Protein AF-0000000085065828 (afdb_homodimer)

Organism: Acidithiobacillus ferrooxidans (strain ATCC 23270 / DSM 14882 / CIP 104768 / NCIMB 8455) (NCBI:txid243159)

Sequence (408 aa):
MIQPLRKTRNPEQTRSDLLDAAYIEILESGFQAASLERILANTSVSKGALYHHFGTKRELGLAVVEEVIAPQLAVRWFAPFAEHDDPLVSLQRILEEKITTADESVIRYGCPLNNLIQEMSPLDEAFRCGLQQILDRWVAVMADALARGQTAGKVRTDVEAKEVALFIVAAIEGCVGLGKNAQSVEAYRRCLRQLQLYVQSLAAMIQPLRKTRNPEQTRSDLLDAAYIEILESGFQAASLERILANTSVSKGALYHHFGTKRELGLAVVEEVIAPQLAVRWFAPFAEHDDPLVSLQRILEEKITTADESVIRYGCPLNNLIQEMSPLDEAFRCGLQQILDRWVAVMADALARGQTAGKVRTDVEAKEVALFIVAAIEGCVGLGKNAQSVEAYRRCLRQLQLYVQSLAA

Solvent-accessible surface area (backbone atoms only — not comparable to full-atom values): 21240 Å² total; per-residue (Å²): 131,82,66,71,73,72,72,72,72,51,69,67,56,54,52,50,50,49,42,53,27,42,44,53,39,29,55,68,53,35,70,88,67,40,46,70,67,61,29,36,71,67,43,94,55,53,72,67,55,48,50,70,77,29,81,41,72,66,55,43,51,51,44,28,48,62,69,47,50,41,55,55,46,38,61,68,70,44,51,51,53,77,72,41,81,46,35,62,60,30,50,49,50,48,51,48,48,53,52,71,63,60,46,68,63,52,22,45,57,34,50,65,69,59,37,44,40,56,65,31,29,71,72,33,67,67,54,18,51,56,53,39,51,48,51,50,50,51,30,48,55,45,14,51,34,39,44,52,10,32,76,69,59,52,24,42,74,92,57,56,38,57,48,50,25,44,33,51,54,17,30,51,52,11,23,39,50,52,9,20,40,63,61,28,69,63,57,26,36,50,24,49,51,48,50,49,53,54,55,60,68,42,46,87,130,83,67,72,73,71,74,71,73,52,69,66,56,54,53,49,49,50,42,52,26,42,41,53,40,28,54,69,53,33,68,88,66,39,46,71,68,60,29,37,70,66,43,96,56,52,72,68,54,47,49,71,78,29,81,42,70,66,55,44,52,52,43,27,47,62,70,46,49,40,56,54,46,38,61,69,70,44,52,51,53,78,73,39,81,47,34,62,60,30,52,50,50,48,52,49,47,54,53,72,62,60,47,68,65,53,22,48,58,35,50,65,68,59,36,45,41,57,65,31,28,70,72,32,67,67,53,17,51,56,53,38,51,47,51,50,49,51,30,47,54,46,14,52,34,39,44,52,11,33,75,70,58,53,24,41,74,94,59,58,38,57,49,51,24,45,32,52,53,17,30,50,53,12,24,38,52,52,9,21,38,62,61,27,69,63,58,26,34,50,25,50,51,48,50,49,54,55,56,58,68,42,46,88

pLDDT: mean 93.57, std 10.11, range [41.5, 98.88]

Radius of gyration: 23.46 Å; Cα contacts (8 Å, |Δi|>4): 555; chains: 2; bounding box: 88×67×47 Å

Structure (mmCIF, N/CA/C/O backbone):
data_AF-0000000085065828-model_v1
#
loop_
_entity.id
_entity.type
_entity.pdbx_description
1 polymer 'Transcriptional regulator, TetR family'
#
loop_
_atom_site.group_PDB
_atom_site.id
_atom_site.type_symbol
_atom_site.label_atom_id
_atom_site.label_alt_id
_atom_site.label_comp_id
_atom_site.label_asym_id
_atom_site.label_entity_id
_atom_site.label_seq_id
_atom_site.pdbx_PDB_ins_code
_atom_site.Cartn_x
_atom_site.Cartn_y
_atom_site.Cartn_z
_atom_site.occupancy
_atom_site.B_iso_or_equiv
_atom_site.auth_seq_id
_atom_site.auth_comp_id
_atom_site.auth_asym_id
_atom_site.auth_atom_id
_atom_site.pdbx_PDB_model_num
ATOM 1 N N . MET A 1 1 ? 45.469 28.281 24.781 1 41.72 1 MET A N 1
ATOM 2 C CA . MET A 1 1 ? 44.031 28.266 24.469 1 41.72 1 MET A CA 1
ATOM 3 C C . MET A 1 1 ? 43.781 27.391 23.25 1 41.72 1 MET A C 1
ATOM 5 O O . MET A 1 1 ? 44.156 27.734 22.125 1 41.72 1 MET A O 1
ATOM 9 N N . ILE A 1 2 ? 43.844 26.109 23.281 1 48.84 2 ILE A N 1
ATOM 10 C CA . ILE A 1 2 ? 43.656 25.141 22.219 1 48.84 2 ILE A CA 1
ATOM 11 C C . ILE A 1 2 ? 42.312 25.391 21.531 1 48.84 2 ILE A C 1
ATOM 13 O O . ILE A 1 2 ? 41.25 25.406 22.188 1 48.84 2 ILE A O 1
ATOM 17 N N . GLN A 1 3 ? 42.281 26.281 20.531 1 44.53 3 GLN A N 1
ATOM 18 C CA . GLN A 1 3 ? 41.094 26.484 19.75 1 44.53 3 GLN A CA 1
ATOM 19 C C . GLN A 1 3 ? 40.438 25.156 19.391 1 44.53 3 GLN A C 1
ATOM 21 O O . GLN A 1 3 ? 41.094 24.25 18.891 1 44.53 3 GLN A O 1
ATOM 26 N N . PRO A 1 4 ? 39.406 24.781 20.109 1 49.28 4 PRO A N 1
ATOM 27 C CA . PRO A 1 4 ? 38.812 23.547 19.625 1 49.28 4 PRO A CA 1
ATOM 28 C C . PRO A 1 4 ? 38.781 23.469 18.094 1 49.28 4 PRO A C 1
ATOM 30 O O . PRO A 1 4 ? 38.656 24.5 17.422 1 49.28 4 PRO A O 1
ATOM 33 N N . LEU A 1 5 ? 39.656 22.797 17.438 1 46.97 5 LEU A N 1
ATOM 34 C CA . LEU A 1 5 ? 39.562 22.625 15.992 1 46.97 5 LEU A CA 1
ATOM 35 C C . LEU A 1 5 ? 38.125 22.641 15.539 1 46.97 5 LEU A C 1
ATOM 37 O O . LEU A 1 5 ? 37.281 21.844 16.031 1 46.97 5 LEU A O 1
ATOM 41 N N . ARG A 1 6 ? 37.531 23.734 15.344 1 49.59 6 ARG A N 1
ATOM 42 C CA . ARG A 1 6 ? 36.219 23.797 14.703 1 49.59 6 ARG A CA 1
ATOM 43 C C . ARG A 1 6 ? 36 22.609 13.766 1 49.59 6 ARG A C 1
ATOM 45 O O . ARG A 1 6 ? 36.75 22.422 12.805 1 49.59 6 ARG A O 1
ATOM 52 N N . LYS A 1 7 ? 35.781 21.484 14.211 1 52.31 7 LYS A N 1
ATOM 53 C CA . LYS A 1 7 ? 35.531 20.328 13.352 1 52.31 7 LYS A CA 1
ATOM 54 C C . LYS A 1 7 ? 34.844 20.75 12.062 1 52.31 7 LYS A C 1
ATOM 56 O O . LYS A 1 7 ? 33.656 21.125 12.078 1 52.31 7 LYS A O 1
ATOM 61 N N . THR A 1 8 ? 35.375 21.5 11.211 1 55.72 8 THR A N 1
ATOM 62 C CA . THR A 1 8 ? 34.844 21.906 9.922 1 55.72 8 THR A CA 1
ATOM 63 C C . THR A 1 8 ? 34 20.781 9.312 1 55.72 8 THR A C 1
ATOM 65 O O . THR A 1 8 ? 34.531 19.703 9.047 1 55.72 8 THR A O 1
ATOM 68 N N . ARG A 1 9 ? 32.875 20.734 9.719 1 65.81 9 ARG A N 1
ATOM 69 C CA . ARG A 1 9 ? 32.031 19.641 9.195 1 65.81 9 ARG A CA 1
ATOM 70 C C . ARG A 1 9 ? 32.094 19.609 7.668 1 65.81 9 ARG A C 1
ATOM 72 O O . ARG A 1 9 ? 32.031 20.641 7.012 1 65.81 9 ARG A O 1
ATOM 79 N N . ASN A 1 10 ? 32.656 18.641 7.008 1 83.94 10 ASN A N 1
ATOM 80 C CA . ASN A 1 10 ? 32.625 18.25 5.605 1 83.94 10 ASN A CA 1
ATOM 81 C C . ASN A 1 10 ? 31.234 18.359 5 1 83.94 10 ASN A C 1
ATOM 83 O O . ASN A 1 10 ? 30.281 17.766 5.5 1 83.94 10 ASN A O 1
ATOM 87 N N . PRO A 1 11 ? 31.078 19.5 4.148 1 87 11 PRO A N 1
ATOM 88 C CA . PRO A 1 11 ? 29.766 19.75 3.539 1 87 11 PRO A CA 1
ATOM 89 C C . PRO A 1 11 ? 29.078 18.469 3.088 1 87 11 PRO A C 1
ATOM 91 O O . PRO A 1 11 ? 27.844 18.359 3.199 1 87 11 PRO A O 1
ATOM 94 N N . GLU A 1 12 ? 29.812 17.594 2.646 1 90.75 12 GLU A N 1
ATOM 95 C CA . GLU A 1 12 ? 29.234 16.328 2.193 1 90.75 12 GLU A CA 1
ATOM 96 C C . GLU A 1 12 ? 28.672 15.523 3.365 1 90.75 12 GLU A C 1
ATOM 98 O O . GLU A 1 12 ? 27.625 14.891 3.242 1 90.75 12 GLU A O 1
ATOM 103 N N . GLN A 1 13 ? 29.328 15.531 4.391 1 92.31 13 GLN A N 1
ATOM 104 C CA . GLN A 1 13 ? 28.859 14.836 5.586 1 92.31 13 GLN A CA 1
ATOM 105 C C . GLN A 1 13 ? 27.609 15.5 6.152 1 92.31 13 GLN A C 1
ATOM 107 O O . GLN A 1 13 ? 26.688 14.812 6.586 1 92.31 13 GLN A O 1
ATOM 112 N N . THR A 1 14 ? 27.609 16.828 6.145 1 92.94 14 THR A N 1
ATOM 113 C CA . THR A 1 14 ? 26.453 17.578 6.609 1 92.94 14 THR A CA 1
ATOM 114 C C . THR A 1 14 ? 25.219 17.234 5.781 1 92.94 14 THR A C 1
ATOM 116 O O . THR A 1 14 ? 24.141 16.984 6.332 1 92.94 14 THR A O 1
ATOM 119 N N . ARG A 1 15 ? 25.422 17.203 4.5 1 95.62 15 ARG A N 1
ATOM 120 C CA . ARG A 1 15 ? 24.312 16.875 3.611 1 95.62 15 ARG A CA 1
ATOM 121 C C . ARG A 1 15 ? 23.797 15.469 3.877 1 95.62 15 ARG A C 1
ATOM 123 O O . ARG A 1 15 ? 22.578 15.25 3.938 1 95.62 15 ARG A O 1
ATOM 130 N N . SER A 1 16 ? 24.703 14.547 4.047 1 95.75 16 SER A N 1
ATOM 131 C CA . SER A 1 16 ? 24.344 13.156 4.32 1 95.75 16 SER A CA 1
ATOM 132 C C . SER A 1 16 ? 23.594 13.031 5.645 1 95.75 16 SER A C 1
ATOM 134 O O . SER A 1 16 ? 22.609 12.297 5.742 1 95.75 16 SER A O 1
ATOM 136 N N . ASP A 1 17 ? 24.031 13.719 6.637 1 95.88 17 ASP A N 1
ATOM 137 C CA . ASP A 1 17 ? 23.375 13.711 7.941 1 95.88 17 ASP A CA 1
ATOM 138 C C . ASP A 1 17 ? 21.953 14.234 7.84 1 95.88 17 ASP A C 1
ATOM 140 O O . ASP A 1 17 ? 21.031 13.695 8.469 1 95.88 17 ASP A O 1
ATOM 144 N N . LEU A 1 18 ? 21.797 15.266 7.07 1 96.56 18 LEU A N 1
ATOM 145 C CA . LEU A 1 18 ? 20.484 15.852 6.871 1 96.56 18 LEU A CA 1
ATOM 146 C C . LEU A 1 18 ? 19.547 14.883 6.152 1 96.56 18 LEU A C 1
ATOM 148 O O . LEU A 1 18 ? 18.391 14.719 6.539 1 96.56 18 LEU A O 1
ATOM 152 N N . LEU A 1 19 ? 20.094 14.219 5.16 1 97.94 19 LEU A N 1
ATOM 153 C CA . LEU A 1 19 ? 19.312 13.25 4.406 1 97.94 19 LEU A CA 1
ATOM 154 C C . LEU A 1 19 ? 18.875 12.094 5.301 1 97.94 19 LEU A C 1
ATOM 156 O O . LEU A 1 19 ? 17.703 11.68 5.262 1 97.94 19 LEU A O 1
ATOM 160 N N . ASP A 1 20 ? 19.75 11.641 6.109 1 97.5 20 ASP A N 1
ATOM 161 C CA . ASP A 1 20 ? 19.438 10.523 6.996 1 97.5 20 ASP A CA 1
ATOM 162 C C . ASP A 1 20 ? 18.391 10.906 8.023 1 97.5 20 ASP A C 1
ATOM 164 O O . ASP A 1 20 ? 17.453 10.141 8.281 1 97.5 20 ASP A O 1
ATOM 168 N N . ALA A 1 21 ? 18.547 12.047 8.562 1 97.69 21 ALA A N 1
ATOM 169 C CA . ALA A 1 21 ? 17.578 12.531 9.539 1 97.69 21 ALA A CA 1
ATOM 170 C C . ALA A 1 21 ? 16.219 12.75 8.891 1 97.69 21 ALA A C 1
ATOM 172 O O . ALA A 1 21 ? 15.188 12.43 9.484 1 97.69 21 ALA A O 1
ATOM 173 N N . ALA A 1 22 ? 16.25 13.32 7.711 1 98.44 22 ALA A N 1
ATOM 174 C CA . ALA A 1 22 ? 15.016 13.547 6.977 1 98.44 22 ALA A CA 1
ATOM 175 C C . ALA A 1 22 ? 14.328 12.227 6.641 1 98.44 22 ALA A C 1
ATOM 177 O O . ALA A 1 22 ? 13.102 12.109 6.75 1 98.44 22 ALA A O 1
ATOM 178 N N . TYR A 1 23 ? 15.141 11.266 6.277 1 98.44 23 TYR A N 1
ATOM 179 C CA . TYR A 1 23 ? 14.602 9.945 5.965 1 98.44 23 TYR A CA 1
ATOM 180 C C . TYR A 1 23 ? 13.867 9.359 7.168 1 98.44 23 TYR A C 1
ATOM 182 O O . TYR A 1 23 ? 12.734 8.898 7.047 1 98.44 23 TYR A O 1
ATOM 190 N N . ILE A 1 24 ? 14.453 9.422 8.281 1 97.75 24 ILE A N 1
ATOM 191 C CA . ILE A 1 24 ? 13.875 8.852 9.492 1 97.75 24 ILE A CA 1
ATOM 192 C C . ILE A 1 24 ? 12.586 9.586 9.844 1 97.75 24 ILE A C 1
ATOM 194 O O . ILE A 1 24 ? 11.562 8.953 10.133 1 97.75 24 ILE A O 1
ATOM 198 N N . GLU A 1 25 ? 12.617 10.906 9.773 1 97.94 25 GLU A N 1
ATOM 199 C CA . GLU A 1 25 ? 11.438 11.711 10.078 1 97.94 25 GLU A CA 1
ATOM 200 C C . GLU A 1 25 ? 10.297 11.398 9.117 1 97.94 25 GLU A C 1
ATOM 202 O O . GLU A 1 25 ? 9.148 11.234 9.539 1 97.94 25 GLU A O 1
ATOM 207 N N . ILE A 1 26 ? 10.625 11.266 7.828 1 98.5 26 ILE A N 1
ATOM 208 C CA . ILE A 1 26 ? 9.625 10.984 6.805 1 98.5 26 ILE A CA 1
ATOM 209 C C . ILE A 1 26 ? 9.094 9.57 6.977 1 98.5 26 ILE A C 1
ATOM 211 O O . ILE A 1 26 ? 7.895 9.328 6.812 1 98.5 26 ILE A O 1
ATOM 215 N N . LEU A 1 27 ? 9.961 8.648 7.297 1 97.75 27 LEU A N 1
ATOM 216 C CA . LEU A 1 27 ? 9.555 7.266 7.523 1 97.75 27 LEU A CA 1
ATOM 217 C C . LEU A 1 27 ? 8.57 7.172 8.688 1 97.75 27 LEU A C 1
ATOM 219 O O . LEU A 1 27 ? 7.57 6.453 8.602 1 97.75 27 LEU A O 1
ATOM 223 N N . GLU A 1 28 ? 8.773 7.93 9.695 1 96.25 28 GLU A N 1
ATOM 224 C CA . GLU A 1 28 ? 7.984 7.836 10.922 1 96.25 28 GLU A CA 1
ATOM 225 C C . GLU A 1 28 ? 6.691 8.641 10.812 1 96.25 28 GLU A C 1
ATOM 227 O O . GLU A 1 28 ? 5.633 8.188 11.25 1 96.25 28 GLU A O 1
ATOM 232 N N . SER A 1 29 ? 6.773 9.797 10.086 1 96.56 29 SER A N 1
ATOM 233 C CA . SER A 1 29 ? 5.652 10.727 10.211 1 96.56 29 SER A CA 1
ATOM 234 C C . SER A 1 29 ? 4.965 10.945 8.875 1 96.56 29 SER A C 1
ATOM 236 O O . SER A 1 29 ? 3.867 11.508 8.812 1 96.56 29 SER A O 1
ATOM 238 N N . GLY A 1 30 ? 5.555 10.414 7.785 1 98 30 GLY A N 1
ATOM 239 C CA . GLY A 1 30 ? 5.129 10.836 6.461 1 98 30 GLY A CA 1
ATOM 240 C C . GLY A 1 30 ? 5.758 12.148 6.023 1 98 30 GLY A C 1
ATOM 241 O O . GLY A 1 30 ? 6.312 12.883 6.84 1 98 30 GLY A O 1
ATOM 242 N N . PHE A 1 31 ? 5.672 12.43 4.75 1 98.69 31 PHE A N 1
ATOM 243 C CA . PHE A 1 31 ? 6.305 13.625 4.223 1 98.69 31 PHE A CA 1
ATOM 244 C C . PHE A 1 31 ? 5.523 14.875 4.621 1 98.69 31 PHE A C 1
ATOM 246 O O . PHE A 1 31 ? 6.109 15.875 5.035 1 98.69 31 PHE A O 1
ATOM 253 N N . GLN A 1 32 ? 4.262 14.805 4.516 1 97.94 32 GLN A N 1
ATOM 254 C CA . GLN A 1 32 ? 3.441 15.977 4.781 1 97.94 32 GLN A CA 1
ATOM 255 C C . GLN A 1 32 ? 3.611 16.453 6.223 1 97.94 32 GLN A C 1
ATOM 257 O O . GLN A 1 32 ? 3.717 17.656 6.477 1 97.94 32 GLN A O 1
ATOM 262 N N . ALA A 1 33 ? 3.729 15.547 7.152 1 97.44 33 ALA A N 1
ATOM 263 C CA . ALA A 1 33 ? 3.771 15.898 8.57 1 97.44 33 ALA A CA 1
ATOM 264 C C . ALA A 1 33 ? 5.211 16.078 9.047 1 97.44 33 ALA A C 1
ATOM 266 O O . ALA A 1 33 ? 5.449 16.547 10.156 1 97.44 33 ALA A O 1
ATOM 267 N N . ALA A 1 34 ? 6.176 15.672 8.203 1 97.56 34 ALA A N 1
ATOM 268 C CA . ALA A 1 34 ? 7.578 15.828 8.586 1 97.56 34 ALA A CA 1
ATOM 269 C C . ALA A 1 34 ? 7.898 17.281 8.891 1 97.56 34 ALA A C 1
ATOM 271 O O . ALA A 1 34 ? 7.414 18.188 8.219 1 97.56 34 ALA A O 1
ATOM 272 N N . SER A 1 35 ? 8.758 17.484 9.883 1 95.69 35 SER A N 1
ATOM 273 C CA . SER A 1 35 ? 9.109 18.828 10.352 1 95.69 35 SER A CA 1
ATOM 274 C C . SER A 1 35 ? 10.602 19.078 10.203 1 95.69 35 SER A C 1
ATOM 276 O O . SER A 1 35 ? 11.43 18.297 10.664 1 95.69 35 SER A O 1
ATOM 278 N N . LEU A 1 36 ? 10.891 20.219 9.594 1 96.25 36 LEU A N 1
ATOM 279 C CA . LEU A 1 36 ? 12.297 20.609 9.477 1 96.25 36 LEU A CA 1
ATOM 280 C C . LEU A 1 36 ? 12.914 20.812 10.859 1 96.25 36 LEU A C 1
ATOM 282 O O . LEU A 1 36 ? 14.094 20.516 11.062 1 96.25 36 LEU A O 1
ATOM 286 N N . GLU A 1 37 ? 12.062 21.297 11.766 1 95.81 37 GLU A N 1
ATOM 287 C CA . GLU A 1 37 ? 12.531 21.469 13.141 1 95.81 37 GLU A CA 1
ATOM 288 C C . GLU A 1 37 ? 12.922 20.141 13.766 1 95.81 37 GLU A C 1
ATOM 290 O O . GLU A 1 37 ? 13.984 20.031 14.383 1 95.81 37 GLU A O 1
ATOM 295 N N . ARG A 1 38 ? 12.109 19.156 13.633 1 96.5 38 ARG A N 1
ATOM 296 C CA . ARG A 1 38 ? 12.406 17.828 14.188 1 96.5 38 ARG A CA 1
ATOM 297 C C . ARG A 1 38 ? 13.594 17.203 13.484 1 96.5 38 ARG A C 1
ATOM 299 O O . ARG A 1 38 ? 14.414 16.531 14.117 1 96.5 38 ARG A O 1
ATOM 306 N N . ILE A 1 39 ? 13.719 17.406 12.148 1 96.81 39 ILE A N 1
ATOM 307 C CA . ILE A 1 39 ? 14.852 16.891 11.391 1 96.81 39 ILE A CA 1
ATOM 308 C C . ILE A 1 39 ? 16.141 17.484 11.93 1 96.81 39 ILE A C 1
ATOM 310 O O . ILE A 1 39 ? 17.109 16.766 12.188 1 96.81 39 ILE A O 1
ATOM 314 N N . LEU A 1 40 ? 16.094 18.781 12.156 1 95.69 40 LEU A N 1
ATOM 315 C CA . LEU A 1 40 ? 17.281 19.484 12.648 1 95.69 40 LEU A CA 1
ATOM 316 C C . LEU A 1 40 ? 17.625 19.047 14.07 1 95.69 40 LEU A C 1
ATOM 318 O O . LEU A 1 40 ? 18.797 18.953 14.43 1 95.69 40 LEU A O 1
ATOM 322 N N . ALA A 1 41 ? 16.578 18.766 14.852 1 94.69 41 ALA A N 1
ATOM 323 C CA . ALA A 1 41 ? 16.781 18.359 16.234 1 94.69 41 ALA A CA 1
ATOM 324 C C . ALA A 1 41 ? 17.484 17 16.312 1 94.69 41 ALA A C 1
ATOM 326 O O . ALA A 1 41 ? 18.156 16.703 17.297 1 94.69 41 ALA A O 1
ATOM 327 N N . ASN A 1 42 ? 17.359 16.281 15.273 1 91 42 ASN A N 1
ATOM 328 C CA . ASN A 1 42 ? 17.938 14.945 15.234 1 91 42 ASN A CA 1
ATOM 329 C C . ASN A 1 42 ? 19.312 14.953 14.555 1 91 42 ASN A C 1
ATOM 331 O O . ASN A 1 42 ? 19.812 13.898 14.172 1 91 42 ASN A O 1
ATOM 335 N N . THR A 1 43 ? 19.766 16.109 14.273 1 90.44 43 THR A N 1
ATOM 336 C CA . THR A 1 43 ? 21.094 16.25 13.695 1 90.44 43 THR A CA 1
ATOM 337 C C . THR A 1 43 ? 21.891 17.328 14.422 1 90.44 43 THR A C 1
ATOM 339 O O . THR A 1 43 ? 21.344 18.062 15.258 1 90.44 43 THR A O 1
ATOM 342 N N . SER A 1 44 ? 23.188 17.422 14.188 1 89.44 44 SER A N 1
ATOM 343 C CA . SER A 1 44 ? 24.031 18.484 14.711 1 89.44 44 SER A CA 1
ATOM 344 C C . SER A 1 44 ? 24.219 19.594 13.68 1 89.44 44 SER A C 1
ATOM 346 O O . SER A 1 44 ? 25.156 20.391 13.773 1 89.44 44 SER A O 1
ATOM 348 N N . VAL A 1 45 ? 23.359 19.562 12.758 1 89.69 45 VAL A N 1
ATOM 349 C CA . VAL A 1 45 ? 23.469 20.516 11.648 1 89.69 45 VAL A CA 1
ATOM 350 C C . VAL A 1 45 ? 22.625 21.75 11.953 1 89.69 45 VAL A C 1
ATOM 352 O O . VAL A 1 45 ? 21.547 21.641 12.539 1 89.69 45 VAL A O 1
ATOM 355 N N . SER A 1 46 ? 23.125 22.875 11.531 1 89.62 46 SER A N 1
ATOM 356 C CA . SER A 1 46 ? 22.422 24.125 11.766 1 89.62 46 SER A CA 1
ATOM 357 C C . SER A 1 46 ? 21.312 24.328 10.742 1 89.62 46 SER A C 1
ATOM 359 O O . SER A 1 46 ? 21.328 23.734 9.664 1 89.62 46 SER A O 1
ATOM 361 N N . LYS A 1 47 ? 20.359 25.188 11.086 1 91.38 47 LYS A N 1
ATOM 362 C CA . LYS A 1 47 ? 19.281 25.578 10.18 1 91.38 47 LYS A CA 1
ATOM 363 C C . LYS A 1 47 ? 19.844 26.188 8.898 1 91.38 47 LYS A C 1
ATOM 365 O O . LYS A 1 47 ? 19.344 25.906 7.801 1 91.38 47 LYS A O 1
ATOM 370 N N . GLY A 1 48 ? 20.859 27 9.047 1 91.81 48 GLY A N 1
ATOM 371 C CA . GLY A 1 48 ? 21.5 27.609 7.887 1 91.81 48 GLY A CA 1
ATOM 372 C C . GLY A 1 48 ? 22.078 26.594 6.922 1 91.81 48 GLY A C 1
ATOM 373 O O . GLY A 1 48 ? 21.953 26.734 5.703 1 91.81 48 GLY A O 1
ATOM 374 N N . ALA A 1 49 ? 22.609 25.609 7.453 1 91.19 49 ALA A N 1
ATOM 375 C CA . ALA A 1 49 ? 23.172 24.531 6.633 1 91.19 49 ALA A CA 1
ATOM 376 C C . ALA A 1 49 ? 22.078 23.812 5.863 1 91.19 49 ALA A C 1
ATOM 378 O O . ALA A 1 49 ? 22.266 23.422 4.707 1 91.19 49 ALA A O 1
ATOM 379 N N . LEU A 1 50 ? 20.922 23.5 6.488 1 93.56 50 LEU A N 1
ATOM 380 C CA . LEU A 1 50 ? 19.781 22.875 5.812 1 93.56 50 LEU A CA 1
ATOM 381 C C . LEU A 1 50 ? 19.391 23.672 4.574 1 93.56 50 LEU A C 1
ATOM 383 O O . LEU A 1 50 ? 19.25 23.109 3.486 1 93.56 50 LEU A O 1
ATOM 387 N N . TYR A 1 51 ? 19.297 24.969 4.719 1 93 51 TYR A N 1
ATOM 388 C CA . TYR A 1 51 ? 18.828 25.828 3.629 1 93 51 TYR A CA 1
ATOM 389 C C . TYR A 1 51 ? 19.906 26 2.568 1 93 51 TYR A C 1
ATOM 391 O O . TYR A 1 51 ? 19.594 26.266 1.403 1 93 51 TYR A O 1
ATOM 399 N N . HIS A 1 52 ? 21.125 25.891 3.061 1 93.56 52 HIS A N 1
ATOM 400 C CA . HIS A 1 52 ? 22.219 25.922 2.104 1 93.56 52 HIS A CA 1
ATOM 401 C C . HIS A 1 52 ? 22.188 24.703 1.187 1 93.56 52 HIS A C 1
ATOM 403 O O . HIS A 1 52 ? 22.375 24.828 -0.026 1 93.56 52 HIS A O 1
ATOM 409 N N . HIS A 1 53 ? 21.859 23.594 1.723 1 94.88 53 HIS A N 1
ATOM 410 C CA . HIS A 1 53 ? 21.906 22.359 0.969 1 94.88 53 HIS A CA 1
ATOM 411 C C . HIS A 1 53 ? 20.578 22.078 0.271 1 94.88 53 HIS A C 1
ATOM 413 O O . HIS A 1 53 ? 20.562 21.516 -0.827 1 94.88 53 HIS A O 1
ATOM 419 N N . PHE A 1 54 ? 19.484 22.359 1.033 1 95.62 54 PHE A N 1
ATOM 420 C CA . PHE A 1 54 ? 18.141 22.109 0.511 1 95.62 54 PHE A CA 1
ATOM 421 C C . PHE A 1 54 ? 17.281 23.359 0.644 1 95.62 54 PHE A C 1
ATOM 423 O O . PHE A 1 54 ? 17.062 23.859 1.752 1 95.62 54 PHE A O 1
ATOM 430 N N . GLY A 1 55 ? 16.891 23.859 -0.407 1 90.94 55 GLY A N 1
ATOM 431 C CA . GLY A 1 55 ? 16.125 25.094 -0.437 1 90.94 55 GLY A CA 1
ATOM 432 C C . GLY A 1 55 ? 14.758 24.969 0.202 1 90.94 55 GLY A C 1
ATOM 433 O O . GLY A 1 55 ? 14.281 25.906 0.845 1 90.94 55 GLY A O 1
ATOM 434 N N . THR A 1 56 ? 14.109 23.875 0.032 1 95.12 56 THR A N 1
ATOM 435 C CA . THR A 1 56 ? 12.75 23.688 0.533 1 95.12 56 THR A CA 1
ATOM 436 C C . THR A 1 56 ? 12.57 22.281 1.09 1 95.12 56 THR A C 1
ATOM 438 O O . THR A 1 56 ? 13.375 21.391 0.807 1 95.12 56 THR A O 1
ATOM 441 N N . LYS A 1 57 ? 11.578 22.094 1.911 1 96.94 57 LYS A N 1
ATOM 442 C CA . LYS A 1 57 ? 11.203 20.766 2.391 1 96.94 57 LYS A CA 1
ATOM 443 C C . LYS A 1 57 ? 10.977 19.812 1.226 1 96.94 57 LYS A C 1
ATOM 445 O O . LYS A 1 57 ? 11.375 18.641 1.29 1 96.94 57 LYS A O 1
ATOM 450 N N . ARG A 1 58 ? 10.344 20.328 0.174 1 97.88 58 ARG A N 1
ATOM 451 C CA . ARG A 1 58 ? 10.062 19.531 -1.012 1 97.88 58 ARG A CA 1
ATOM 452 C C . ARG A 1 58 ? 11.352 19.031 -1.649 1 97.88 58 ARG A C 1
ATOM 454 O O . ARG A 1 58 ? 11.461 17.844 -1.982 1 97.88 58 ARG A O 1
ATOM 461 N N . GLU A 1 59 ? 12.312 19.859 -1.768 1 98.12 59 GLU A N 1
ATOM 462 C CA . GLU A 1 59 ? 13.594 19.469 -2.348 1 98.12 59 GLU A CA 1
ATOM 463 C C . GLU A 1 59 ? 14.297 18.422 -1.486 1 98.12 59 GLU A C 1
ATOM 465 O O . GLU A 1 59 ? 14.906 17.484 -2.008 1 98.12 59 GLU A O 1
ATOM 470 N N . LEU A 1 60 ? 14.258 18.672 -0.194 1 98.19 60 LEU A N 1
ATOM 471 C CA . LEU A 1 60 ? 14.828 17.703 0.733 1 98.19 60 LEU A CA 1
ATOM 472 C C . LEU A 1 60 ? 14.133 16.344 0.597 1 98.19 60 LEU A C 1
ATOM 474 O O . LEU A 1 60 ? 14.797 15.312 0.528 1 98.19 60 LEU A O 1
ATOM 478 N N . GLY A 1 61 ? 12.805 16.312 0.55 1 98.75 61 GLY A N 1
ATOM 479 C CA . GLY A 1 61 ? 12.055 15.086 0.386 1 98.75 61 GLY A CA 1
ATOM 480 C C . GLY A 1 61 ? 12.375 14.352 -0.902 1 98.75 61 GLY A C 1
ATOM 481 O O . GLY A 1 61 ? 12.531 13.125 -0.905 1 98.75 61 GLY A O 1
ATOM 482 N N . LEU A 1 62 ? 12.461 15.094 -2.004 1 98.81 62 LEU A N 1
ATOM 483 C CA . LEU A 1 62 ? 12.805 14.5 -3.289 1 98.81 62 LEU A CA 1
ATOM 484 C C . LEU A 1 62 ? 14.211 13.922 -3.262 1 98.81 62 LEU A C 1
ATOM 486 O O . LEU A 1 62 ? 14.469 12.867 -3.846 1 98.81 62 LEU A O 1
ATOM 490 N N . ALA A 1 63 ? 15.086 14.594 -2.545 1 98.75 63 ALA A N 1
ATOM 491 C CA . ALA A 1 63 ? 16.438 14.07 -2.389 1 98.75 63 ALA A CA 1
ATOM 492 C C . ALA A 1 63 ? 16.438 12.773 -1.577 1 98.75 63 ALA A C 1
ATOM 494 O O . ALA A 1 63 ? 17.219 11.859 -1.863 1 98.75 63 ALA A O 1
ATOM 495 N N . VAL A 1 64 ? 15.633 12.68 -0.546 1 98.88 64 VAL A N 1
ATOM 496 C CA . VAL A 1 64 ? 15.492 11.461 0.241 1 98.88 64 VAL A CA 1
ATOM 497 C C . VAL A 1 64 ? 15.047 10.312 -0.662 1 98.88 64 VAL A C 1
ATOM 499 O O . VAL A 1 64 ? 15.578 9.203 -0.566 1 98.88 64 VAL A O 1
ATOM 502 N N . VAL A 1 65 ? 14.125 10.562 -1.577 1 98.88 65 VAL A N 1
ATOM 503 C CA . VAL A 1 65 ? 13.641 9.547 -2.504 1 98.88 65 VAL A CA 1
ATOM 504 C C . VAL A 1 65 ? 14.789 9.055 -3.387 1 98.88 65 VAL A C 1
ATOM 506 O O . VAL A 1 65 ? 15.023 7.852 -3.492 1 98.88 65 VAL A O 1
ATOM 509 N N . GLU A 1 66 ? 15.508 9.961 -3.91 1 98.56 66 GLU A N 1
ATOM 510 C CA . GLU A 1 66 ? 16.5 9.648 -4.93 1 98.56 66 GLU A CA 1
ATOM 511 C C . GLU A 1 66 ? 17.781 9.094 -4.305 1 98.56 66 GLU A C 1
ATOM 513 O O . GLU A 1 66 ? 18.406 8.188 -4.859 1 98.56 66 GLU A O 1
ATOM 518 N N . GLU A 1 67 ? 18.094 9.625 -3.145 1 98.44 67 GLU A N 1
ATOM 519 C CA . GLU A 1 67 ? 19.453 9.383 -2.666 1 98.44 67 GLU A CA 1
ATOM 520 C C . GLU A 1 67 ? 19.469 8.43 -1.476 1 98.44 67 GLU A C 1
ATOM 522 O O . GLU A 1 67 ? 20.516 7.926 -1.087 1 98.44 67 GLU A O 1
ATOM 527 N N . VAL A 1 68 ? 18.359 8.188 -0.877 1 98.56 68 VAL A N 1
ATOM 528 C CA . VAL A 1 68 ? 18.328 7.289 0.268 1 98.56 68 VAL A CA 1
ATOM 529 C C . VAL A 1 68 ? 17.453 6.078 -0.055 1 98.56 68 VAL A C 1
ATOM 531 O O . VAL A 1 68 ? 17.922 4.941 -0.051 1 98.56 68 VAL A O 1
ATOM 534 N N . ILE A 1 69 ? 16.25 6.285 -0.503 1 98.38 69 ILE A N 1
ATOM 535 C CA . ILE A 1 69 ? 15.289 5.207 -0.708 1 98.38 69 ILE A CA 1
ATOM 536 C C . ILE A 1 69 ? 15.695 4.383 -1.93 1 98.38 69 ILE A C 1
ATOM 538 O O . ILE A 1 69 ? 15.719 3.15 -1.875 1 98.38 69 ILE A O 1
ATOM 542 N N . ALA A 1 70 ? 16.016 5.059 -3.039 1 98.25 70 ALA A N 1
ATOM 543 C CA . ALA A 1 70 ? 16.344 4.371 -4.285 1 98.25 70 ALA A CA 1
ATOM 544 C C . ALA A 1 70 ? 17.531 3.426 -4.09 1 98.25 70 ALA A C 1
ATOM 546 O O . ALA A 1 70 ? 17.438 2.23 -4.375 1 98.25 70 ALA A O 1
ATOM 547 N N . PRO A 1 71 ? 18.641 3.924 -3.494 1 97.38 71 PRO A N 1
ATOM 548 C CA . PRO A 1 71 ? 19.766 2.996 -3.326 1 97.38 71 PRO A CA 1
ATOM 549 C C . PRO A 1 71 ? 19.469 1.884 -2.324 1 97.38 71 PRO A C 1
ATOM 551 O O . PRO A 1 71 ? 19.953 0.76 -2.48 1 97.38 71 PRO A O 1
ATOM 554 N N . GLN A 1 72 ? 18.719 2.141 -1.25 1 95.31 72 GLN A N 1
ATOM 555 C CA . GLN A 1 72 ? 18.344 1.114 -0.28 1 95.31 72 GLN A CA 1
ATOM 556 C C . GLN A 1 72 ? 17.562 -0.01 -0.941 1 95.31 72 GLN A C 1
ATOM 558 O O . GLN A 1 72 ? 17.812 -1.189 -0.695 1 95.31 72 GLN A O 1
ATOM 563 N N . LEU A 1 73 ? 16.641 0.336 -1.806 1 94.56 73 LEU A N 1
ATOM 564 C CA . LEU A 1 73 ? 15.812 -0.656 -2.48 1 94.56 73 LEU A CA 1
ATOM 565 C C . LEU A 1 73 ? 16.625 -1.43 -3.516 1 94.56 73 LEU A C 1
ATOM 567 O O . LEU A 1 73 ? 16.406 -2.629 -3.705 1 94.56 73 LEU A O 1
ATOM 571 N N . ALA A 1 74 ? 17.531 -0.745 -4.176 1 95 74 ALA A N 1
ATOM 572 C CA . ALA A 1 74 ? 18.375 -1.404 -5.16 1 95 74 ALA A CA 1
ATOM 573 C C . ALA A 1 74 ? 19.203 -2.518 -4.516 1 95 74 ALA A C 1
ATOM 575 O O . ALA A 1 74 ? 19.266 -3.631 -5.039 1 95 74 ALA A O 1
ATOM 576 N N . VAL A 1 75 ? 19.688 -2.25 -3.348 1 92.56 75 VAL A N 1
ATOM 577 C CA . VAL A 1 75 ?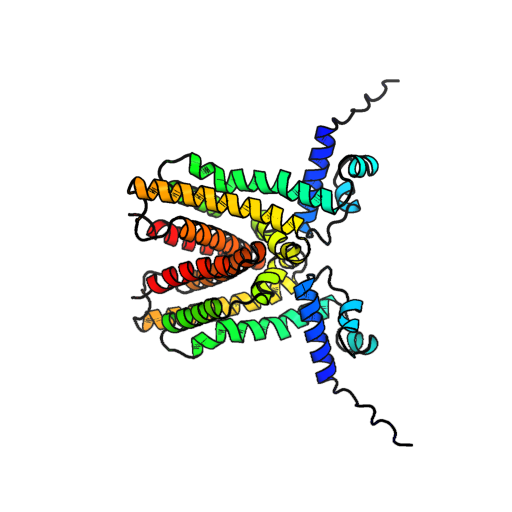 20.516 -3.225 -2.637 1 92.56 75 VAL A CA 1
ATOM 578 C C . VAL A 1 75 ? 19.656 -4.402 -2.193 1 92.56 75 VAL A C 1
ATOM 580 O O . VAL A 1 75 ? 20.062 -5.559 -2.303 1 92.56 75 VAL A O 1
ATOM 583 N N . ARG A 1 76 ? 18.484 -4.109 -1.832 1 88.88 76 ARG A N 1
ATOM 584 C CA . ARG A 1 76 ? 17.625 -5.117 -1.213 1 88.88 76 ARG A CA 1
ATOM 585 C C . ARG A 1 76 ? 16.922 -5.961 -2.268 1 88.88 76 ARG A C 1
ATOM 587 O O . ARG A 1 76 ? 16.734 -7.164 -2.084 1 88.88 76 ARG A O 1
ATOM 594 N N . TRP A 1 77 ? 16.594 -5.301 -3.434 1 88.56 77 TRP A N 1
ATOM 595 C CA . TRP A 1 77 ? 15.633 -5.992 -4.289 1 88.56 77 TRP A CA 1
ATOM 596 C C . TRP A 1 77 ? 16.188 -6.164 -5.699 1 88.56 77 TRP A C 1
ATOM 598 O O . TRP A 1 77 ? 15.695 -6.992 -6.469 1 88.56 77 TRP A O 1
ATOM 608 N N . PHE A 1 78 ? 17.203 -5.371 -6.094 1 85.56 78 PHE A N 1
ATOM 609 C CA . PHE A 1 78 ? 17.734 -5.395 -7.453 1 85.56 78 PHE A CA 1
ATOM 610 C C . PHE A 1 78 ? 19.031 -6.203 -7.516 1 85.56 78 PHE A C 1
ATOM 612 O O . PHE A 1 78 ? 19.172 -7.082 -8.367 1 85.56 78 PHE A O 1
ATOM 619 N N . ALA A 1 79 ? 19.844 -5.957 -6.672 1 85.81 79 ALA A N 1
ATOM 620 C CA . ALA A 1 79 ? 21.234 -6.434 -6.715 1 85.81 79 ALA A CA 1
ATOM 621 C C . ALA A 1 79 ? 21.281 -7.961 -6.711 1 85.81 79 ALA A C 1
ATOM 623 O O . ALA A 1 79 ? 22.094 -8.562 -7.422 1 85.81 79 ALA A O 1
ATOM 624 N N . PRO A 1 80 ? 20.375 -8.594 -6.02 1 86.31 80 PRO A N 1
ATOM 625 C CA . PRO A 1 80 ? 20.469 -10.055 -5.949 1 86.31 80 PRO A CA 1
ATOM 626 C C . PRO A 1 80 ? 20.219 -10.727 -7.301 1 86.31 80 PRO A C 1
ATOM 628 O O . PRO A 1 80 ? 20.641 -11.867 -7.512 1 86.31 80 PRO A O 1
ATOM 631 N N . PHE A 1 81 ? 19.578 -10.102 -8.258 1 86.69 81 PHE A N 1
ATOM 632 C CA . PHE A 1 81 ? 19.297 -10.68 -9.562 1 86.69 81 PHE A CA 1
ATOM 633 C C . PHE A 1 81 ? 20.562 -10.773 -10.406 1 86.69 81 PHE A C 1
ATOM 635 O O . PHE A 1 81 ? 20.594 -11.5 -11.398 1 86.69 81 PHE A O 1
ATOM 642 N N . ALA A 1 82 ? 21.562 -10.008 -10.086 1 81.5 82 ALA A N 1
ATOM 643 C CA . ALA A 1 82 ? 22.828 -10.023 -10.82 1 81.5 82 ALA A CA 1
ATOM 644 C C . ALA A 1 82 ? 23.734 -11.133 -10.297 1 81.5 82 ALA A C 1
ATOM 646 O O . ALA A 1 82 ? 24.75 -11.453 -10.922 1 81.5 82 ALA A O 1
ATOM 647 N N . GLU A 1 83 ? 23.375 -11.719 -9.25 1 81.62 83 GLU A N 1
ATOM 648 C CA . GLU A 1 83 ? 24.281 -12.633 -8.562 1 81.62 83 GLU A CA 1
ATOM 649 C C . GLU A 1 83 ? 24.125 -14.062 -9.078 1 81.62 83 GLU A C 1
ATOM 651 O O . GLU A 1 83 ? 25.016 -14.891 -8.906 1 81.62 83 GLU A O 1
ATOM 656 N N . HIS A 1 84 ? 22.984 -14.406 -9.586 1 78.88 84 HIS A N 1
ATOM 657 C CA . HIS A 1 84 ? 22.719 -15.766 -10.031 1 78.88 84 HIS A CA 1
ATOM 658 C C . HIS A 1 84 ? 22.141 -15.781 -11.438 1 78.88 84 HIS A C 1
ATOM 660 O O . HIS A 1 84 ? 21.391 -14.875 -11.812 1 78.88 84 HIS A O 1
ATOM 666 N N . ASP A 1 85 ? 22.422 -16.859 -12.109 1 85.56 85 ASP A N 1
ATOM 667 C CA . ASP A 1 85 ? 21.906 -17.016 -13.469 1 85.56 85 ASP A CA 1
ATOM 668 C C . ASP A 1 85 ? 20.438 -17.438 -13.453 1 85.56 85 ASP A C 1
ATOM 670 O O . ASP A 1 85 ? 19.703 -17.172 -14.406 1 85.56 85 ASP A O 1
ATOM 674 N N . ASP A 1 86 ? 20.078 -18.094 -12.344 1 94.94 86 ASP A N 1
ATOM 675 C CA . ASP A 1 86 ? 18.688 -18.531 -12.211 1 94.94 86 ASP A CA 1
ATOM 676 C C . ASP A 1 86 ? 17.875 -17.516 -11.398 1 94.94 86 ASP A C 1
ATOM 678 O O . ASP A 1 86 ? 18.031 -17.438 -10.18 1 94.94 86 ASP A O 1
ATOM 682 N N . PRO A 1 87 ? 16.969 -16.797 -12.086 1 96.12 87 PRO A N 1
ATOM 683 C CA . PRO A 1 87 ? 16.234 -15.742 -11.391 1 96.12 87 PRO A CA 1
ATOM 684 C C . PRO A 1 87 ? 15.312 -16.281 -10.305 1 96.12 87 PRO A C 1
ATOM 686 O O . PRO A 1 87 ? 14.992 -15.578 -9.344 1 96.12 87 PRO A O 1
ATOM 689 N N . LEU A 1 88 ? 14.891 -17.516 -10.422 1 97.06 88 LEU A N 1
ATOM 690 C CA . LEU A 1 88 ? 14.008 -18.094 -9.414 1 97.06 88 LEU A CA 1
ATOM 691 C C . LEU A 1 88 ? 14.773 -18.375 -8.125 1 97.06 88 LEU A C 1
ATOM 693 O O . LEU A 1 88 ? 14.227 -18.219 -7.027 1 97.06 88 LEU A O 1
ATOM 697 N N . VAL A 1 89 ? 16.031 -18.781 -8.273 1 95.19 89 VAL A N 1
ATOM 698 C CA . VAL A 1 89 ? 16.891 -18.969 -7.109 1 95.19 89 VAL A CA 1
ATOM 699 C C . VAL A 1 89 ? 17.141 -17.625 -6.426 1 95.19 89 VAL A C 1
ATOM 701 O O . VAL A 1 89 ? 17.062 -17.516 -5.199 1 95.19 89 VAL A O 1
ATOM 704 N N . SER A 1 90 ? 17.422 -16.625 -7.234 1 95.12 90 SER A N 1
ATOM 705 C CA . SER A 1 90 ? 17.625 -15.281 -6.691 1 95.12 90 SER A CA 1
ATOM 706 C C . SER A 1 90 ? 16.391 -14.789 -5.941 1 95.12 90 SER A C 1
ATOM 708 O O . SER A 1 90 ? 16.5 -14.281 -4.824 1 95.12 90 SER A O 1
ATOM 710 N N . LEU A 1 91 ? 15.211 -14.945 -6.527 1 95.88 91 LEU A N 1
ATOM 711 C CA . LEU A 1 91 ? 13.969 -14.5 -5.91 1 95.88 91 LEU A CA 1
ATOM 712 C C . LEU A 1 91 ? 13.703 -15.25 -4.613 1 95.88 91 LEU A C 1
ATOM 714 O O . LEU A 1 91 ? 13.289 -14.656 -3.615 1 95.88 91 LEU A O 1
ATOM 718 N N . GLN A 1 92 ? 13.945 -16.547 -4.668 1 95.38 92 GLN A N 1
ATOM 719 C CA . GLN A 1 92 ? 13.742 -17.344 -3.463 1 95.38 92 GLN A CA 1
ATOM 720 C C . GLN A 1 92 ? 14.664 -16.891 -2.336 1 95.38 92 GLN A C 1
ATOM 722 O O . GLN A 1 92 ? 14.25 -16.812 -1.179 1 95.38 92 GLN A O 1
ATOM 727 N N . ARG A 1 93 ? 15.859 -16.609 -2.639 1 94 93 ARG A N 1
ATOM 728 C CA . ARG A 1 93 ? 16.812 -16.141 -1.638 1 94 93 ARG A CA 1
ATOM 729 C C . ARG A 1 93 ? 16.406 -14.797 -1.064 1 94 93 ARG A C 1
ATOM 731 O O . ARG A 1 93 ? 16.484 -14.578 0.146 1 94 93 ARG A O 1
ATOM 738 N N . ILE A 1 94 ? 16.016 -13.914 -1.94 1 94.5 94 ILE A N 1
ATOM 739 C CA . ILE A 1 94 ? 15.555 -12.602 -1.515 1 94.5 94 ILE A CA 1
ATOM 740 C C . ILE A 1 94 ? 14.391 -12.75 -0.541 1 94.5 94 ILE A C 1
ATOM 742 O O . ILE A 1 94 ? 14.406 -12.172 0.55 1 94.5 94 ILE A O 1
ATOM 746 N N . LEU A 1 95 ? 13.391 -13.539 -0.912 1 96.12 95 LEU A N 1
ATOM 747 C CA . LEU A 1 95 ? 12.195 -13.703 -0.101 1 96.12 95 LEU A CA 1
ATOM 748 C C . LEU A 1 95 ? 12.516 -14.406 1.216 1 96.12 95 LEU A C 1
ATOM 750 O O . LEU A 1 95 ? 11.992 -14.031 2.268 1 96.12 95 LEU A O 1
ATOM 754 N N . GLU A 1 96 ? 13.398 -15.375 1.163 1 94.62 96 GLU A N 1
ATOM 755 C CA . GLU A 1 96 ? 13.828 -16.062 2.379 1 94.62 96 GLU A CA 1
ATOM 756 C C . GLU A 1 96 ? 14.508 -15.102 3.348 1 94.62 96 GLU A C 1
ATOM 758 O O . GLU A 1 96 ? 14.281 -15.164 4.559 1 94.62 96 GLU A O 1
ATOM 763 N N . GLU A 1 97 ? 15.32 -14.328 2.824 1 93.5 97 GLU A N 1
ATOM 764 C CA . GLU A 1 97 ? 15.984 -13.336 3.658 1 93.5 97 GLU A CA 1
ATOM 765 C C . GLU A 1 97 ? 14.984 -12.391 4.309 1 93.5 97 GLU A C 1
ATOM 767 O O . GLU A 1 97 ? 15.094 -12.078 5.496 1 93.5 97 GLU A O 1
ATOM 772 N N . LYS A 1 98 ? 14.023 -11.922 3.529 1 93.31 98 LYS A N 1
ATOM 773 C CA . LYS A 1 98 ? 13.008 -11.016 4.062 1 93.31 98 LYS A CA 1
ATOM 774 C C . LYS A 1 98 ? 12.156 -11.711 5.125 1 93.31 98 LYS A C 1
ATOM 776 O O . LYS A 1 98 ? 11.781 -11.094 6.129 1 93.31 98 LYS A O 1
ATOM 781 N N . ILE A 1 99 ? 11.891 -12.969 4.945 1 92.31 99 ILE A N 1
ATOM 782 C CA . ILE A 1 99 ? 11.109 -13.758 5.891 1 92.31 99 ILE A CA 1
ATOM 783 C C . ILE A 1 99 ? 11.898 -13.953 7.18 1 92.31 99 ILE A C 1
ATOM 785 O O . ILE A 1 99 ? 11.375 -13.742 8.273 1 92.31 99 ILE A O 1
ATOM 789 N N . THR A 1 100 ? 13.156 -14.195 7.016 1 92.75 100 THR A N 1
ATOM 790 C CA . THR A 1 100 ? 13.977 -14.594 8.156 1 92.75 100 THR A CA 1
ATOM 791 C C . THR A 1 100 ? 14.43 -13.367 8.945 1 92.75 100 THR A C 1
ATOM 793 O O . THR A 1 100 ? 14.648 -13.445 10.156 1 92.75 100 THR A O 1
ATOM 796 N N . THR A 1 101 ? 14.555 -12.219 8.273 1 88.88 101 THR A N 1
ATOM 797 C CA . THR A 1 101 ? 15.141 -11.055 8.93 1 88.88 101 THR A CA 1
ATOM 798 C C . THR A 1 101 ? 14.07 -10.016 9.258 1 88.88 101 THR A C 1
ATOM 800 O O . THR A 1 101 ? 14.391 -8.883 9.633 1 88.88 101 THR A O 1
ATOM 803 N N . ALA A 1 102 ? 12.914 -10.438 8.984 1 84.75 102 ALA A N 1
ATOM 804 C CA . ALA A 1 102 ? 11.844 -9.5 9.328 1 84.75 102 ALA A CA 1
ATOM 805 C C . ALA A 1 102 ? 11.906 -9.102 10.797 1 84.75 102 ALA A C 1
ATOM 807 O O . ALA A 1 102 ? 12.039 -9.961 11.672 1 84.75 102 ALA A O 1
ATOM 808 N N . ASP A 1 103 ? 11.945 -7.758 11 1 83.31 103 ASP A N 1
ATOM 809 C CA . ASP A 1 103 ? 12.023 -7.27 12.375 1 83.31 103 ASP A CA 1
ATOM 810 C C . ASP A 1 103 ? 10.969 -6.199 12.633 1 83.31 103 ASP A C 1
ATOM 812 O O . ASP A 1 103 ? 10.133 -5.914 11.773 1 83.31 103 ASP A O 1
ATOM 816 N N . GLU A 1 104 ? 11.031 -5.672 13.734 1 82.88 104 GLU A N 1
ATOM 817 C CA . GLU A 1 104 ? 9.992 -4.762 14.203 1 82.88 104 GLU A CA 1
ATOM 818 C C . GLU A 1 104 ? 9.992 -3.465 13.406 1 82.88 104 GLU A C 1
ATOM 820 O O . GLU A 1 104 ? 8.945 -2.834 13.234 1 82.88 104 GLU A O 1
ATOM 825 N N . SER A 1 105 ? 11.125 -3.125 12.914 1 85.75 105 SER A N 1
ATOM 826 C CA . SER A 1 105 ? 11.172 -1.861 12.188 1 85.75 105 SER A CA 1
ATOM 827 C C . SER A 1 105 ? 10.438 -1.959 10.859 1 85.75 105 SER A C 1
ATOM 829 O O . SER A 1 105 ? 9.664 -1.068 10.5 1 85.75 105 SER A O 1
ATOM 831 N N . VAL A 1 106 ? 10.656 -3.086 10.156 1 87.81 106 VAL A N 1
ATOM 832 C CA . VAL A 1 106 ? 9.992 -3.26 8.867 1 87.81 106 VAL A CA 1
ATOM 833 C C . VAL A 1 106 ? 8.484 -3.375 9.07 1 87.81 106 VAL A C 1
ATOM 835 O O . VAL A 1 106 ? 7.703 -2.865 8.266 1 87.81 106 VAL A O 1
ATOM 838 N N . ILE A 1 107 ? 8.141 -3.957 10.211 1 94.19 107 ILE A N 1
ATOM 839 C CA . ILE A 1 107 ? 6.719 -4.191 10.469 1 94.19 107 ILE A CA 1
ATOM 840 C C . ILE A 1 107 ? 6.066 -2.904 10.969 1 94.19 107 ILE A C 1
ATOM 842 O O . ILE A 1 107 ? 4.906 -2.627 10.656 1 94.19 107 ILE A O 1
ATOM 846 N N . ARG A 1 108 ? 6.793 -2.162 11.656 1 95.44 108 ARG A N 1
ATOM 847 C CA . ARG A 1 108 ? 6.219 -0.937 12.203 1 95.44 108 ARG A CA 1
ATOM 848 C C . ARG A 1 108 ? 6.035 0.117 11.117 1 95.44 108 ARG A C 1
ATOM 850 O O . ARG A 1 108 ? 4.984 0.753 11.031 1 95.44 108 ARG A O 1
ATOM 857 N N . TYR A 1 109 ? 7.043 0.305 10.234 1 97 109 TYR A N 1
ATOM 858 C CA . TYR A 1 109 ? 7.031 1.472 9.359 1 97 109 TYR A CA 1
ATOM 859 C C . TYR A 1 109 ? 6.766 1.067 7.914 1 97 109 TYR A C 1
ATOM 861 O O . TYR A 1 109 ? 6.434 1.91 7.078 1 97 109 TYR A O 1
ATOM 869 N N . GLY A 1 110 ? 6.973 -0.225 7.59 1 96.44 110 GLY A N 1
ATOM 870 C CA . GLY A 1 110 ? 6.684 -0.696 6.242 1 96.44 110 GLY A CA 1
ATOM 871 C C . GLY A 1 110 ? 7.723 -0.264 5.223 1 96.44 110 GLY A C 1
ATOM 872 O O . GLY A 1 110 ? 8.891 -0.077 5.562 1 96.44 110 GLY A O 1
ATOM 873 N N . CYS A 1 111 ? 7.359 -0.223 4.016 1 96.94 111 CYS A N 1
ATOM 874 C CA . CYS A 1 111 ? 8.242 0.137 2.908 1 96.94 111 CYS A CA 1
ATOM 875 C C . CYS A 1 111 ? 8.195 1.636 2.639 1 96.94 111 CYS A C 1
ATOM 877 O O . CYS A 1 111 ? 7.141 2.176 2.295 1 96.94 111 CYS A O 1
ATOM 879 N N . PRO A 1 112 ? 9.344 2.316 2.732 1 97.69 112 PRO A N 1
ATOM 880 C CA . PRO A 1 112 ? 9.344 3.768 2.531 1 97.69 112 PRO A CA 1
ATOM 881 C C . PRO A 1 112 ? 8.875 4.172 1.138 1 97.69 112 PRO A C 1
ATOM 883 O O . PRO A 1 112 ? 8.258 5.227 0.972 1 97.69 112 PRO A O 1
ATOM 886 N N . LEU A 1 113 ? 9.188 3.355 0.146 1 98.25 113 LEU A N 1
ATOM 887 C CA . LEU A 1 113 ? 8.719 3.631 -1.206 1 98.25 113 LEU A CA 1
ATOM 888 C C . LEU A 1 113 ? 7.191 3.621 -1.262 1 98.25 113 LEU A C 1
ATOM 890 O O . LEU A 1 113 ? 6.578 4.574 -1.746 1 98.25 113 LEU A O 1
ATOM 894 N N . ASN A 1 114 ? 6.582 2.576 -0.734 1 98.19 114 ASN A N 1
ATOM 895 C CA . ASN A 1 114 ? 5.133 2.434 -0.792 1 98.19 114 ASN A CA 1
ATOM 896 C C . ASN A 1 114 ? 4.43 3.467 0.086 1 98.19 114 ASN A C 1
ATOM 898 O O . ASN A 1 114 ? 3.35 3.947 -0.257 1 98.19 114 ASN A O 1
ATOM 902 N N . ASN A 1 115 ? 5.027 3.752 1.273 1 98.5 115 ASN A N 1
ATOM 903 C CA . ASN A 1 115 ? 4.484 4.816 2.109 1 98.5 115 ASN A CA 1
ATOM 904 C C . ASN A 1 115 ? 4.285 6.105 1.315 1 98.5 115 ASN A C 1
ATOM 906 O O . ASN A 1 115 ? 3.203 6.699 1.346 1 98.5 115 ASN A O 1
ATOM 910 N N . LEU A 1 116 ? 5.328 6.484 0.579 1 98.81 116 LEU A N 1
ATOM 911 C CA . LEU A 1 116 ? 5.309 7.766 -0.118 1 98.81 116 LEU A CA 1
ATOM 912 C C . LEU A 1 116 ? 4.441 7.691 -1.37 1 98.81 116 LEU A C 1
ATOM 914 O O . LEU A 1 116 ? 3.814 8.68 -1.757 1 98.81 116 LEU A O 1
ATOM 918 N N . ILE A 1 117 ? 4.383 6.492 -1.993 1 98.62 117 ILE A N 1
ATOM 919 C CA . ILE A 1 117 ? 3.461 6.309 -3.107 1 98.62 117 ILE A CA 1
ATOM 920 C C . ILE A 1 117 ? 2.033 6.605 -2.65 1 98.62 117 ILE A C 1
ATOM 922 O O . ILE A 1 117 ? 1.323 7.391 -3.283 1 98.62 117 ILE A O 1
ATOM 926 N N . GLN A 1 118 ? 1.668 6.02 -1.533 1 98.25 118 GLN A N 1
ATOM 927 C CA . GLN A 1 118 ? 0.302 6.188 -1.049 1 98.25 118 GLN A CA 1
ATOM 928 C C . GLN A 1 118 ? 0.049 7.625 -0.6 1 98.25 118 GLN A C 1
ATOM 930 O O . GLN A 1 118 ? -1.059 8.141 -0.753 1 98.25 118 GLN A O 1
ATOM 935 N N . GLU A 1 119 ? 1.008 8.266 -0.136 1 98.5 119 GLU A N 1
ATOM 936 C CA . GLU A 1 119 ? 0.859 9.594 0.452 1 98.5 119 GLU A CA 1
ATOM 937 C C . GLU A 1 119 ? 0.951 10.68 -0.613 1 98.5 119 GLU A C 1
ATOM 939 O O . GLU A 1 119 ? 0.152 11.617 -0.62 1 98.5 119 GLU A O 1
ATOM 944 N N . MET A 1 120 ? 1.921 10.547 -1.593 1 98.56 120 MET A N 1
ATOM 945 C CA . MET A 1 120 ? 2.344 11.75 -2.301 1 98.56 120 MET A CA 1
ATOM 946 C C . MET A 1 120 ? 1.994 11.664 -3.781 1 98.56 120 MET A C 1
ATOM 948 O O . MET A 1 120 ? 1.991 12.68 -4.484 1 98.56 120 MET A O 1
ATOM 952 N N . SER A 1 121 ? 1.744 10.477 -4.301 1 97.81 121 SER A N 1
ATOM 953 C CA . SER A 1 121 ? 1.535 10.312 -5.734 1 97.81 121 SER A CA 1
ATOM 954 C C . SER A 1 121 ? 0.431 11.227 -6.246 1 97.81 121 SER A C 1
ATOM 956 O O . SER A 1 121 ? 0.576 11.859 -7.297 1 97.81 121 SER A O 1
ATOM 958 N N . PRO A 1 122 ? -0.685 11.383 -5.492 1 96.38 122 PRO A N 1
ATOM 959 C CA . PRO A 1 122 ? -1.727 12.258 -6.031 1 96.38 122 PRO A CA 1
ATOM 960 C C . PRO A 1 122 ? -1.441 13.742 -5.777 1 96.38 122 PRO A C 1
ATOM 962 O O . PRO A 1 122 ? -2.117 14.609 -6.336 1 96.38 122 PRO A O 1
ATOM 965 N N . LEU A 1 123 ? -0.525 14.055 -4.961 1 97.69 123 LEU A N 1
ATOM 966 C CA . LEU A 1 123 ? -0.382 15.414 -4.441 1 97.69 123 LEU A CA 1
ATOM 967 C C . LEU A 1 123 ? 0.746 16.141 -5.156 1 97.69 123 LEU A C 1
ATOM 969 O O . LEU A 1 123 ? 0.719 17.375 -5.266 1 97.69 123 LEU A O 1
ATOM 973 N N . ASP A 1 124 ? 1.759 15.367 -5.59 1 98.5 124 ASP A N 1
ATOM 974 C CA . ASP A 1 124 ? 2.967 16.016 -6.094 1 98.5 124 ASP A CA 1
ATOM 975 C C . ASP A 1 124 ? 3.58 15.211 -7.238 1 98.5 124 ASP A C 1
ATOM 977 O O . ASP A 1 124 ? 4.133 14.133 -7.02 1 98.5 124 ASP A O 1
ATOM 981 N N . GLU A 1 125 ? 3.574 15.758 -8.391 1 98.19 125 GLU A N 1
ATOM 982 C CA . GLU A 1 125 ? 3.998 15.078 -9.609 1 98.19 125 GLU A CA 1
ATOM 983 C C . GLU A 1 125 ? 5.477 14.711 -9.555 1 98.19 125 GLU A C 1
ATOM 985 O O . GLU A 1 125 ? 5.883 13.664 -10.062 1 98.19 125 GLU A O 1
ATOM 990 N N . ALA A 1 126 ? 6.238 15.508 -8.984 1 98.62 126 ALA A N 1
ATOM 991 C CA . ALA A 1 126 ? 7.668 15.211 -8.898 1 98.62 126 ALA A CA 1
ATOM 992 C C . ALA A 1 126 ? 7.926 14.016 -7.992 1 98.62 126 ALA A C 1
ATOM 994 O O . ALA A 1 126 ? 8.758 13.156 -8.305 1 98.62 126 ALA A O 1
ATOM 995 N N . PHE A 1 127 ? 7.25 14.008 -6.852 1 98.75 127 PHE A N 1
ATOM 996 C CA . PHE A 1 127 ? 7.32 12.82 -6.008 1 98.75 127 PHE A CA 1
ATOM 997 C C . PHE A 1 127 ? 6.871 11.586 -6.777 1 98.75 127 PHE A C 1
ATOM 999 O O . PHE A 1 127 ? 7.57 10.57 -6.793 1 98.75 127 PHE A O 1
ATOM 1006 N N . ARG A 1 128 ? 5.75 11.719 -7.41 1 98.5 128 ARG A N 1
ATOM 1007 C CA . ARG A 1 128 ? 5.219 10.586 -8.164 1 98.5 128 ARG A CA 1
ATOM 1008 C C . ARG A 1 128 ? 6.234 10.078 -9.18 1 98.5 128 ARG A C 1
ATOM 1010 O O . ARG A 1 128 ? 6.48 8.875 -9.273 1 98.5 128 ARG A O 1
ATOM 1017 N N . CYS A 1 129 ? 6.82 10.945 -9.898 1 98.69 129 CYS A N 1
ATOM 1018 C CA . CYS A 1 129 ? 7.773 10.586 -10.938 1 98.69 129 CYS A CA 1
ATOM 1019 C C . CYS A 1 129 ? 9.016 9.93 -10.344 1 98.69 129 CYS A C 1
ATOM 1021 O O . CYS A 1 129 ? 9.508 8.93 -10.867 1 98.69 129 CYS A O 1
ATOM 1023 N N . GLY A 1 130 ? 9.531 10.5 -9.258 1 98.75 130 GLY A N 1
ATOM 1024 C CA . GLY A 1 130 ? 10.68 9.898 -8.602 1 98.75 130 GLY A CA 1
ATOM 1025 C C . GLY A 1 130 ? 10.406 8.5 -8.078 1 98.75 130 GLY A C 1
ATOM 1026 O O . GLY A 1 130 ? 11.234 7.602 -8.227 1 98.75 130 GLY A O 1
ATOM 1027 N N . LEU A 1 131 ? 9.312 8.32 -7.484 1 98.88 131 LEU A N 1
ATOM 1028 C CA . LEU A 1 131 ? 8.898 7.023 -6.965 1 98.88 131 LEU A CA 1
ATOM 1029 C C . LEU A 1 131 ? 8.672 6.031 -8.102 1 98.88 131 LEU A C 1
ATOM 1031 O O . LEU A 1 131 ? 9.055 4.863 -7.996 1 98.88 131 LEU A O 1
ATOM 1035 N N . GLN A 1 132 ? 8.109 6.523 -9.18 1 98.69 132 GLN A N 1
ATOM 1036 C CA . GLN A 1 132 ? 7.863 5.68 -10.344 1 98.69 132 GLN A CA 1
ATOM 1037 C C . GLN A 1 132 ? 9.172 5.188 -10.953 1 98.69 132 GLN A C 1
ATOM 1039 O O . GLN A 1 132 ? 9.258 4.055 -11.43 1 98.69 132 GLN A O 1
ATOM 1044 N N . GLN A 1 133 ? 10.109 6.02 -10.961 1 98.44 133 GLN A N 1
ATOM 1045 C CA . GLN A 1 133 ? 11.406 5.625 -11.5 1 98.44 133 GLN A CA 1
ATOM 1046 C C . GLN A 1 133 ? 11.984 4.445 -10.727 1 98.44 133 GLN A C 1
ATOM 1048 O O . GLN A 1 133 ? 12.578 3.539 -11.32 1 98.44 133 GLN A O 1
ATOM 1053 N N . ILE A 1 134 ? 11.844 4.469 -9.438 1 98.31 134 ILE A N 1
ATOM 1054 C CA . ILE A 1 134 ? 12.328 3.373 -8.602 1 98.31 134 ILE A CA 1
ATOM 1055 C C . ILE A 1 134 ? 11.547 2.102 -8.914 1 98.31 134 ILE A C 1
ATOM 1057 O O . ILE A 1 134 ? 12.133 1.035 -9.117 1 98.31 134 ILE A O 1
ATOM 1061 N N . LEU A 1 135 ? 10.266 2.215 -9 1 97.94 135 LEU A N 1
ATOM 1062 C CA . LEU A 1 135 ? 9.398 1.076 -9.289 1 97.94 135 LEU A CA 1
ATOM 1063 C C . LEU A 1 135 ? 9.695 0.498 -10.664 1 97.94 135 LEU A C 1
ATOM 1065 O O . LEU A 1 135 ? 9.797 -0.721 -10.828 1 97.94 135 LEU A O 1
ATOM 1069 N N . ASP A 1 136 ? 9.883 1.382 -11.641 1 97.75 136 ASP A N 1
ATOM 1070 C CA . ASP A 1 136 ? 10.188 0.945 -12.992 1 97.75 136 ASP A CA 1
ATOM 1071 C C . ASP A 1 136 ? 11.5 0.158 -13.039 1 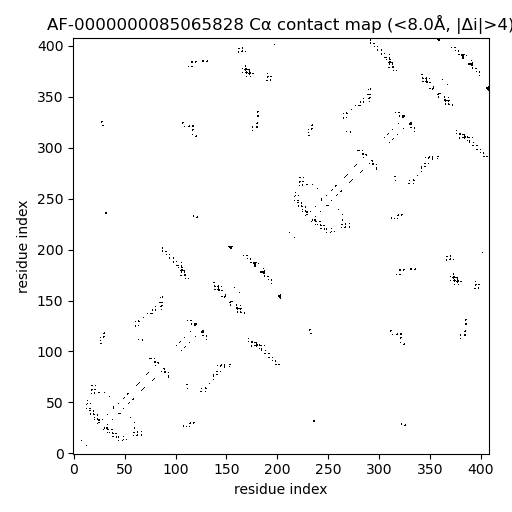97.75 136 ASP A C 1
ATOM 1073 O O . ASP A 1 136 ? 11.594 -0.867 -13.719 1 97.75 136 ASP A O 1
ATOM 1077 N N . ARG A 1 137 ? 12.414 0.671 -12.398 1 97 137 ARG A N 1
ATOM 1078 C CA . ARG A 1 137 ? 13.695 -0.017 -12.367 1 97 137 ARG A CA 1
ATOM 1079 C C . ARG A 1 137 ? 13.57 -1.383 -11.703 1 97 137 ARG A C 1
ATOM 1081 O O . ARG A 1 137 ? 14.148 -2.365 -12.172 1 97 137 ARG A O 1
ATOM 1088 N N . TRP A 1 138 ? 12.859 -1.437 -10.578 1 96.81 138 TRP A N 1
ATOM 1089 C CA . TRP A 1 138 ? 12.617 -2.688 -9.867 1 96.81 138 TRP A CA 1
ATOM 1090 C C . TRP A 1 138 ? 11.977 -3.721 -10.789 1 96.81 138 TRP A C 1
ATOM 1092 O O . TRP A 1 138 ? 12.492 -4.832 -10.938 1 96.81 138 TRP A O 1
ATOM 1102 N N . VAL A 1 139 ? 10.969 -3.355 -11.484 1 97.25 139 VAL A N 1
ATOM 1103 C CA . VAL A 1 139 ? 10.234 -4.246 -12.375 1 97.25 139 VAL A CA 1
ATOM 1104 C C . VAL A 1 139 ? 11.117 -4.645 -13.555 1 97.25 139 VAL A C 1
ATOM 1106 O O . VAL A 1 139 ? 11.156 -5.816 -13.945 1 97.25 139 VAL A O 1
ATOM 1109 N N . ALA A 1 140 ? 11.836 -3.695 -14.062 1 97.06 140 ALA A N 1
ATOM 1110 C CA . ALA A 1 140 ? 12.656 -3.943 -15.25 1 97.06 140 ALA A CA 1
ATOM 1111 C C . ALA A 1 140 ? 13.766 -4.945 -14.945 1 97.06 140 ALA A C 1
ATOM 1113 O O . ALA A 1 140 ? 14.016 -5.859 -15.727 1 97.06 140 ALA A O 1
ATOM 1114 N N . VAL A 1 141 ? 14.43 -4.75 -13.859 1 96.12 141 VAL A N 1
ATOM 1115 C CA . VAL A 1 141 ? 15.523 -5.641 -13.484 1 96.12 141 VAL A CA 1
ATOM 1116 C C . VAL A 1 141 ? 14.992 -7.062 -13.312 1 96.12 141 VAL A C 1
ATOM 1118 O O . VAL A 1 141 ? 15.594 -8.016 -13.805 1 96.12 141 VAL A O 1
ATOM 1121 N N . MET A 1 142 ? 13.898 -7.199 -12.648 1 96.5 142 MET A N 1
ATOM 1122 C CA . MET A 1 142 ? 13.305 -8.516 -12.422 1 96.5 142 MET A CA 1
ATOM 1123 C C . MET A 1 142 ? 12.812 -9.117 -13.734 1 96.5 142 MET A C 1
ATOM 1125 O O . MET A 1 142 ? 13.023 -10.297 -14 1 96.5 142 MET A O 1
ATOM 1129 N N . ALA A 1 143 ? 12.156 -8.312 -14.539 1 97.38 143 ALA A N 1
ATOM 1130 C CA . ALA A 1 143 ? 11.656 -8.781 -15.82 1 97.38 143 ALA A CA 1
ATOM 1131 C C . ALA A 1 143 ? 12.789 -9.281 -16.703 1 97.38 143 ALA A C 1
ATOM 1133 O O . ALA A 1 143 ? 12.664 -10.328 -17.359 1 97.38 143 ALA A O 1
ATOM 1134 N N . ASP A 1 144 ? 13.836 -8.523 -16.75 1 96.94 144 ASP A N 1
ATOM 1135 C CA . ASP A 1 144 ? 14.992 -8.914 -17.547 1 96.94 144 ASP A CA 1
ATOM 1136 C C . ASP A 1 144 ? 15.562 -10.25 -17.062 1 96.94 144 ASP A C 1
ATOM 1138 O O . ASP A 1 144 ? 15.93 -11.102 -17.859 1 96.94 144 ASP A O 1
ATOM 1142 N N . ALA A 1 145 ? 15.656 -10.383 -15.758 1 96.69 145 ALA A N 1
ATOM 1143 C CA . ALA A 1 145 ? 16.156 -11.633 -15.188 1 96.69 145 ALA A CA 1
ATOM 1144 C C . ALA A 1 145 ? 15.242 -12.797 -15.539 1 96.69 145 ALA A C 1
ATOM 1146 O O . ALA A 1 145 ? 15.711 -13.875 -15.914 1 96.69 145 ALA A O 1
ATOM 1147 N N . LEU A 1 146 ? 13.945 -12.648 -15.438 1 97.44 146 LEU A N 1
ATOM 1148 C CA . LEU A 1 146 ? 12.977 -13.688 -15.758 1 97.44 146 LEU A CA 1
ATOM 1149 C C . LEU A 1 146 ? 13.055 -14.062 -17.234 1 97.44 146 LEU A C 1
ATOM 1151 O O . LEU A 1 146 ? 12.984 -15.242 -17.578 1 97.44 146 LEU A O 1
ATOM 1155 N N . ALA A 1 147 ? 13.227 -13.078 -18.062 1 97.38 147 ALA A N 1
ATOM 1156 C CA . ALA A 1 147 ? 13.344 -13.328 -19.5 1 97.38 147 ALA A CA 1
ATOM 1157 C C . ALA A 1 147 ? 14.594 -14.148 -19.797 1 97.38 147 ALA A C 1
ATOM 1159 O O . ALA A 1 147 ? 14.539 -15.078 -20.609 1 97.38 147 ALA A O 1
ATOM 1160 N N . ARG A 1 148 ? 15.664 -13.766 -19.203 1 96.56 148 ARG A N 1
ATOM 1161 C CA . ARG A 1 148 ? 16.875 -14.555 -19.375 1 96.56 148 ARG A CA 1
ATOM 1162 C C . ARG A 1 148 ? 16.672 -15.984 -18.875 1 96.56 148 ARG A C 1
ATOM 1164 O O . ARG A 1 148 ? 17.172 -16.938 -19.484 1 96.56 148 ARG A O 1
ATOM 1171 N N . GLY A 1 149 ? 15.969 -16.047 -17.719 1 96.88 149 GLY A N 1
ATOM 1172 C CA . GLY A 1 149 ? 15.633 -17.375 -17.203 1 96.88 149 GLY A CA 1
ATOM 1173 C C . GLY A 1 149 ? 14.789 -18.188 -18.172 1 96.88 149 GLY A C 1
ATOM 1174 O O . GLY A 1 149 ? 14.953 -19.406 -18.25 1 96.88 149 GLY A O 1
ATOM 1175 N N . GLN A 1 150 ? 13.867 -17.578 -18.875 1 97.94 150 GLN A N 1
ATOM 1176 C CA . GLN A 1 150 ? 13.07 -18.266 -19.891 1 97.94 150 GLN A CA 1
ATOM 1177 C C . GLN A 1 150 ? 13.953 -18.781 -21.016 1 97.94 150 GLN A C 1
ATOM 1179 O O . GLN A 1 150 ? 13.828 -19.922 -21.438 1 97.94 150 GLN A O 1
ATOM 1184 N N . THR A 1 151 ? 14.852 -17.938 -21.469 1 97.19 151 THR A N 1
ATOM 1185 C CA . THR A 1 151 ? 15.781 -18.312 -22.531 1 97.19 151 THR A CA 1
ATOM 1186 C C . THR A 1 151 ? 16.656 -19.484 -22.094 1 97.19 151 THR A C 1
ATOM 1188 O O . THR A 1 151 ? 16.969 -20.375 -22.891 1 97.19 151 THR A O 1
ATOM 1191 N N . ALA A 1 152 ? 16.984 -19.547 -20.844 1 97 152 ALA A N 1
ATOM 1192 C CA . ALA A 1 152 ? 17.875 -20.562 -20.297 1 97 152 ALA A CA 1
ATOM 1193 C C . ALA A 1 152 ? 17.109 -21.812 -19.906 1 97 152 ALA A C 1
ATOM 1195 O O . ALA A 1 152 ? 17.688 -22.781 -19.406 1 97 152 ALA A O 1
ATOM 1196 N N . GLY A 1 153 ? 15.828 -21.781 -20 1 97.38 153 GLY A N 1
ATOM 1197 C CA . GLY A 1 153 ? 15 -22.938 -19.719 1 97.38 153 GLY A CA 1
ATOM 1198 C C . GLY A 1 153 ? 14.742 -23.141 -18.234 1 97.38 153 GLY A C 1
ATOM 1199 O O . GLY A 1 153 ? 14.398 -24.234 -17.797 1 97.38 153 GLY A O 1
ATOM 1200 N N . LYS A 1 154 ? 14.961 -22.062 -17.453 1 97.38 154 LYS A N 1
ATOM 1201 C CA . LYS A 1 154 ? 14.766 -22.141 -16 1 97.38 154 LYS A CA 1
ATOM 1202 C C . LYS A 1 154 ? 13.367 -21.672 -15.609 1 97.38 154 LYS A C 1
ATOM 1204 O O . LYS A 1 154 ? 12.828 -22.094 -14.594 1 97.38 154 LYS A O 1
ATOM 1209 N N . VAL A 1 155 ? 12.828 -20.781 -16.391 1 98.06 155 VAL A N 1
ATOM 1210 C CA . VAL A 1 155 ? 11.5 -20.234 -16.172 1 98.06 155 VAL A CA 1
ATOM 1211 C C . VAL A 1 155 ? 10.57 -20.656 -17.297 1 98.06 155 VAL A C 1
ATOM 1213 O O . VAL A 1 155 ? 10.969 -20.672 -18.469 1 98.06 155 VAL A O 1
ATOM 1216 N N . ARG A 1 156 ? 9.336 -21.047 -16.938 1 97.88 156 ARG A N 1
ATOM 1217 C CA . ARG A 1 156 ? 8.367 -21.453 -17.938 1 97.88 156 ARG A CA 1
ATOM 1218 C C . ARG A 1 156 ? 8.125 -20.344 -18.953 1 97.88 156 ARG A C 1
ATOM 1220 O O . ARG A 1 156 ? 8.141 -19.156 -18.594 1 97.88 156 ARG A O 1
ATOM 1227 N N . THR A 1 157 ? 7.754 -20.641 -20.203 1 97.88 157 THR A N 1
ATOM 1228 C CA . THR A 1 157 ? 7.762 -19.672 -21.297 1 97.88 157 THR A CA 1
ATOM 1229 C C . THR A 1 157 ? 6.344 -19.203 -21.609 1 97.88 157 THR A C 1
ATOM 1231 O O . THR A 1 157 ? 6.152 -18.281 -22.406 1 97.88 157 THR A O 1
ATOM 1234 N N . ASP A 1 158 ? 5.344 -19.766 -20.984 1 97 158 ASP A N 1
ATOM 1235 C CA . ASP A 1 158 ? 3.959 -19.422 -21.281 1 97 158 ASP A CA 1
ATOM 1236 C C . ASP A 1 158 ? 3.494 -18.234 -20.422 1 97 158 ASP A C 1
ATOM 1238 O O . ASP A 1 158 ? 2.297 -17.953 -20.344 1 97 158 ASP A O 1
ATOM 1242 N N . VAL A 1 159 ? 4.441 -17.625 -19.734 1 96.75 159 VAL A N 1
ATOM 1243 C CA . VAL A 1 159 ? 4.109 -16.422 -18.984 1 96.75 159 VAL A CA 1
ATOM 1244 C C . VAL A 1 159 ? 4.867 -15.227 -19.547 1 96.75 159 VAL A C 1
ATOM 1246 O O . VAL A 1 159 ? 5.922 -15.383 -20.156 1 96.75 159 VAL A O 1
ATOM 1249 N N . GLU A 1 160 ? 4.281 -14.055 -19.359 1 97.69 160 GLU A N 1
ATOM 1250 C CA . GLU A 1 160 ? 4.953 -12.82 -19.766 1 97.69 160 GLU A CA 1
ATOM 1251 C C . GLU A 1 160 ? 5.848 -12.289 -18.656 1 97.69 160 GLU A C 1
ATOM 1253 O O . GLU A 1 160 ? 5.359 -11.891 -17.594 1 97.69 160 GLU A O 1
ATOM 1258 N N . ALA A 1 161 ? 7.145 -12.234 -18.922 1 98.06 161 ALA A N 1
ATOM 1259 C CA . ALA A 1 161 ? 8.141 -11.891 -17.906 1 98.06 161 ALA A CA 1
ATOM 1260 C C . ALA A 1 161 ? 7.828 -10.547 -17.266 1 98.06 161 ALA A C 1
ATOM 1262 O O . ALA A 1 161 ? 7.895 -10.406 -16.031 1 98.06 161 ALA A O 1
ATOM 1263 N N . LYS A 1 162 ? 7.496 -9.555 -18.031 1 98 162 LYS A N 1
ATOM 1264 C CA . LYS A 1 162 ? 7.23 -8.219 -17.516 1 98 162 LYS A CA 1
ATOM 1265 C C . LYS A 1 162 ? 6 -8.211 -16.609 1 98 162 LYS A C 1
ATOM 1267 O O . LYS A 1 162 ? 5.984 -7.547 -15.578 1 98 162 LYS A O 1
ATOM 1272 N N . GLU A 1 163 ? 4.969 -8.938 -17 1 97.81 163 GLU A N 1
ATOM 1273 C CA . GLU A 1 163 ? 3.74 -9 -16.219 1 97.81 163 GLU A CA 1
ATOM 1274 C C . GLU A 1 163 ? 3.967 -9.727 -14.891 1 97.81 163 GLU A C 1
ATOM 1276 O O . GLU A 1 163 ? 3.432 -9.328 -13.859 1 97.81 163 GLU A O 1
ATOM 1281 N N . VAL A 1 164 ? 4.723 -10.773 -15 1 98.19 164 VAL A N 1
ATOM 1282 C CA . VAL A 1 164 ? 5.051 -11.531 -13.797 1 98.19 164 VAL A CA 1
ATOM 1283 C C . VAL A 1 164 ? 5.859 -10.664 -12.844 1 98.19 164 VAL A C 1
ATOM 1285 O O . VAL A 1 164 ? 5.594 -10.641 -11.641 1 98.19 164 VAL A O 1
ATOM 1288 N N . ALA A 1 165 ? 6.859 -9.938 -13.359 1 98.06 165 ALA A N 1
ATOM 1289 C CA . ALA A 1 165 ? 7.676 -9.047 -12.539 1 98.06 165 ALA A CA 1
ATOM 1290 C C . ALA A 1 165 ? 6.812 -7.992 -11.852 1 98.06 165 ALA A C 1
ATOM 1292 O O . ALA A 1 165 ? 6.953 -7.75 -10.648 1 98.06 165 ALA A O 1
ATOM 1293 N N . LEU A 1 166 ? 5.93 -7.41 -12.641 1 98.25 166 LEU A N 1
ATOM 1294 C CA . LEU A 1 166 ? 5.016 -6.398 -12.117 1 98.25 166 LEU A CA 1
ATOM 1295 C C . LEU A 1 166 ? 4.18 -6.965 -10.977 1 98.25 166 LEU A C 1
ATOM 1297 O O . LEU A 1 166 ? 4.051 -6.332 -9.922 1 98.25 166 LEU A O 1
ATOM 1301 N N . PHE A 1 167 ? 3.689 -8.125 -11.164 1 98.56 167 PHE A N 1
ATOM 1302 C CA . PHE A 1 167 ? 2.824 -8.773 -10.188 1 98.56 167 PHE A CA 1
ATOM 1303 C C . PHE A 1 167 ? 3.602 -9.117 -8.922 1 98.56 167 PHE A C 1
ATOM 1305 O O . PHE A 1 167 ? 3.092 -8.961 -7.809 1 98.56 167 PHE A O 1
ATOM 1312 N N . ILE A 1 168 ? 4.812 -9.617 -9.07 1 98.5 168 ILE A N 1
ATOM 1313 C CA . ILE A 1 168 ? 5.621 -9.984 -7.914 1 98.5 168 ILE A CA 1
ATOM 1314 C C . ILE A 1 168 ? 5.934 -8.734 -7.086 1 98.5 168 ILE A C 1
ATOM 1316 O O . ILE A 1 168 ? 5.832 -8.758 -5.859 1 98.5 168 ILE A O 1
ATOM 1320 N N . VAL A 1 169 ? 6.277 -7.652 -7.727 1 98.19 169 VAL A N 1
ATOM 1321 C CA . VAL A 1 169 ? 6.543 -6.398 -7.027 1 98.19 169 VAL A CA 1
ATOM 1322 C C . VAL A 1 169 ? 5.293 -5.949 -6.273 1 98.19 169 VAL A C 1
ATOM 1324 O O . VAL A 1 169 ? 5.363 -5.578 -5.102 1 98.19 169 VAL A O 1
ATOM 1327 N N . ALA A 1 170 ? 4.156 -6.016 -6.93 1 98.56 170 ALA A N 1
ATOM 1328 C CA . ALA A 1 170 ? 2.887 -5.652 -6.305 1 98.56 170 ALA A CA 1
ATOM 1329 C C . ALA A 1 170 ? 2.605 -6.527 -5.086 1 98.56 170 ALA A C 1
ATOM 1331 O O . ALA A 1 170 ? 2.215 -6.023 -4.031 1 98.56 170 ALA A O 1
ATOM 1332 N N . ALA A 1 171 ? 2.805 -7.781 -5.234 1 98.56 171 ALA A N 1
ATOM 1333 C CA . ALA A 1 171 ? 2.533 -8.727 -4.152 1 98.56 171 ALA A CA 1
ATOM 1334 C C . ALA A 1 171 ? 3.449 -8.477 -2.959 1 98.56 171 ALA A C 1
ATOM 1336 O O . ALA A 1 171 ? 3.012 -8.539 -1.809 1 98.56 171 ALA A O 1
ATOM 1337 N N . ILE A 1 172 ? 4.719 -8.195 -3.225 1 97.88 172 ILE A N 1
ATOM 1338 C CA . ILE A 1 172 ? 5.656 -7.875 -2.154 1 97.88 172 ILE A CA 1
ATOM 1339 C C . ILE A 1 172 ? 5.148 -6.672 -1.366 1 97.88 172 ILE A C 1
ATOM 1341 O O . ILE A 1 172 ? 5.043 -6.723 -0.138 1 97.88 172 ILE A O 1
ATOM 1345 N N . GLU A 1 173 ? 4.84 -5.625 -2.068 1 97.81 173 GLU A N 1
ATOM 1346 C CA . GLU A 1 173 ? 4.379 -4.406 -1.411 1 97.81 173 GLU A CA 1
ATOM 1347 C C . GLU A 1 173 ? 3.078 -4.648 -0.65 1 97.81 173 GLU A C 1
ATOM 1349 O O . GLU A 1 173 ? 2.887 -4.117 0.445 1 97.81 173 GLU A O 1
ATOM 1354 N N . GLY A 1 174 ? 2.207 -5.438 -1.256 1 98.5 174 GLY A N 1
ATOM 1355 C CA . GLY A 1 174 ? 0.99 -5.801 -0.547 1 98.5 174 GLY A CA 1
ATOM 1356 C C . GLY A 1 174 ? 1.252 -6.551 0.745 1 98.5 174 GLY A C 1
ATOM 1357 O O . GLY A 1 174 ? 0.619 -6.277 1.767 1 98.5 174 GLY A O 1
ATOM 1358 N N . CYS A 1 175 ? 2.174 -7.477 0.747 1 98.19 175 CYS A N 1
ATOM 1359 C CA . CYS A 1 175 ? 2.52 -8.25 1.935 1 98.19 175 CYS A CA 1
ATOM 1360 C C . CYS A 1 175 ? 3.119 -7.355 3.012 1 98.19 175 CYS A C 1
ATOM 1362 O O . CYS A 1 175 ? 2.811 -7.508 4.195 1 98.19 175 CYS A O 1
ATOM 1364 N N . VAL A 1 176 ? 3.932 -6.434 2.568 1 97.25 176 VAL A N 1
ATOM 1365 C CA . VAL A 1 176 ? 4.516 -5.492 3.516 1 97.25 176 VAL A CA 1
ATOM 1366 C C . VAL A 1 176 ? 3.41 -4.68 4.188 1 97.25 176 VAL A C 1
ATOM 1368 O O . VAL A 1 176 ? 3.408 -4.516 5.41 1 97.25 176 VAL A O 1
ATOM 1371 N N . GLY A 1 177 ? 2.484 -4.195 3.404 1 97.88 177 GLY A N 1
ATOM 1372 C CA . GLY A 1 177 ? 1.385 -3.41 3.943 1 97.88 177 GLY A CA 1
ATOM 1373 C C . GLY A 1 177 ? 0.536 -4.176 4.938 1 97.88 177 GLY A C 1
ATOM 1374 O O . GLY A 1 177 ? 0.137 -3.635 5.973 1 97.88 177 GLY A O 1
ATOM 1375 N N . LEU A 1 178 ? 0.261 -5.402 4.629 1 97.44 178 LEU A N 1
ATOM 1376 C CA . LEU A 1 17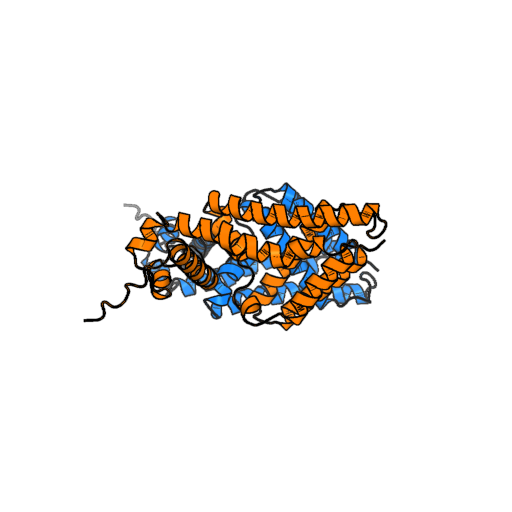8 ? -0.532 -6.23 5.527 1 97.44 178 LEU A CA 1
ATOM 1377 C C . LEU A 1 178 ? 0.206 -6.465 6.844 1 97.44 178 LEU A C 1
ATOM 1379 O O . LEU A 1 178 ? -0.385 -6.355 7.918 1 97.44 178 LEU A O 1
ATOM 1383 N N . GLY A 1 179 ? 1.466 -6.812 6.723 1 97.25 179 GLY A N 1
ATOM 1384 C CA . GLY A 1 179 ? 2.254 -6.98 7.934 1 97.25 179 GLY A CA 1
ATOM 1385 C C . GLY A 1 179 ? 2.34 -5.723 8.773 1 97.25 179 GLY A C 1
ATOM 1386 O O . GLY A 1 179 ? 2.262 -5.781 10 1 97.25 179 GLY A O 1
ATOM 1387 N N . LYS A 1 180 ? 2.494 -4.629 8.109 1 97.56 180 LYS A N 1
ATOM 1388 C CA . LYS A 1 180 ? 2.59 -3.332 8.781 1 97.56 180 LYS A CA 1
ATOM 1389 C C . LYS A 1 180 ? 1.326 -3.029 9.578 1 97.56 180 LYS A C 1
ATOM 1391 O O . LYS A 1 180 ? 1.398 -2.682 10.758 1 97.56 180 LYS A O 1
ATOM 1396 N N . ASN A 1 181 ? 0.218 -3.16 8.945 1 98.31 181 ASN A N 1
ATOM 1397 C CA . ASN A 1 181 ? -1.004 -2.824 9.672 1 98.31 181 ASN A CA 1
ATOM 1398 C C . ASN A 1 181 ? -1.257 -3.791 10.82 1 98.31 181 ASN A C 1
ATOM 1400 O O . ASN A 1 181 ? -1.691 -3.379 11.898 1 98.31 181 ASN A O 1
ATOM 1404 N N . ALA A 1 182 ? -0.962 -5.02 10.539 1 97.38 182 ALA A N 1
ATOM 1405 C CA . ALA A 1 182 ? -1.169 -6.027 11.57 1 97.38 182 ALA A CA 1
ATOM 1406 C C . ALA A 1 182 ? -0.137 -5.891 12.688 1 97.38 182 ALA A C 1
ATOM 1408 O O . ALA A 1 182 ? -0.315 -6.438 13.773 1 97.38 182 ALA A O 1
ATOM 1409 N N . GLN A 1 183 ? 0.947 -5.203 12.391 1 95.88 183 GLN A N 1
ATOM 1410 C CA . GLN A 1 183 ? 2.102 -5.199 13.281 1 95.88 183 GLN A CA 1
ATOM 1411 C C . GLN A 1 183 ? 2.467 -6.617 13.711 1 95.88 183 GLN A C 1
ATOM 1413 O O . GLN A 1 183 ? 2.654 -6.883 14.898 1 95.88 183 GLN A O 1
ATOM 1418 N N . SER A 1 184 ? 2.533 -7.434 12.766 1 95.38 184 SER A N 1
ATOM 1419 C CA . SER A 1 184 ? 2.746 -8.859 12.984 1 95.38 184 SER A CA 1
ATOM 1420 C C . SER A 1 184 ? 3.775 -9.422 12.008 1 95.38 184 SER A C 1
ATOM 1422 O O . SER A 1 184 ? 3.506 -9.539 10.812 1 95.38 184 SER A O 1
ATOM 1424 N N . VAL A 1 185 ? 4.879 -9.812 12.547 1 95 185 VAL A N 1
ATOM 1425 C CA . VAL A 1 185 ? 5.918 -10.469 11.758 1 95 185 VAL A CA 1
ATOM 1426 C C . VAL A 1 185 ? 5.363 -11.742 11.125 1 95 185 VAL A C 1
ATOM 1428 O O . VAL A 1 185 ? 5.66 -12.047 9.969 1 95 185 VAL A O 1
ATOM 1431 N N . GLU A 1 186 ? 4.559 -12.391 11.828 1 94.94 186 GLU A N 1
ATOM 1432 C CA . GLU A 1 186 ? 4 -13.656 11.359 1 94.94 186 GLU A CA 1
ATOM 1433 C C . GLU A 1 186 ? 3.088 -13.445 10.156 1 94.94 186 GLU A C 1
ATOM 1435 O O . GLU A 1 186 ? 3.135 -14.211 9.195 1 94.94 186 GLU A O 1
ATOM 1440 N N . ALA A 1 187 ? 2.225 -12.445 10.211 1 95.19 187 ALA A N 1
ATOM 1441 C CA . ALA A 1 187 ? 1.356 -12.156 9.078 1 95.19 187 ALA A CA 1
ATOM 1442 C C . ALA A 1 187 ? 2.176 -11.852 7.824 1 95.19 187 ALA A C 1
ATOM 1444 O O . ALA A 1 187 ? 1.848 -12.312 6.73 1 95.19 187 ALA A O 1
ATOM 1445 N N . TYR A 1 188 ? 3.211 -11.078 8.039 1 96.81 188 TYR A N 1
ATOM 1446 C CA . TYR A 1 188 ? 4.129 -10.734 6.957 1 96.81 188 TYR A CA 1
ATOM 1447 C C . TYR A 1 188 ? 4.773 -11.984 6.375 1 96.81 188 TYR A C 1
ATOM 1449 O O . TYR A 1 188 ? 4.773 -12.18 5.156 1 96.81 188 TYR A O 1
ATOM 1457 N N . ARG A 1 189 ? 5.25 -12.859 7.203 1 96.75 189 ARG A N 1
ATOM 1458 C CA . ARG A 1 189 ? 5.922 -14.086 6.781 1 96.75 189 ARG A CA 1
ATOM 1459 C C . ARG A 1 189 ? 4.957 -15.008 6.051 1 96.75 189 ARG A C 1
ATOM 1461 O O . ARG A 1 189 ? 5.309 -15.594 5.023 1 96.75 189 ARG A O 1
ATOM 1468 N N . ARG A 1 190 ? 3.768 -15.148 6.562 1 96.81 190 ARG A N 1
ATOM 1469 C CA . ARG A 1 190 ? 2.764 -16 5.934 1 96.81 190 ARG A CA 1
ATOM 1470 C C . ARG A 1 190 ? 2.445 -15.531 4.523 1 96.81 190 ARG A C 1
ATOM 1472 O O . ARG A 1 190 ? 2.301 -16.344 3.605 1 96.81 190 ARG A O 1
ATOM 1479 N N . CYS A 1 191 ? 2.391 -14.266 4.355 1 97.88 191 CYS A N 1
ATOM 1480 C CA . CYS A 1 191 ? 2.098 -13.695 3.043 1 97.88 191 CYS A CA 1
ATOM 1481 C C . CYS A 1 191 ? 3.252 -13.938 2.076 1 97.88 191 CYS A C 1
ATOM 1483 O O . CYS A 1 191 ? 3.037 -14.383 0.946 1 97.88 191 CYS A O 1
ATOM 1485 N N . LEU A 1 192 ? 4.465 -13.703 2.525 1 97.62 192 LEU A N 1
ATOM 1486 C CA . LEU A 1 192 ? 5.629 -13.891 1.67 1 97.62 192 LEU A CA 1
ATOM 1487 C C . LEU A 1 192 ? 5.828 -15.367 1.333 1 97.62 192 LEU A C 1
ATOM 1489 O O . LEU A 1 192 ? 6.309 -15.695 0.246 1 97.62 192 LEU A O 1
ATOM 1493 N N . ARG A 1 193 ? 5.445 -16.234 2.213 1 97.56 193 ARG A N 1
ATOM 1494 C CA . ARG A 1 193 ? 5.551 -17.656 1.927 1 97.56 193 ARG A CA 1
ATOM 1495 C C . ARG A 1 193 ? 4.621 -18.062 0.788 1 97.56 193 ARG A C 1
ATOM 1497 O O . ARG A 1 193 ? 4.957 -18.922 -0.02 1 97.56 193 ARG A O 1
ATOM 1504 N N . GLN A 1 194 ? 3.461 -17.453 0.781 1 97.75 194 GLN A N 1
ATOM 1505 C CA . GLN A 1 194 ? 2.58 -17.703 -0.357 1 97.75 194 GLN A CA 1
ATOM 1506 C C . GLN A 1 194 ? 3.201 -17.188 -1.652 1 97.75 194 GLN A C 1
ATOM 1508 O O . GLN A 1 194 ? 3.061 -17.812 -2.705 1 97.75 194 GLN A O 1
ATOM 1513 N N . LEU A 1 195 ? 3.85 -16.031 -1.605 1 98.19 195 LEU A N 1
ATOM 1514 C CA . LEU A 1 195 ? 4.551 -15.516 -2.773 1 98.19 195 LEU A CA 1
ATOM 1515 C C . LEU A 1 195 ? 5.664 -16.469 -3.207 1 98.19 195 LEU A C 1
ATOM 1517 O O . LEU A 1 195 ? 5.898 -16.641 -4.406 1 98.19 195 LEU A O 1
ATOM 1521 N N . GLN A 1 196 ? 6.336 -17.062 -2.232 1 97.62 196 GLN A N 1
ATOM 1522 C CA . GLN A 1 196 ? 7.352 -18.047 -2.559 1 97.62 196 GLN A CA 1
ATOM 1523 C C . GLN A 1 196 ? 6.758 -19.203 -3.363 1 97.62 196 GLN A C 1
ATOM 1525 O O . GLN A 1 196 ? 7.371 -19.688 -4.32 1 97.62 196 GLN A O 1
ATOM 1530 N N . LEU A 1 197 ? 5.602 -19.688 -2.967 1 96.69 197 LEU A N 1
ATOM 1531 C CA . LEU A 1 197 ? 4.93 -20.766 -3.688 1 96.69 197 LEU A CA 1
ATOM 1532 C C . LEU A 1 197 ? 4.578 -20.328 -5.105 1 96.69 197 LEU A C 1
ATOM 1534 O O . LEU A 1 197 ? 4.723 -21.109 -6.055 1 96.69 197 LEU A O 1
ATOM 1538 N N . TYR A 1 198 ? 4.156 -19.109 -5.266 1 97.12 198 TYR A N 1
ATOM 1539 C CA . TYR A 1 198 ? 3.891 -18.562 -6.59 1 97.12 198 TYR A CA 1
ATOM 1540 C C . TYR A 1 198 ? 5.156 -18.562 -7.441 1 97.12 198 TYR A C 1
ATOM 1542 O O . TYR A 1 198 ? 5.137 -18.984 -8.602 1 97.12 198 TYR A O 1
ATOM 1550 N N . VAL A 1 199 ? 6.25 -18.078 -6.867 1 97.69 199 VAL A N 1
ATOM 1551 C CA . VAL A 1 199 ? 7.523 -18 -7.574 1 97.69 199 VAL A CA 1
ATOM 1552 C C . VAL A 1 199 ? 7.973 -19.406 -7.984 1 97.69 199 VAL A C 1
ATOM 1554 O O . VAL A 1 199 ? 8.477 -19.609 -9.094 1 97.69 199 VAL A O 1
ATOM 1557 N N . GLN A 1 200 ? 7.773 -20.375 -7.152 1 96.56 200 GLN A N 1
ATOM 1558 C CA . GLN A 1 200 ? 8.125 -21.766 -7.461 1 96.56 200 GLN A CA 1
ATOM 1559 C C . GLN A 1 200 ? 7.324 -22.281 -8.648 1 96.56 200 GLN A C 1
ATOM 1561 O O . GLN A 1 200 ? 7.824 -23.094 -9.438 1 96.56 200 GLN A O 1
ATOM 1566 N N . SER A 1 201 ? 6.082 -21.828 -8.758 1 96.38 201 SER A N 1
ATOM 1567 C CA . SER A 1 201 ? 5.207 -22.297 -9.836 1 96.38 201 SER A CA 1
ATOM 1568 C C . SER A 1 201 ? 5.688 -21.781 -11.188 1 96.38 201 SER A C 1
ATOM 1570 O O . SER A 1 201 ? 5.211 -22.234 -12.234 1 96.38 201 SER A O 1
ATOM 1572 N N . LEU A 1 202 ? 6.652 -20.844 -11.211 1 97.75 202 LEU A N 1
ATOM 1573 C CA . LEU A 1 202 ? 7.145 -20.25 -12.453 1 97.75 202 LEU A CA 1
ATOM 1574 C C . LEU A 1 202 ? 8.234 -21.109 -13.07 1 97.75 202 LEU A C 1
ATOM 1576 O O . LEU A 1 202 ? 8.688 -20.828 -14.188 1 97.75 202 LEU A O 1
ATOM 1580 N N . ALA A 1 203 ? 8.688 -22.094 -12.359 1 97.31 203 ALA A N 1
ATOM 1581 C CA . ALA A 1 203 ? 9.758 -22.953 -12.859 1 97.31 203 ALA A CA 1
ATOM 1582 C C . ALA A 1 203 ? 9.32 -23.703 -14.117 1 97.31 203 ALA A C 1
ATOM 1584 O O . ALA A 1 203 ? 8.148 -24.078 -14.25 1 97.31 203 ALA A O 1
ATOM 1585 N N . ALA A 1 204 ? 10.25 -24 -15 1 93.94 204 ALA A N 1
ATOM 1586 C CA . ALA A 1 204 ? 9.992 -24.75 -16.219 1 93.94 204 ALA A CA 1
ATOM 1587 C C . ALA A 1 204 ? 9.688 -26.219 -15.914 1 93.94 204 ALA A C 1
ATOM 1589 O O . ALA A 1 204 ? 10.164 -26.766 -14.914 1 93.94 204 ALA A O 1
ATOM 1590 N N . MET B 1 1 ? -45.219 37.094 5.113 1 41.5 1 MET B N 1
ATOM 1591 C CA . MET B 1 1 ? -43.781 36.875 5.27 1 41.5 1 MET B CA 1
ATOM 1592 C C . MET B 1 1 ? -43.469 35.375 5.352 1 41.5 1 MET B C 1
ATOM 1594 O O . MET B 1 1 ? -43.844 34.719 6.32 1 41.5 1 MET B O 1
ATOM 1598 N N . ILE B 1 2 ? -43.5 34.594 4.352 1 48.59 2 ILE B N 1
ATOM 1599 C CA . ILE B 1 2 ? -43.25 33.156 4.273 1 48.59 2 ILE B CA 1
ATOM 1600 C C . ILE B 1 2 ? -41.938 32.812 4.934 1 48.59 2 ILE B C 1
ATOM 1602 O O . ILE B 1 2 ? -40.875 33.375 4.574 1 48.59 2 ILE B O 1
ATOM 1606 N N . GLN B 1 3 ? -41.938 32.625 6.254 1 45.78 3 GLN B N 1
ATOM 1607 C CA . GLN B 1 3 ? -40.75 32.156 6.934 1 45.78 3 GLN B CA 1
ATOM 1608 C C . GLN B 1 3 ? -40.031 31.062 6.133 1 45.78 3 GLN B C 1
ATOM 1610 O O . GLN B 1 3 ? -40.688 30.094 5.719 1 45.78 3 GLN B O 1
ATOM 1615 N N . PRO B 1 4 ? -39 31.422 5.406 1 49.34 4 PRO B N 1
ATOM 1616 C CA . PRO B 1 4 ? -38.344 30.266 4.762 1 49.34 4 PRO B CA 1
ATOM 1617 C C . PRO B 1 4 ? -38.312 29.047 5.66 1 49.34 4 PRO B C 1
ATOM 1619 O O . PRO B 1 4 ? -38.25 29.172 6.887 1 49.34 4 PRO B O 1
ATOM 1622 N N . LEU B 1 5 ? -39.156 28.078 5.531 1 47.5 5 LEU B N 1
ATOM 1623 C CA . LEU B 1 5 ? -39.062 26.844 6.293 1 47.5 5 LEU B CA 1
ATOM 1624 C C . LEU B 1 5 ? -37.594 26.516 6.605 1 47.5 5 LEU B C 1
ATOM 1626 O O . LEU B 1 5 ? -36.781 26.375 5.695 1 47.5 5 LEU B O 1
ATOM 1630 N N . ARG B 1 6 ? -37 27.078 7.582 1 49.94 6 ARG B N 1
ATOM 1631 C CA . ARG B 1 6 ? -35.688 26.641 8.039 1 49.94 6 ARG B CA 1
ATOM 1632 C C . ARG B 1 6 ? -35.469 25.156 7.758 1 49.94 6 ARG B C 1
ATOM 1634 O O . ARG B 1 6 ? -36.219 24.312 8.258 1 49.94 6 ARG B O 1
ATOM 1641 N N . LYS B 1 7 ? -35.281 24.766 6.613 1 52.28 7 LYS B N 1
ATOM 1642 C CA . LYS B 1 7 ? -35 23.359 6.301 1 52.28 7 LYS B CA 1
ATOM 1643 C C . LYS B 1 7 ? -34.281 22.672 7.453 1 52.28 7 LYS B C 1
ATOM 1645 O O . LYS B 1 7 ? -33.125 22.969 7.719 1 52.28 7 LYS B O 1
ATOM 1650 N N . THR B 1 8 ? -34.812 22.516 8.602 1 55.91 8 THR B N 1
ATOM 1651 C CA . THR B 1 8 ? -34.25 21.828 9.742 1 55.91 8 THR B CA 1
ATOM 1652 C C . THR B 1 8 ? -33.406 20.625 9.289 1 55.91 8 THR B C 1
ATOM 1654 O O . THR B 1 8 ? -33.938 19.703 8.656 1 55.91 8 THR B O 1
ATOM 1657 N N . ARG B 1 9 ? -32.281 20.891 8.977 1 66 9 ARG B N 1
ATOM 1658 C CA . ARG B 1 9 ? -31.438 19.781 8.508 1 66 9 ARG B CA 1
ATOM 1659 C C . ARG B 1 9 ? -31.5 18.609 9.469 1 66 9 ARG B C 1
ATOM 1661 O O . ARG B 1 9 ? -31.422 18.797 10.688 1 66 9 ARG B O 1
ATOM 1668 N N . ASN B 1 10 ? -32.031 17.453 9.172 1 84.19 10 ASN B N 1
ATOM 1669 C CA . ASN B 1 10 ? -32.031 16.141 9.805 1 84.19 10 ASN B CA 1
ATOM 1670 C C . ASN B 1 10 ? -30.625 15.773 10.297 1 84.19 10 ASN B C 1
ATOM 1672 O O . ASN B 1 10 ? -29.672 15.766 9.523 1 84.19 10 ASN B O 1
ATOM 1676 N N . PRO B 1 11 ? -30.469 15.867 11.695 1 87.12 11 PRO B N 1
ATOM 1677 C CA . PRO B 1 11 ? -29.172 15.57 12.297 1 87.12 11 PRO B CA 1
ATOM 1678 C C . PRO B 1 11 ? -28.469 14.391 11.617 1 87.12 11 PRO B C 1
ATOM 1680 O O . PRO B 1 11 ? -27.25 14.414 11.461 1 87.12 11 PRO B O 1
ATOM 1683 N N . GLU B 1 12 ? -29.203 13.477 11.227 1 90.94 12 GLU B N 1
ATOM 1684 C CA . GLU B 1 12 ? -28.609 12.312 10.57 1 90.94 12 GLU B CA 1
ATOM 1685 C C . GLU B 1 12 ? -28.047 12.68 9.195 1 90.94 12 GLU B C 1
ATOM 1687 O O . GLU B 1 12 ? -27 12.172 8.797 1 90.94 12 GLU B O 1
ATOM 1692 N N . GLN B 1 13 ? -28.719 13.461 8.531 1 92.44 13 GLN B N 1
ATOM 1693 C CA . GLN B 1 13 ? -28.234 13.914 7.23 1 92.44 13 GLN B CA 1
ATOM 1694 C C . GLN B 1 13 ? -26.984 14.781 7.367 1 92.44 13 GLN B C 1
ATOM 1696 O O . GLN B 1 13 ? -26.062 14.664 6.566 1 92.44 13 GLN B O 1
ATOM 1701 N N . THR B 1 14 ? -27 15.633 8.367 1 93 14 THR B N 1
ATOM 1702 C CA . THR B 1 14 ? -25.844 16.484 8.641 1 93 14 THR B CA 1
ATOM 1703 C C . THR B 1 14 ? -24.609 15.641 8.93 1 93 14 THR B C 1
ATOM 1705 O O . THR B 1 14 ? -23.531 15.898 8.383 1 93 14 THR B O 1
ATOM 1708 N N . ARG B 1 15 ? -24.812 14.648 9.734 1 95.69 15 ARG B N 1
ATOM 1709 C CA . ARG B 1 15 ? -23.703 13.766 10.078 1 95.69 15 ARG B CA 1
ATOM 1710 C C . ARG B 1 15 ? -23.172 13.055 8.836 1 95.69 15 ARG B C 1
ATOM 1712 O O . ARG B 1 15 ? -21.953 12.961 8.633 1 95.69 15 ARG B O 1
ATOM 1719 N N . SER B 1 16 ? -24.078 12.578 8.023 1 95.81 16 SER B N 1
ATOM 1720 C CA . SER B 1 16 ? -23.703 11.883 6.793 1 95.81 16 SER B CA 1
ATOM 1721 C C . SER B 1 16 ? -22.969 12.812 5.84 1 95.81 16 SER B C 1
ATOM 1723 O O . SER B 1 16 ? -21.969 12.406 5.219 1 95.81 16 SER B O 1
ATOM 1725 N N . ASP B 1 17 ? -23.406 14.016 5.707 1 95.88 17 ASP B N 1
ATOM 1726 C CA . ASP B 1 17 ? -22.75 15 4.852 1 95.88 17 ASP B CA 1
ATOM 1727 C C . ASP B 1 17 ? -21.312 15.273 5.32 1 95.88 17 ASP B C 1
ATOM 1729 O O . ASP B 1 17 ? -20.406 15.398 4.504 1 95.88 17 ASP B O 1
ATOM 1733 N N . LEU B 1 18 ? -21.172 15.367 6.602 1 96.56 18 LEU B N 1
ATOM 1734 C CA . LEU B 1 18 ? -19.859 15.602 7.184 1 96.56 18 LEU B CA 1
ATOM 1735 C C . LEU B 1 18 ? -18.922 14.422 6.914 1 96.56 18 LEU B C 1
ATOM 1737 O O . LEU B 1 18 ? -17.766 14.617 6.547 1 96.56 18 LEU B O 1
ATOM 1741 N N . LEU B 1 19 ? -19.469 13.234 7.059 1 97.94 19 LEU B N 1
ATOM 1742 C CA . LEU B 1 19 ? -18.672 12.039 6.816 1 97.94 19 LEU B CA 1
ATOM 1743 C C . LEU B 1 19 ? -18.234 11.961 5.359 1 97.94 19 LEU B C 1
ATOM 1745 O O . LEU B 1 19 ? -17.062 11.672 5.074 1 97.94 19 LEU B O 1
ATOM 1749 N N . ASP B 1 20 ? -19.109 12.273 4.488 1 97.5 20 ASP B N 1
ATOM 1750 C CA . ASP B 1 20 ? -18.797 12.211 3.061 1 97.5 20 ASP B CA 1
ATOM 1751 C C . ASP B 1 20 ? -17.75 13.25 2.686 1 97.5 20 ASP B C 1
ATOM 1753 O O . ASP B 1 20 ? -16.812 12.953 1.942 1 97.5 20 ASP B O 1
ATOM 1757 N N . ALA B 1 21 ? -17.922 14.406 3.197 1 97.62 21 ALA B N 1
ATOM 1758 C CA . ALA B 1 21 ? -16.953 15.469 2.932 1 97.62 21 ALA B CA 1
ATOM 1759 C C . ALA B 1 21 ? -15.594 15.125 3.523 1 97.62 21 ALA B C 1
ATOM 1761 O O . ALA B 1 21 ? -14.562 15.367 2.895 1 97.62 21 ALA B O 1
ATOM 1762 N N . ALA B 1 22 ? -15.633 14.602 4.727 1 98.44 22 ALA B N 1
ATOM 1763 C CA . ALA B 1 22 ? -14.391 14.203 5.383 1 98.44 22 ALA B CA 1
ATOM 1764 C C . ALA B 1 22 ? -13.688 13.086 4.605 1 98.44 22 ALA B C 1
ATOM 1766 O O . ALA B 1 22 ? -12.469 13.102 4.445 1 98.44 22 ALA B O 1
ATOM 1767 N N . TYR B 1 23 ? -14.508 12.18 4.105 1 98.44 23 TYR B N 1
ATOM 1768 C CA . TYR B 1 23 ? -13.961 11.094 3.311 1 98.44 23 TYR B CA 1
ATOM 1769 C C . TYR B 1 23 ? -13.227 11.625 2.084 1 98.44 23 TYR B C 1
ATOM 1771 O O . TYR B 1 23 ? -12.086 11.234 1.814 1 98.44 23 TYR B O 1
ATOM 1779 N N . ILE B 1 24 ? -13.812 12.5 1.405 1 97.75 24 ILE B N 1
ATOM 1780 C CA . ILE B 1 24 ? -13.234 13.055 0.183 1 97.75 24 ILE B CA 1
ATOM 1781 C C . ILE B 1 24 ? -11.945 13.805 0.512 1 97.75 24 ILE B C 1
ATOM 1783 O O . ILE B 1 24 ? -10.922 13.617 -0.153 1 97.75 24 ILE B O 1
ATOM 1787 N N . GLU B 1 25 ? -11.984 14.617 1.556 1 97.94 25 GLU B N 1
ATOM 1788 C CA . GLU B 1 25 ? -10.805 15.383 1.968 1 97.94 25 GLU B CA 1
ATOM 1789 C C . GLU B 1 25 ? -9.664 14.453 2.361 1 97.94 25 GLU B C 1
ATOM 1791 O O . GLU B 1 25 ? -8.516 14.664 1.96 1 97.94 25 GLU B O 1
ATOM 1796 N N . ILE B 1 26 ? -9.992 13.383 3.102 1 98.5 26 ILE B N 1
ATOM 1797 C CA . ILE B 1 26 ? -8.984 12.438 3.562 1 98.5 26 ILE B CA 1
ATOM 1798 C C . ILE B 1 26 ? -8.445 11.641 2.375 1 98.5 26 ILE B C 1
ATOM 1800 O O . ILE B 1 26 ? -7.246 11.367 2.301 1 98.5 26 ILE B O 1
ATOM 1804 N N . LEU B 1 27 ? -9.305 11.273 1.467 1 97.69 27 LEU B N 1
ATOM 1805 C CA . LEU B 1 27 ? -8.898 10.547 0.271 1 97.69 27 LEU B CA 1
ATOM 1806 C C . LEU B 1 27 ? -7.914 11.367 -0.555 1 97.69 27 LEU B C 1
ATOM 1808 O O . LEU B 1 27 ? -6.91 10.844 -1.044 1 97.69 27 LEU B O 1
ATOM 1812 N N . GLU B 1 28 ? -8.117 12.633 -0.635 1 96.19 28 GLU B N 1
ATOM 1813 C CA . GLU B 1 28 ? -7.332 13.5 -1.504 1 96.19 28 GLU B CA 1
ATOM 1814 C C . GLU B 1 28 ? -6.047 13.945 -0.819 1 96.19 28 GLU B C 1
ATOM 1816 O O . GLU B 1 28 ? -4.984 13.992 -1.447 1 96.19 28 GLU B O 1
ATOM 1821 N N . SER B 1 29 ? -6.129 14.156 0.523 1 96.5 29 SER B N 1
ATOM 1822 C CA . SER B 1 29 ? -5.016 14.859 1.147 1 96.5 29 SER B CA 1
ATOM 1823 C C . SER B 1 29 ? -4.324 13.992 2.191 1 96.5 29 SER B C 1
ATOM 1825 O O . SER B 1 29 ? -3.234 14.328 2.662 1 96.5 29 SER B O 1
ATOM 1827 N N . GLY B 1 30 ? -4.902 12.82 2.494 1 98 30 GLY B N 1
ATOM 1828 C CA . GLY B 1 30 ? -4.477 12.094 3.678 1 98 30 GLY B CA 1
ATOM 1829 C C . GLY B 1 30 ? -5.113 12.609 4.957 1 98 30 GLY B C 1
ATOM 1830 O O . GLY B 1 30 ? -5.676 13.703 4.977 1 98 30 GLY B O 1
ATOM 1831 N N . PHE B 1 31 ? -5.023 11.828 6.004 1 98.69 31 PHE B N 1
ATOM 1832 C CA . PHE B 1 31 ? -5.664 12.211 7.258 1 98.69 31 PHE B CA 1
ATOM 1833 C C . PHE B 1 31 ? -4.895 13.336 7.938 1 98.69 31 PHE B C 1
ATOM 1835 O O . PHE B 1 31 ? -5.492 14.297 8.422 1 98.69 31 PHE B O 1
ATOM 1842 N N . GLN B 1 32 ? -3.631 13.211 7.957 1 97.94 32 GLN B N 1
ATOM 1843 C CA . GLN B 1 32 ? -2.82 14.188 8.68 1 97.94 32 GLN B CA 1
ATOM 1844 C C . GLN B 1 32 ? -2.992 15.586 8.094 1 97.94 32 GLN B C 1
ATOM 1846 O O . GLN B 1 32 ? -3.104 16.562 8.836 1 97.94 32 GLN B O 1
ATOM 1851 N N . ALA B 1 33 ? -3.104 15.695 6.805 1 97.44 33 ALA B N 1
ATOM 1852 C CA . ALA B 1 33 ? -3.152 17 6.145 1 97.44 33 ALA B CA 1
ATOM 1853 C C . ALA B 1 33 ? -4.594 17.469 5.969 1 97.44 33 ALA B C 1
ATOM 1855 O O . ALA B 1 33 ? -4.836 18.625 5.602 1 97.44 33 ALA B O 1
ATOM 1856 N N . ALA B 1 34 ? -5.559 16.562 6.203 1 97.56 34 ALA B N 1
ATOM 1857 C CA . ALA B 1 34 ? -6.965 16.953 6.078 1 97.56 34 ALA B CA 1
ATOM 1858 C C . ALA B 1 34 ? -7.293 18.125 6.984 1 97.56 34 ALA B C 1
ATOM 1860 O O . ALA B 1 34 ? -6.805 18.203 8.117 1 97.56 34 ALA B O 1
ATOM 1861 N N . SER B 1 35 ? -8.148 19 6.484 1 95.69 35 SER B N 1
ATOM 1862 C CA . SER B 1 35 ? -8.508 20.234 7.188 1 95.69 35 SER B CA 1
ATOM 1863 C C . SER B 1 35 ? -10.008 20.281 7.484 1 95.69 35 SER B C 1
ATOM 1865 O O . SER B 1 35 ? -10.828 20.109 6.578 1 95.69 35 SER B O 1
ATOM 1867 N N . LEU B 1 36 ? -10.305 20.562 8.75 1 96.25 36 LEU B N 1
ATOM 1868 C CA . LEU B 1 36 ? -11.711 20.719 9.109 1 96.25 36 LEU B CA 1
ATOM 1869 C C . LEU B 1 36 ? -12.336 21.891 8.359 1 96.25 36 LEU B C 1
ATOM 1871 O O . LEU B 1 36 ? -13.508 21.859 8 1 96.25 36 LEU B O 1
ATOM 1875 N N . GLU B 1 37 ? -11.484 22.906 8.141 1 95.81 37 GLU B N 1
ATOM 1876 C CA . GLU B 1 37 ? -11.953 24.062 7.379 1 95.81 37 GLU B CA 1
ATOM 1877 C C . GLU B 1 37 ? -12.336 23.656 5.957 1 95.81 37 GLU B C 1
ATOM 1879 O O . GLU B 1 37 ? -13.398 24.047 5.465 1 95.81 37 GLU B O 1
ATOM 1884 N N . ARG B 1 38 ? -11.516 22.922 5.297 1 96.56 38 ARG B N 1
ATOM 1885 C CA . ARG B 1 38 ? -11.805 22.484 3.934 1 96.56 38 ARG B CA 1
ATOM 1886 C C . ARG B 1 38 ? -12.992 21.516 3.908 1 96.56 38 ARG B C 1
ATOM 1888 O O . ARG B 1 38 ? -13.805 21.562 2.982 1 96.56 38 ARG B O 1
ATOM 1895 N N . ILE B 1 39 ? -13.109 20.641 4.926 1 96.81 39 ILE B N 1
ATOM 1896 C CA . ILE B 1 39 ? -14.234 19.719 5.031 1 96.81 39 ILE B CA 1
ATOM 1897 C C . ILE B 1 39 ? -15.539 20.516 5.133 1 96.81 39 ILE B C 1
ATOM 1899 O O . ILE B 1 39 ? -16.5 20.234 4.41 1 96.81 39 ILE B O 1
ATOM 1903 N N . LEU B 1 40 ? -15.508 21.531 5.957 1 95.69 40 LEU B N 1
ATOM 1904 C CA . LEU B 1 40 ? -16.703 22.359 6.16 1 95.69 40 LEU B CA 1
ATOM 1905 C C . LEU B 1 40 ? -17.031 23.141 4.902 1 95.69 40 LEU B C 1
ATOM 1907 O O . LEU B 1 40 ? -18.203 23.344 4.586 1 95.69 40 LEU B O 1
ATOM 1911 N N . ALA B 1 41 ? -15.992 23.562 4.195 1 94.69 41 ALA B N 1
ATOM 1912 C CA . ALA B 1 41 ? -16.188 24.344 2.975 1 94.69 41 ALA B CA 1
ATOM 1913 C C . ALA B 1 41 ? -16.891 23.516 1.901 1 94.69 41 ALA B C 1
ATOM 1915 O O . ALA B 1 41 ? -17.562 24.062 1.025 1 94.69 41 ALA B O 1
ATOM 1916 N N . ASN B 1 42 ? -16.75 22.266 2.033 1 90.88 42 ASN B N 1
ATOM 1917 C CA . ASN B 1 42 ? -17.328 21.359 1.039 1 90.88 42 ASN B CA 1
ATOM 1918 C C . ASN B 1 42 ? -18.703 20.844 1.48 1 90.88 42 ASN B C 1
ATOM 1920 O O . ASN B 1 42 ? -19.203 19.875 0.921 1 90.88 42 ASN B O 1
ATOM 1924 N N . THR B 1 43 ? -19.156 21.391 2.547 1 90.38 43 THR B N 1
ATOM 1925 C CA . THR B 1 43 ? -20.484 21.031 3.023 1 90.38 43 THR B CA 1
ATOM 1926 C C . THR B 1 43 ? -21.281 22.281 3.371 1 90.38 43 THR B C 1
ATOM 1928 O O . THR B 1 43 ? -20.75 23.391 3.387 1 90.38 43 THR B O 1
ATOM 1931 N N . SER B 1 44 ? -22.594 22.156 3.582 1 89.5 44 SER B N 1
ATOM 1932 C CA . SER B 1 44 ? -23.438 23.25 4.055 1 89.5 44 SER B CA 1
ATOM 1933 C C . SER B 1 44 ? -23.625 23.188 5.57 1 89.5 44 SER B C 1
ATOM 1935 O O . SER B 1 44 ? -24.578 23.75 6.105 1 89.5 44 SER B O 1
ATOM 1937 N N . VAL B 1 45 ? -22.766 22.469 6.145 1 89.81 45 VAL B N 1
ATOM 1938 C CA . VAL B 1 45 ? -22.859 22.25 7.582 1 89.81 45 VAL B CA 1
ATOM 1939 C C . VAL B 1 45 ? -22.031 23.281 8.328 1 89.81 45 VAL B C 1
ATOM 1941 O O . VAL B 1 45 ? -20.953 23.656 7.871 1 89.81 45 VAL B O 1
ATOM 1944 N N . SER B 1 46 ? -22.531 23.703 9.461 1 89.81 46 SER B N 1
ATOM 1945 C CA . SER B 1 46 ? -21.828 24.703 10.258 1 89.81 46 SER B CA 1
ATOM 1946 C C . SER B 1 46 ? -20.719 24.062 11.086 1 89.81 46 SER B C 1
ATOM 1948 O O . SER B 1 46 ? -20.75 22.859 11.336 1 89.81 46 SER B O 1
ATOM 1950 N N . LYS B 1 47 ? -19.781 24.891 11.5 1 91.38 47 LYS B N 1
ATOM 1951 C CA . LYS B 1 47 ? -18.703 24.453 12.398 1 91.38 47 LYS B CA 1
ATOM 1952 C C . LYS B 1 47 ? -19.266 23.891 13.695 1 91.38 47 LYS B C 1
ATOM 1954 O O . LYS B 1 47 ? -18.766 22.875 14.195 1 91.38 47 LYS B O 1
ATOM 1959 N N . GLY B 1 48 ? -20.281 24.531 14.211 1 91.88 48 GLY B N 1
ATOM 1960 C CA . GLY B 1 48 ? -20.938 24.047 15.414 1 91.88 48 GLY B CA 1
ATOM 1961 C C . GLY B 1 48 ? -21.5 22.641 15.273 1 91.88 48 GLY B C 1
ATOM 1962 O O . GLY B 1 48 ? -21.375 21.828 16.188 1 91.88 48 GLY B O 1
ATOM 1963 N N . ALA B 1 49 ? -22.031 22.406 14.188 1 91.19 49 ALA B N 1
ATOM 1964 C CA . ALA B 1 49 ? -22.594 21.078 13.914 1 91.19 49 ALA B CA 1
ATOM 1965 C C . ALA B 1 49 ? -21.484 20.031 13.859 1 91.19 49 ALA B C 1
ATOM 1967 O O . ALA B 1 49 ? -21.688 18.906 14.336 1 91.19 49 ALA B O 1
ATOM 1968 N N . LEU B 1 50 ? -20.328 20.297 13.227 1 93.56 50 LEU B N 1
ATOM 1969 C CA . LEU B 1 50 ? -19.203 19.375 13.195 1 93.56 50 LEU B CA 1
ATOM 1970 C C . LEU B 1 50 ? -18.812 18.953 14.602 1 93.56 50 LEU B C 1
ATOM 1972 O O . LEU B 1 50 ? -18.672 17.766 14.891 1 93.56 50 LEU B O 1
ATOM 1976 N N . TYR B 1 51 ? -18.719 19.922 15.5 1 93.12 51 TYR B N 1
ATOM 1977 C CA . TYR B 1 51 ? -18.25 19.656 16.844 1 93.12 51 TYR B CA 1
ATOM 1978 C C . TYR B 1 51 ? -19.328 18.969 17.672 1 93.12 51 TYR B C 1
ATOM 1980 O O . TYR B 1 51 ? -19.016 18.25 18.641 1 93.12 51 TYR B O 1
ATOM 1988 N N . HIS B 1 52 ? -20.547 19.266 17.281 1 93.62 52 HIS B N 1
ATOM 1989 C CA . HIS B 1 52 ? -21.656 18.562 17.938 1 93.62 52 HIS B CA 1
ATOM 1990 C C . HIS B 1 52 ? -21.609 17.062 17.609 1 93.62 52 HIS B C 1
ATOM 1992 O O . HIS B 1 52 ? -21.797 16.234 18.5 1 93.62 52 HIS B O 1
ATOM 1998 N N . HIS B 1 53 ? -21.281 16.75 16.422 1 94.94 53 HIS B N 1
ATOM 1999 C CA . HIS B 1 53 ? -21.328 15.367 15.961 1 94.94 53 HIS B CA 1
ATOM 2000 C C . HIS B 1 53 ? -20 14.664 16.219 1 94.94 53 HIS B C 1
ATOM 2002 O O . HIS B 1 53 ? -19.969 13.469 16.516 1 94.94 53 HIS B O 1
ATOM 2008 N N . PHE B 1 54 ? -18.891 15.422 15.93 1 95.69 54 PHE B N 1
ATOM 2009 C CA . PHE B 1 54 ? -17.562 14.875 16.078 1 95.69 54 PHE B CA 1
ATOM 2010 C C . PHE B 1 54 ? -16.688 15.789 16.938 1 95.69 54 PHE B C 1
ATOM 2012 O O . PHE B 1 54 ? -16.469 16.953 16.594 1 95.69 54 PHE B O 1
ATOM 2019 N N . GLY B 1 55 ? -16.312 15.32 18 1 90.94 55 GLY B N 1
ATOM 2020 C CA . GLY B 1 55 ? -15.555 16.109 18.969 1 90.94 55 GLY B CA 1
ATOM 2021 C C . GLY B 1 55 ? -14.188 16.531 18.453 1 90.94 55 GLY B C 1
ATOM 2022 O O . GLY B 1 55 ? -13.719 17.625 18.75 1 90.94 55 GLY B O 1
ATOM 2023 N N . THR B 1 56 ? -13.523 15.68 17.75 1 95.06 56 THR B N 1
ATOM 2024 C CA . THR B 1 56 ? -12.172 15.953 17.266 1 95.06 56 THR B CA 1
ATOM 2025 C C . THR B 1 56 ? -11.984 15.453 15.844 1 95.06 56 THR B C 1
ATOM 2027 O O . THR B 1 56 ? -12.781 14.648 15.352 1 95.06 56 THR B O 1
ATOM 2030 N N . LYS B 1 57 ? -10.984 15.961 15.164 1 96.81 57 LYS B N 1
ATOM 2031 C CA . LYS B 1 57 ? -10.609 15.453 13.852 1 96.81 57 LYS B CA 1
ATOM 2032 C C . LYS B 1 57 ? -10.375 13.945 13.883 1 96.81 57 LYS B C 1
ATOM 2034 O O . LYS B 1 57 ? -10.766 13.234 12.961 1 96.81 57 LYS B O 1
ATOM 2039 N N . ARG B 1 58 ? -9.727 13.508 14.961 1 97.88 58 ARG B N 1
ATOM 2040 C CA . ARG B 1 58 ? -9.438 12.086 15.133 1 97.88 58 ARG B CA 1
ATOM 2041 C C . ARG B 1 58 ? -10.727 11.266 15.164 1 97.88 58 ARG B C 1
ATOM 2043 O O . ARG B 1 58 ? -10.828 10.242 14.484 1 97.88 58 ARG B O 1
ATOM 2050 N N . GLU B 1 59 ? -11.695 11.711 15.867 1 98.12 59 GLU B N 1
ATOM 2051 C CA . GLU B 1 59 ? -12.977 11.008 15.953 1 98.12 59 GLU B CA 1
ATOM 2052 C C . GLU B 1 59 ? -13.672 10.969 14.602 1 98.12 59 GLU B C 1
ATOM 2054 O O . GLU B 1 59 ? -14.273 9.961 14.234 1 98.12 59 GLU B O 1
ATOM 2059 N N . LEU B 1 60 ? -13.633 12.117 13.953 1 98.19 60 LEU B N 1
ATOM 2060 C CA . LEU B 1 60 ? -14.203 12.18 12.609 1 98.19 60 LEU B CA 1
ATOM 2061 C C . LEU B 1 60 ? -13.5 11.195 11.672 1 98.19 60 LEU B C 1
ATOM 2063 O O . LEU B 1 60 ? -14.164 10.469 10.93 1 98.19 60 LEU B O 1
ATOM 2067 N N . GLY B 1 61 ? -12.18 11.148 11.68 1 98.75 61 GLY B N 1
ATOM 2068 C CA . GLY B 1 61 ? -11.414 10.227 10.852 1 98.75 61 GLY B CA 1
ATOM 2069 C C . GLY B 1 61 ? -11.734 8.766 11.141 1 98.75 61 GLY B C 1
ATOM 2070 O O . GLY B 1 61 ? -11.883 7.965 10.219 1 98.75 61 GLY B O 1
ATOM 2071 N N . LEU B 1 62 ? -11.828 8.422 12.422 1 98.81 62 LEU B N 1
ATOM 2072 C CA . LEU B 1 62 ? -12.164 7.055 12.812 1 98.81 62 LEU B CA 1
ATOM 2073 C C . LEU B 1 62 ? -13.57 6.691 12.352 1 98.81 62 LEU B C 1
ATOM 2075 O O . LEU B 1 62 ? -13.82 5.559 11.93 1 98.81 62 LEU B O 1
ATOM 2079 N N . ALA B 1 63 ? -14.445 7.664 12.391 1 98.75 63 ALA B N 1
ATOM 2080 C CA . ALA B 1 63 ? -15.797 7.434 11.891 1 98.75 63 ALA B CA 1
ATOM 2081 C C . ALA B 1 63 ? -15.789 7.203 10.383 1 98.75 63 ALA B C 1
ATOM 2083 O O . ALA B 1 63 ? -16.562 6.383 9.867 1 98.75 63 ALA B O 1
ATOM 2084 N N . VAL B 1 64 ? -14.984 7.93 9.641 1 98.88 64 VAL B N 1
ATOM 2085 C CA . VAL B 1 64 ? -14.844 7.73 8.195 1 98.88 64 VAL B CA 1
ATOM 2086 C C . VAL B 1 64 ? -14.391 6.301 7.918 1 98.88 64 VAL B C 1
ATOM 2088 O O . VAL B 1 64 ? -14.906 5.645 7.012 1 98.88 64 VAL B O 1
ATOM 2091 N N . VAL B 1 65 ? -13.469 5.777 8.711 1 98.88 65 VAL B N 1
ATOM 2092 C CA . VAL B 1 65 ? -12.969 4.414 8.547 1 98.88 65 VAL B CA 1
ATOM 2093 C C . VAL B 1 65 ? -14.117 3.42 8.742 1 98.88 65 VAL B C 1
ATOM 2095 O O . VAL B 1 65 ? -14.344 2.553 7.898 1 98.88 65 VAL B O 1
ATOM 2098 N N . GLU B 1 66 ? -14.836 3.611 9.766 1 98.56 66 GLU B N 1
ATOM 2099 C CA . GLU B 1 66 ? -15.82 2.629 10.195 1 98.56 66 GLU B CA 1
ATOM 2100 C C . GLU B 1 66 ? -17.094 2.732 9.359 1 98.56 66 GLU B C 1
ATOM 2102 O O . GLU B 1 66 ? -17.719 1.719 9.039 1 98.56 66 GLU B O 1
ATOM 2107 N N . GLU B 1 67 ? -17.422 3.953 9 1 98.44 67 GLU B N 1
ATOM 2108 C CA . GLU B 1 67 ? -18.781 4.156 8.508 1 98.44 67 GLU B CA 1
ATOM 2109 C C . GLU B 1 67 ? -18.797 4.438 7.008 1 98.44 67 GLU B C 1
ATOM 2111 O O . GLU B 1 67 ? -19.844 4.398 6.371 1 98.44 67 GLU B O 1
ATOM 2116 N N . VAL B 1 68 ? -17.688 4.738 6.441 1 98.5 68 VAL B N 1
ATOM 2117 C CA . VAL B 1 68 ? -17.641 5.02 5.008 1 98.5 68 VAL B CA 1
ATOM 2118 C C . VAL B 1 68 ? -16.766 3.988 4.305 1 98.5 68 VAL B C 1
ATOM 2120 O O . VAL B 1 68 ? -17.25 3.246 3.439 1 98.5 68 VAL B O 1
ATOM 2123 N N . ILE B 1 69 ? -15.57 3.793 4.754 1 98.38 69 ILE B N 1
ATOM 2124 C CA . ILE B 1 69 ? -14.602 2.938 4.074 1 98.38 69 ILE B CA 1
ATOM 2125 C C . ILE B 1 69 ? -15 1.473 4.246 1 98.38 69 ILE B C 1
ATOM 2127 O O . ILE B 1 69 ? -15.016 0.709 3.275 1 98.38 69 ILE B O 1
ATOM 2131 N N . ALA B 1 70 ? -15.328 1.073 5.48 1 98.19 70 ALA B N 1
ATOM 2132 C CA . ALA B 1 70 ? -15.656 -0.319 5.77 1 98.19 70 ALA B CA 1
ATOM 2133 C C . ALA B 1 70 ? -16.828 -0.795 4.922 1 98.19 70 ALA B C 1
ATOM 2135 O O . ALA B 1 70 ? -16.719 -1.789 4.199 1 98.19 70 ALA B O 1
ATOM 2136 N N . PRO B 1 71 ? -17.938 -0.031 4.91 1 97.31 71 PRO B N 1
ATOM 2137 C CA . PRO B 1 71 ? -19.062 -0.515 4.094 1 97.31 71 PRO B CA 1
ATOM 2138 C C . PRO B 1 71 ? -18.75 -0.475 2.596 1 97.31 71 PRO B C 1
ATOM 2140 O O . PRO B 1 71 ? -19.234 -1.328 1.843 1 97.31 71 PRO B O 1
ATOM 2143 N N . GLN B 1 72 ? -18.016 0.516 2.098 1 95.25 72 GLN B N 1
ATOM 2144 C CA . GLN B 1 72 ? -17.641 0.586 0.688 1 95.25 72 GLN B CA 1
ATOM 2145 C C . GLN B 1 72 ? -16.844 -0.645 0.269 1 95.25 72 GLN B C 1
ATOM 2147 O O . GLN B 1 72 ? -17.094 -1.228 -0.787 1 95.25 72 GLN B O 1
ATOM 2152 N N . LEU B 1 73 ? -15.922 -1.071 1.094 1 94.5 73 LEU B N 1
ATOM 2153 C CA . LEU B 1 73 ? -15.086 -2.227 0.783 1 94.5 73 LEU B CA 1
ATOM 2154 C C . LEU B 1 73 ? -15.891 -3.518 0.867 1 94.5 73 LEU B C 1
ATOM 2156 O O . LEU B 1 73 ? -15.672 -4.445 0.082 1 94.5 73 LEU B O 1
ATOM 2160 N N . ALA B 1 74 ? -16.797 -3.57 1.818 1 95 74 ALA B N 1
ATOM 2161 C CA . ALA B 1 74 ? -17.641 -4.75 1.957 1 95 74 ALA B CA 1
ATOM 2162 C C . ALA B 1 74 ? -18.453 -4.988 0.691 1 95 74 ALA B C 1
ATOM 2164 O O . ALA B 1 74 ? -18.516 -6.113 0.188 1 95 74 ALA B O 1
ATOM 2165 N N . VAL B 1 75 ? -18.953 -3.934 0.125 1 92.44 75 VAL B N 1
ATOM 2166 C CA . VAL B 1 75 ? -19.766 -4.035 -1.078 1 92.44 75 VAL B CA 1
ATOM 2167 C C . VAL B 1 75 ? -18.906 -4.457 -2.262 1 92.44 75 VAL B C 1
ATOM 2169 O O . VAL B 1 75 ? -19.312 -5.293 -3.072 1 92.44 75 VAL B O 1
ATOM 2172 N N . ARG B 1 76 ? -17.734 -3.98 -2.266 1 88.75 76 ARG B N 1
ATOM 2173 C CA . ARG B 1 76 ? -16.875 -4.16 -3.432 1 88.75 76 ARG B CA 1
ATOM 2174 C C . ARG B 1 76 ? -16.172 -5.504 -3.387 1 88.75 76 ARG B C 1
ATOM 2176 O O . ARG B 1 76 ? -15.969 -6.145 -4.422 1 88.75 76 ARG B O 1
ATOM 2183 N N . TRP B 1 77 ? -15.844 -5.969 -2.129 1 88.31 77 TRP B N 1
ATOM 2184 C CA . TRP B 1 77 ? -14.875 -7.059 -2.094 1 88.31 77 TRP B CA 1
ATOM 2185 C C . TRP B 1 77 ? -15.414 -8.242 -1.305 1 88.31 77 TRP B C 1
ATOM 2187 O O . TRP B 1 77 ? -14.914 -9.367 -1.431 1 88.31 77 TRP B O 1
ATOM 2197 N N . PHE B 1 78 ? -16.453 -8.031 -0.445 1 85.19 78 PHE B N 1
ATOM 2198 C CA . PHE B 1 78 ? -16.969 -9.078 0.427 1 85.19 78 PHE B CA 1
ATOM 2199 C C . PHE B 1 78 ? -18.25 -9.664 -0.144 1 85.19 78 PHE B C 1
ATOM 2201 O O . PHE B 1 78 ? -18.391 -10.883 -0.25 1 85.19 78 PHE B O 1
ATOM 2208 N N . ALA B 1 79 ? -19.078 -8.867 -0.486 1 85.5 79 ALA B N 1
ATOM 2209 C CA . ALA B 1 79 ? -20.469 -9.219 -0.812 1 85.5 79 ALA B CA 1
ATOM 2210 C C . ALA B 1 79 ? -20.516 -10.211 -1.971 1 85.5 79 ALA B C 1
ATOM 2212 O O . ALA B 1 79 ? -21.328 -11.148 -1.959 1 85.5 79 ALA B O 1
ATOM 2213 N N . PRO B 1 80 ? -19.609 -10.094 -2.91 1 86.06 80 PRO B N 1
ATOM 2214 C CA . PRO B 1 80 ? -19.703 -11 -4.059 1 86.06 80 PRO B CA 1
ATOM 2215 C C . PRO B 1 80 ? -19.453 -12.453 -3.688 1 86.06 80 PRO B C 1
ATOM 2217 O O . PRO B 1 80 ? -19.875 -13.359 -4.414 1 86.06 80 PRO B O 1
ATOM 2220 N N . PHE B 1 81 ? -18.812 -12.781 -2.594 1 86.25 81 PHE B N 1
ATOM 2221 C CA . PHE B 1 81 ? -18.516 -14.148 -2.184 1 86.25 81 PHE B CA 1
ATOM 2222 C C . PHE B 1 81 ? -19.781 -14.844 -1.696 1 86.25 81 PHE B C 1
ATOM 2224 O O . PHE B 1 81 ? -19.812 -16.078 -1.603 1 86.25 81 PHE B O 1
ATOM 2231 N N . ALA B 1 82 ? -20.781 -14.102 -1.332 1 81.25 82 ALA B N 1
ATOM 2232 C CA . ALA B 1 82 ? -22.047 -14.672 -0.869 1 81.25 82 ALA B CA 1
ATOM 2233 C C . ALA B 1 82 ? -22.953 -15.008 -2.043 1 81.25 82 ALA B C 1
ATOM 2235 O O . ALA B 1 82 ? -23.969 -15.695 -1.875 1 81.25 82 ALA B O 1
ATOM 2236 N N . GLU B 1 83 ? -22.594 -14.609 -3.17 1 81.25 83 GLU B N 1
ATOM 2237 C CA . G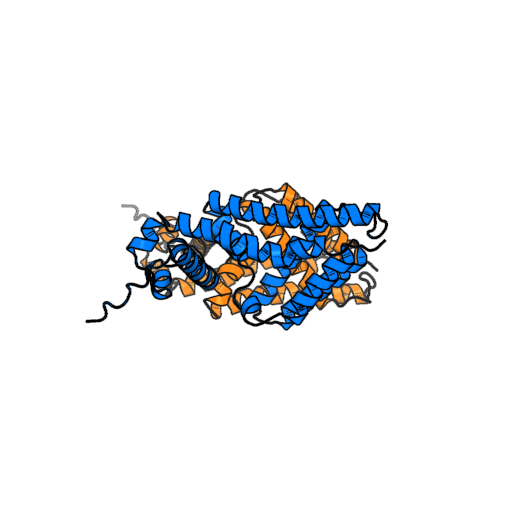LU B 1 83 ? -23.5 -14.688 -4.312 1 81.25 83 GLU B CA 1
ATOM 2238 C C . GLU B 1 83 ? -23.328 -16.016 -5.059 1 81.25 83 GLU B C 1
ATOM 2240 O O . GLU B 1 83 ? -24.219 -16.422 -5.801 1 81.25 83 GLU B O 1
ATOM 2245 N N . HIS B 1 84 ? -22.203 -16.625 -4.984 1 78.31 84 HIS B N 1
ATOM 2246 C CA . HIS B 1 84 ? -21.922 -17.844 -5.734 1 78.31 84 HIS B CA 1
ATOM 2247 C C . HIS B 1 84 ? -21.328 -18.922 -4.832 1 78.31 84 HIS B C 1
ATOM 2249 O O . HIS B 1 84 ? -20.594 -18.609 -3.893 1 78.31 84 HIS B O 1
ATOM 2255 N N . ASP B 1 85 ? -21.625 -20.125 -5.207 1 85.06 85 ASP B N 1
ATOM 2256 C CA . ASP B 1 85 ? -21.109 -21.25 -4.445 1 85.06 85 ASP B CA 1
ATOM 2257 C C . ASP B 1 85 ? -19.641 -21.516 -4.777 1 85.06 85 ASP B C 1
ATOM 2259 O O . ASP B 1 85 ? -18.906 -22.062 -3.959 1 85.06 85 ASP B O 1
ATOM 2263 N N . ASP B 1 86 ? -19.266 -21.109 -5.996 1 94.88 86 ASP B N 1
ATOM 2264 C CA . ASP B 1 86 ? -17.875 -21.281 -6.414 1 94.88 86 ASP B CA 1
ATOM 2265 C C . ASP B 1 86 ? -17.062 -20 -6.184 1 94.88 86 ASP B C 1
ATOM 2267 O O . ASP B 1 86 ? -17.219 -19.031 -6.918 1 94.88 86 ASP B O 1
ATOM 2271 N N . PRO B 1 87 ? -16.172 -20.047 -5.176 1 96 87 PRO B N 1
ATOM 2272 C CA . PRO B 1 87 ? -15.438 -18.828 -4.832 1 96 87 PRO B CA 1
ATOM 2273 C C . PRO B 1 87 ? -14.516 -18.359 -5.953 1 96 87 PRO B C 1
ATOM 2275 O O . PRO B 1 87 ? -14.203 -17.172 -6.047 1 96 87 PRO B O 1
ATOM 2278 N N . LEU B 1 88 ? -14.086 -19.25 -6.801 1 97 88 LEU B N 1
ATOM 2279 C CA . LEU B 1 88 ? -13.203 -18.859 -7.895 1 97 88 LEU B CA 1
ATOM 2280 C C . LEU B 1 88 ? -13.961 -18.078 -8.953 1 97 88 LEU B C 1
ATOM 2282 O O . LEU B 1 88 ? -13.422 -17.141 -9.555 1 97 88 LEU B O 1
ATOM 2286 N N . VAL B 1 89 ? -15.227 -18.469 -9.164 1 95.06 89 VAL B N 1
ATOM 2287 C CA . VAL B 1 89 ? -16.078 -17.703 -10.078 1 95.06 89 VAL B CA 1
ATOM 2288 C C . VAL B 1 89 ? -16.344 -16.312 -9.5 1 95.06 89 VAL B C 1
ATOM 2290 O O . VAL B 1 89 ? -16.266 -15.32 -10.227 1 95.06 89 VAL B O 1
ATOM 2293 N N . SER B 1 90 ? -16.625 -16.266 -8.211 1 94.94 90 SER B N 1
ATOM 2294 C CA . SER B 1 90 ? -16.844 -14.992 -7.555 1 94.94 90 SER B CA 1
ATOM 2295 C C . SER B 1 90 ? -15.609 -14.094 -7.664 1 94.94 90 SER B C 1
ATOM 2297 O O . SER B 1 90 ? -15.727 -12.914 -8.016 1 94.94 90 SER B O 1
ATOM 2299 N N . LEU B 1 91 ? -14.43 -14.633 -7.398 1 95.81 91 LEU B N 1
ATOM 2300 C CA . LEU B 1 91 ? -13.188 -13.867 -7.461 1 95.81 91 LEU B CA 1
ATOM 2301 C C . LEU B 1 91 ? -12.922 -13.375 -8.883 1 95.81 91 LEU B C 1
ATOM 2303 O O . LEU B 1 91 ? -12.508 -12.227 -9.078 1 95.81 91 LEU B O 1
ATOM 2307 N N . GLN B 1 92 ? -13.164 -14.25 -9.828 1 95.25 92 GLN B N 1
ATOM 2308 C CA . GLN B 1 92 ? -12.961 -13.859 -11.219 1 95.25 92 GLN B CA 1
ATOM 2309 C C . GLN B 1 92 ? -13.883 -12.711 -11.609 1 95.25 92 GLN B C 1
ATOM 2311 O O . GLN B 1 92 ? -13.469 -11.781 -12.305 1 95.25 92 GLN B O 1
ATOM 2316 N N . ARG B 1 93 ? -15.086 -12.766 -11.203 1 93.94 93 ARG B N 1
ATOM 2317 C CA . ARG B 1 93 ? -16.047 -11.711 -11.508 1 93.94 93 ARG B CA 1
ATOM 2318 C C . ARG B 1 93 ? -15.641 -10.391 -10.859 1 93.94 93 ARG B C 1
ATOM 2320 O O . ARG B 1 93 ? -15.727 -9.336 -11.484 1 93.94 93 ARG B O 1
ATOM 2327 N N . ILE B 1 94 ? -15.25 -10.484 -9.617 1 94.38 94 ILE B N 1
ATOM 2328 C CA . ILE B 1 94 ? -14.797 -9.305 -8.898 1 94.38 94 ILE B CA 1
ATOM 2329 C C . ILE B 1 94 ? -13.633 -8.656 -9.641 1 94.38 94 ILE B C 1
ATOM 2331 O O . ILE B 1 94 ? -13.656 -7.453 -9.922 1 94.38 94 ILE B O 1
ATOM 2335 N N . LEU B 1 95 ? -12.633 -9.438 -9.992 1 96.06 95 LEU B N 1
ATOM 2336 C CA . LEU B 1 95 ? -11.438 -8.93 -10.641 1 96.06 95 LEU B CA 1
ATOM 2337 C C . LEU B 1 95 ? -11.758 -8.391 -12.031 1 96.06 95 LEU B C 1
ATOM 2339 O O . LEU B 1 95 ? -11.242 -7.344 -12.43 1 96.06 95 LEU B O 1
ATOM 2343 N N . GLU B 1 96 ? -12.633 -9.07 -12.742 1 94.56 96 GLU B N 1
ATOM 2344 C CA . GLU B 1 96 ? -13.055 -8.602 -14.062 1 94.56 96 GLU B CA 1
ATOM 2345 C C . GLU B 1 96 ? -13.75 -7.242 -13.961 1 94.56 96 GLU B C 1
ATOM 2347 O O . GLU B 1 96 ? -13.523 -6.363 -14.797 1 94.56 96 GLU B O 1
ATOM 2352 N N . GLU B 1 97 ? -14.562 -7.148 -13.039 1 93.38 97 GLU B N 1
ATOM 2353 C CA . GLU B 1 97 ? -15.242 -5.871 -12.836 1 93.38 97 GLU B CA 1
ATOM 2354 C C . GLU B 1 97 ? -14.25 -4.754 -12.539 1 93.38 97 GLU B C 1
ATOM 2356 O O . GLU B 1 97 ? -14.367 -3.65 -13.078 1 93.38 97 GLU B O 1
ATOM 2361 N N . LYS B 1 98 ? -13.273 -5.031 -11.672 1 93.19 98 LYS B N 1
ATOM 2362 C CA . LYS B 1 98 ? -12.273 -4.027 -11.336 1 93.19 98 LYS B CA 1
ATOM 2363 C C . LYS B 1 98 ? -11.422 -3.674 -12.555 1 93.19 98 LYS B C 1
ATOM 2365 O O . LYS B 1 98 ? -11.047 -2.514 -12.742 1 93.19 98 LYS B O 1
ATOM 2370 N N . ILE B 1 99 ? -11.141 -4.629 -13.383 1 92.19 99 ILE B N 1
ATOM 2371 C CA . ILE B 1 99 ? -10.359 -4.43 -14.602 1 92.19 99 ILE B CA 1
ATOM 2372 C C . ILE B 1 99 ? -11.156 -3.582 -15.594 1 92.19 99 ILE B C 1
ATOM 2374 O O . ILE B 1 99 ? -10.625 -2.621 -16.156 1 92.19 99 ILE B O 1
ATOM 2378 N N . THR B 1 100 ? -12.414 -3.867 -15.672 1 92.62 100 THR B N 1
ATOM 2379 C CA . THR B 1 100 ? -13.227 -3.266 -16.719 1 92.62 100 THR B CA 1
ATOM 2380 C C . THR B 1 100 ? -13.695 -1.872 -16.312 1 92.62 100 THR B C 1
ATOM 2382 O O . THR B 1 100 ? -13.93 -1.013 -17.156 1 92.62 100 THR B O 1
ATOM 2385 N N . THR B 1 101 ? -13.812 -1.626 -14.992 1 88.62 101 THR B N 1
ATOM 2386 C CA . THR B 1 101 ? -14.414 -0.373 -14.547 1 88.62 101 THR B CA 1
ATOM 2387 C C . THR B 1 101 ? -13.352 0.56 -13.977 1 88.62 101 THR B C 1
ATOM 2389 O O . THR B 1 101 ? -13.672 1.59 -13.383 1 88.62 101 THR B O 1
ATOM 2392 N N . ALA B 1 102 ? -12.188 0.085 -14.102 1 84.56 102 ALA B N 1
ATOM 2393 C CA . ALA B 1 102 ? -11.117 0.955 -13.617 1 84.56 102 ALA B CA 1
ATOM 2394 C C . ALA B 1 102 ? -11.188 2.33 -14.273 1 84.56 102 ALA B C 1
ATOM 2396 O O . ALA B 1 102 ? -11.312 2.434 -15.492 1 84.56 102 ALA B O 1
ATOM 2397 N N . ASP B 1 103 ? -11.25 3.355 -13.383 1 82.56 103 ASP B N 1
ATOM 2398 C CA . ASP B 1 103 ? -11.32 4.715 -13.914 1 82.56 103 ASP B CA 1
ATOM 2399 C C . ASP B 1 103 ? -10.273 5.613 -13.258 1 82.56 103 ASP B C 1
ATOM 2401 O O . ASP B 1 103 ? -9.453 5.145 -12.469 1 82.56 103 ASP B O 1
ATOM 2405 N N . GLU B 1 104 ? -10.344 6.781 -13.578 1 82.25 104 GLU B N 1
ATOM 2406 C CA . GLU B 1 104 ? -9.305 7.734 -13.195 1 82.25 104 GLU B CA 1
ATOM 2407 C C . GLU B 1 104 ? -9.312 7.984 -11.695 1 82.25 104 GLU B C 1
ATOM 2409 O O . GLU B 1 104 ? -8.273 8.281 -11.102 1 82.25 104 GLU B O 1
ATOM 2414 N N . SER B 1 105 ? -10.453 7.828 -11.117 1 85.25 105 SER B N 1
ATOM 2415 C CA . SER B 1 105 ? -10.508 8.109 -9.688 1 85.25 105 SER B CA 1
ATOM 2416 C C . SER B 1 105 ? -9.766 7.039 -8.883 1 85.25 105 SER B C 1
ATOM 2418 O O . SER B 1 105 ? -9 7.359 -7.969 1 85.25 105 SER B O 1
ATOM 2420 N N . VAL B 1 106 ? -9.969 5.777 -9.289 1 87.31 106 VAL B N 1
ATOM 2421 C CA . VAL B 1 106 ? -9.305 4.691 -8.578 1 87.31 106 VAL B CA 1
ATOM 2422 C C . VAL B 1 106 ? -7.797 4.781 -8.789 1 87.31 106 VAL B C 1
ATOM 2424 O O . VAL B 1 106 ? -7.016 4.512 -7.871 1 87.31 106 VAL B O 1
ATOM 2427 N N . ILE B 1 107 ? -7.445 5.262 -9.969 1 93.94 107 ILE B N 1
ATOM 2428 C CA . ILE B 1 107 ? -6.027 5.309 -10.312 1 93.94 107 ILE B CA 1
ATOM 2429 C C . ILE B 1 107 ? -5.383 6.535 -9.672 1 93.94 107 ILE B C 1
ATOM 2431 O O . ILE B 1 107 ? -4.227 6.488 -9.25 1 93.94 107 ILE B O 1
ATOM 2435 N N . ARG B 1 108 ? -6.121 7.535 -9.555 1 95.31 108 ARG B N 1
ATOM 2436 C CA . ARG B 1 108 ? -5.559 8.758 -8.992 1 95.31 108 ARG B CA 1
ATOM 2437 C C . ARG B 1 108 ? -5.363 8.625 -7.484 1 95.31 108 ARG B C 1
ATOM 2439 O O . ARG B 1 108 ? -4.309 8.992 -6.953 1 95.31 108 ARG B O 1
ATOM 2446 N N . TYR B 1 109 ? -6.359 8.078 -6.766 1 96.88 109 TYR B N 1
ATOM 2447 C CA . TYR B 1 109 ? -6.336 8.172 -5.312 1 96.88 109 TYR B CA 1
ATOM 2448 C C . TYR B 1 109 ? -6.062 6.816 -4.676 1 96.88 109 TYR B C 1
ATOM 2450 O O . TYR B 1 109 ? -5.715 6.734 -3.496 1 96.88 109 TYR B O 1
ATOM 2458 N N . GLY B 1 110 ? -6.27 5.727 -5.438 1 96.44 110 GLY B N 1
ATOM 2459 C CA . GLY B 1 110 ? -5.977 4.402 -4.918 1 96.44 110 GLY B CA 1
ATOM 2460 C C . GLY B 1 110 ? -7.012 3.908 -3.926 1 96.44 110 GLY B C 1
ATOM 2461 O O . GLY B 1 110 ? -8.188 4.281 -4.008 1 96.44 110 GLY B O 1
ATOM 2462 N N . CYS B 1 111 ? -6.652 3.023 -3.105 1 96.94 111 CYS B N 1
ATOM 2463 C CA . CYS B 1 111 ? -7.531 2.414 -2.111 1 96.94 111 CYS B CA 1
ATOM 2464 C C . CYS B 1 111 ? -7.492 3.191 -0.8 1 96.94 111 CYS B C 1
ATOM 2466 O O . CYS B 1 111 ? -6.438 3.293 -0.166 1 96.94 111 CYS B O 1
ATOM 2468 N N . PRO B 1 112 ? -8.648 3.695 -0.35 1 97.62 112 PRO B N 1
ATOM 2469 C CA . PRO B 1 112 ? -8.656 4.488 0.881 1 97.62 112 PRO B CA 1
ATOM 2470 C C . PRO B 1 112 ? -8.18 3.697 2.098 1 97.62 112 PRO B C 1
ATOM 2472 O O . PRO B 1 112 ? -7.57 4.266 3.006 1 97.62 112 PRO B O 1
ATOM 2475 N N . LEU B 1 113 ? -8.484 2.41 2.123 1 98.25 113 LEU B N 1
ATOM 2476 C CA . LEU B 1 113 ? -8.016 1.564 3.213 1 98.25 113 LEU B CA 1
ATOM 2477 C C . LEU B 1 113 ? -6.488 1.526 3.248 1 98.25 113 LEU B C 1
ATOM 2479 O O . LEU B 1 113 ? -5.879 1.786 4.289 1 98.25 113 LEU B O 1
ATOM 2483 N N . ASN B 1 114 ? -5.875 1.249 2.115 1 98.12 114 ASN B N 1
ATOM 2484 C CA . ASN B 1 114 ? -4.422 1.121 2.047 1 98.12 114 ASN B CA 1
ATOM 2485 C C . ASN B 1 114 ? -3.73 2.465 2.26 1 98.12 114 ASN B C 1
ATOM 2487 O O . ASN B 1 114 ? -2.652 2.525 2.854 1 98.12 114 ASN B O 1
ATOM 2491 N N . ASN B 1 115 ? -4.336 3.541 1.699 1 98.5 115 ASN B N 1
ATOM 2492 C CA . ASN B 1 115 ? -3.801 4.871 1.962 1 98.5 115 ASN B CA 1
ATOM 2493 C C . ASN B 1 115 ? -3.609 5.113 3.457 1 98.5 115 ASN B C 1
ATOM 2495 O O . ASN B 1 115 ? -2.535 5.535 3.891 1 98.5 115 ASN B O 1
ATOM 2499 N N . LEU B 1 116 ? -4.648 4.797 4.219 1 98.81 116 LEU B N 1
ATOM 2500 C CA . LEU B 1 116 ? -4.633 5.105 5.645 1 98.81 116 LEU B CA 1
ATOM 2501 C C . LEU B 1 116 ? -3.764 4.113 6.406 1 98.81 116 LEU B C 1
ATOM 2503 O O . LEU B 1 116 ? -3.143 4.469 7.41 1 98.81 116 LEU B O 1
ATOM 2507 N N . ILE B 1 117 ? -3.695 2.863 5.91 1 98.62 117 ILE B N 1
ATOM 2508 C CA . ILE B 1 117 ? -2.768 1.906 6.504 1 98.62 117 ILE B CA 1
ATOM 2509 C C . ILE B 1 117 ? -1.344 2.455 6.434 1 98.62 117 ILE B C 1
ATOM 2511 O O . ILE B 1 117 ? -0.637 2.498 7.441 1 98.62 117 ILE B O 1
ATOM 2515 N N . GLN B 1 118 ? -0.977 2.92 5.262 1 98.25 118 GLN B N 1
ATOM 2516 C CA . GLN B 1 118 ? 0.387 3.404 5.074 1 98.25 118 GLN B CA 1
ATOM 2517 C C . GLN B 1 118 ? 0.63 4.684 5.871 1 98.25 118 GLN B C 1
ATOM 2519 O O . GLN B 1 118 ? 1.733 4.91 6.367 1 98.25 118 GLN B O 1
ATOM 2524 N N . GLU B 1 119 ? -0.334 5.449 6.043 1 98.5 119 GLU B N 1
ATOM 2525 C CA . GLU B 1 119 ? -0.195 6.762 6.668 1 98.5 119 GLU B CA 1
ATOM 2526 C C . GLU B 1 119 ? -0.292 6.664 8.188 1 98.5 119 GLU B C 1
ATOM 2528 O O . GLU B 1 119 ? 0.505 7.27 8.906 1 98.5 119 GLU B O 1
ATOM 2533 N N . MET B 1 120 ? -1.26 5.824 8.719 1 98.56 120 MET B N 1
ATOM 2534 C CA . MET B 1 120 ? -1.688 6.07 10.094 1 98.56 120 MET B CA 1
ATOM 2535 C C . MET B 1 120 ? -1.336 4.891 10.992 1 98.56 120 MET B C 1
ATOM 2537 O O . MET B 1 120 ? -1.329 5.02 12.219 1 98.56 120 MET B O 1
ATOM 2541 N N . SER B 1 121 ? -1.083 3.725 10.43 1 97.81 121 SER B N 1
ATOM 2542 C CA . SER B 1 121 ? -0.88 2.527 11.234 1 97.81 121 SER B CA 1
ATOM 2543 C C . SER B 1 121 ? 0.223 2.736 12.273 1 97.81 121 SER B C 1
ATOM 2545 O O . SER B 1 121 ? 0.074 2.348 13.43 1 97.81 121 SER B O 1
ATOM 2547 N N . PRO B 1 122 ? 1.345 3.41 11.898 1 96.5 122 PRO B N 1
ATOM 2548 C CA . PRO B 1 122 ? 2.385 3.572 12.914 1 96.5 122 PRO B CA 1
ATOM 2549 C C . PRO B 1 122 ? 2.098 4.727 13.875 1 96.5 122 PRO B C 1
ATOM 2551 O O . PRO B 1 122 ? 2.773 4.867 14.898 1 96.5 122 PRO B O 1
ATOM 2554 N N . LEU B 1 123 ? 1.181 5.547 13.578 1 97.69 123 LEU B N 1
ATOM 2555 C CA . LEU B 1 123 ? 1.035 6.82 14.273 1 97.69 123 LEU B CA 1
ATOM 2556 C C . LEU B 1 123 ? -0.095 6.758 15.297 1 97.69 123 LEU B C 1
ATOM 2558 O O . LEU B 1 123 ? -0.075 7.477 16.297 1 97.69 123 LEU B O 1
ATOM 2562 N N . ASP B 1 124 ? -1.104 5.926 14.984 1 98.5 124 ASP B N 1
ATOM 2563 C CA . ASP B 1 124 ? -2.314 5.953 15.797 1 98.5 124 ASP B CA 1
ATOM 2564 C C . ASP B 1 124 ? -2.92 4.559 15.938 1 98.5 124 ASP B C 1
ATOM 2566 O O . ASP B 1 124 ? -3.467 4.02 14.969 1 98.5 124 ASP B O 1
ATOM 2570 N N . GLU B 1 125 ? -2.918 4.043 17.109 1 98.19 125 GLU B N 1
ATOM 2571 C CA . GLU B 1 125 ? -3.34 2.674 17.391 1 98.19 125 GLU B CA 1
ATOM 2572 C C . GLU B 1 125 ? -4.816 2.475 17.062 1 98.19 125 GLU B C 1
ATOM 2574 O O . GLU B 1 125 ? -5.223 1.403 16.609 1 98.19 125 GLU B O 1
ATOM 2579 N N . ALA B 1 126 ? -5.582 3.422 17.297 1 98.62 126 ALA B N 1
ATOM 2580 C CA . ALA B 1 126 ? -7.008 3.293 17.016 1 98.62 126 ALA B CA 1
ATOM 2581 C C . ALA B 1 126 ? -7.262 3.197 15.516 1 98.62 126 ALA B C 1
ATOM 2583 O O . ALA B 1 126 ? -8.086 2.395 15.0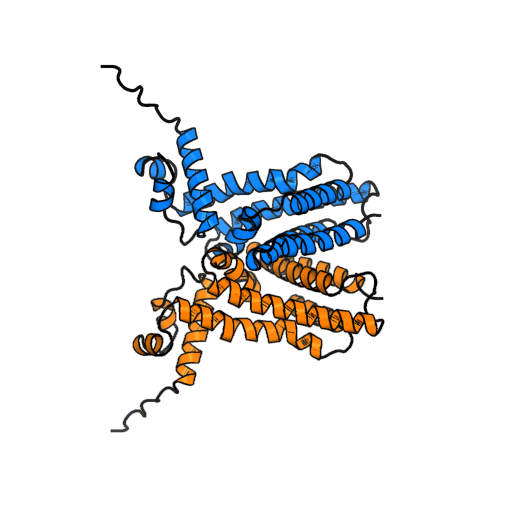7 1 98.62 126 ALA B O 1
ATOM 2584 N N . PHE B 1 127 ? -6.594 4.062 14.773 1 98.75 127 PHE B N 1
ATOM 2585 C CA . PHE B 1 127 ? -6.656 3.928 13.328 1 98.75 127 PHE B CA 1
ATOM 2586 C C . PHE B 1 127 ? -6.203 2.541 12.891 1 98.75 127 PHE B C 1
ATOM 2588 O O . PHE B 1 127 ? -6.898 1.864 12.125 1 98.75 127 PHE B O 1
ATOM 2595 N N . ARG B 1 128 ? -5.082 2.152 13.406 1 98.56 128 ARG B N 1
ATOM 2596 C CA . ARG B 1 128 ? -4.547 0.846 13.039 1 98.56 128 ARG B CA 1
ATOM 2597 C C . ARG B 1 128 ? -5.559 -0.26 13.312 1 98.56 128 ARG B C 1
ATOM 2599 O O . ARG B 1 128 ? -5.801 -1.117 12.461 1 98.56 128 ARG B O 1
ATOM 2606 N N . CYS B 1 129 ? -6.145 -0.243 14.438 1 98.69 129 CYS B N 1
ATOM 2607 C CA . CYS B 1 129 ? -7.098 -1.272 14.836 1 98.69 129 CYS B CA 1
ATOM 2608 C C . CYS B 1 129 ? -8.336 -1.249 13.945 1 98.69 129 CYS B C 1
ATOM 2610 O O . CYS B 1 129 ? -8.828 -2.301 13.539 1 98.69 129 CYS B O 1
ATOM 2612 N N . GLY B 1 130 ? -8.852 -0.061 13.672 1 98.75 130 GLY B N 1
ATOM 2613 C CA . GLY B 1 130 ? -10 0.044 12.789 1 98.75 130 GLY B CA 1
ATOM 2614 C C . GLY B 1 130 ? -9.727 -0.467 11.391 1 98.75 130 GLY B C 1
ATOM 2615 O O . GLY B 1 130 ? -10.547 -1.175 10.805 1 98.75 130 GLY B O 1
ATOM 2616 N N . LEU B 1 131 ? -8.625 -0.131 10.867 1 98.88 131 LEU B N 1
ATOM 2617 C CA . LEU B 1 131 ? -8.211 -0.584 9.547 1 98.88 131 LEU B CA 1
ATOM 2618 C C . LEU B 1 131 ? -7.98 -2.092 9.531 1 98.88 131 LEU B C 1
ATOM 2620 O O . LEU B 1 131 ? -8.359 -2.775 8.578 1 98.88 131 LEU B O 1
ATOM 2624 N N . GLN B 1 132 ? -7.414 -2.584 10.609 1 98.69 132 GLN B N 1
ATOM 2625 C CA . GLN B 1 132 ? -7.16 -4.016 10.727 1 98.69 132 GLN B CA 1
ATOM 2626 C C . GLN B 1 132 ? -8.461 -4.809 10.75 1 98.69 132 GLN B C 1
ATOM 2628 O O . GLN B 1 132 ? -8.539 -5.906 10.203 1 98.69 132 GLN B O 1
ATOM 2633 N N . GLN B 1 133 ? -9.406 -4.277 11.391 1 98.44 133 GLN B N 1
ATOM 2634 C CA . GLN B 1 133 ? -10.695 -4.949 11.445 1 98.44 133 GLN B CA 1
ATOM 2635 C C . GLN B 1 133 ? -11.281 -5.137 10.047 1 98.44 133 GLN B C 1
ATOM 2637 O O . GLN B 1 133 ? -11.867 -6.18 9.742 1 98.44 133 GLN B O 1
ATOM 2642 N N . ILE B 1 134 ? -11.141 -4.141 9.219 1 98.31 134 ILE B N 1
ATOM 2643 C CA . ILE B 1 134 ? -11.625 -4.227 7.848 1 98.31 134 ILE B CA 1
ATOM 2644 C C . ILE B 1 134 ? -10.836 -5.297 7.09 1 98.31 134 ILE B C 1
ATOM 2646 O O . ILE B 1 134 ? -11.422 -6.141 6.41 1 98.31 134 ILE B O 1
ATOM 2650 N N . LEU B 1 135 ? -9.555 -5.289 7.234 1 97.88 135 LEU B N 1
ATOM 2651 C CA . LEU B 1 135 ? -8.68 -6.25 6.562 1 97.88 135 LEU B CA 1
ATOM 2652 C C . LEU B 1 135 ? -8.977 -7.672 7.023 1 97.88 135 LEU B C 1
ATOM 2654 O O . LEU B 1 135 ? -9.07 -8.586 6.207 1 97.88 135 LEU B O 1
ATOM 2658 N N . ASP B 1 136 ? -9.172 -7.816 8.32 1 97.75 136 ASP B N 1
ATOM 2659 C CA . ASP B 1 136 ? -9.469 -9.133 8.875 1 97.75 136 ASP B CA 1
ATOM 2660 C C . ASP B 1 136 ? -10.781 -9.68 8.305 1 97.75 136 ASP B C 1
ATOM 2662 O O . ASP B 1 136 ? -10.867 -10.867 7.973 1 97.75 136 ASP B O 1
ATOM 2666 N N . ARG B 1 137 ? -11.695 -8.867 8.281 1 96.94 137 ARG B N 1
ATOM 2667 C CA . ARG B 1 137 ? -12.977 -9.297 7.738 1 96.94 137 ARG B CA 1
ATOM 2668 C C . ARG B 1 137 ? -12.852 -9.688 6.27 1 96.94 137 ARG B C 1
ATOM 2670 O O . ARG B 1 137 ? -13.422 -10.688 5.832 1 96.94 137 ARG B O 1
ATOM 2677 N N . TRP B 1 138 ? -12.148 -8.867 5.492 1 96.75 138 TRP B N 1
ATOM 2678 C CA . TRP B 1 138 ? -11.898 -9.141 4.082 1 96.75 138 TRP B CA 1
ATOM 2679 C C . TRP B 1 138 ? -11.25 -10.508 3.898 1 96.75 138 TRP B C 1
ATOM 2681 O O . TRP B 1 138 ? -11.766 -11.352 3.158 1 96.75 138 TRP B O 1
ATOM 2691 N N . VAL B 1 139 ? -10.242 -10.797 4.629 1 97.19 139 VAL B N 1
ATOM 2692 C CA . VAL B 1 139 ? -9.5 -12.047 4.535 1 97.19 139 VAL B CA 1
ATOM 2693 C C . VAL B 1 139 ? -10.375 -13.203 5.004 1 97.19 139 VAL B C 1
ATOM 2695 O O . VAL B 1 139 ? -10.406 -14.266 4.371 1 97.19 139 VAL B O 1
ATOM 2698 N N . ALA B 1 140 ? -11.094 -12.977 6.055 1 97.06 140 ALA B N 1
ATOM 2699 C CA . ALA B 1 140 ? -11.914 -14.039 6.637 1 97.06 140 ALA B CA 1
ATOM 2700 C C . ALA B 1 140 ? -13.023 -14.469 5.676 1 97.06 140 ALA B C 1
ATOM 2702 O O . ALA B 1 140 ? -13.266 -15.664 5.496 1 97.06 140 ALA B O 1
ATOM 2703 N N . VAL B 1 141 ? -13.688 -13.523 5.121 1 96.06 141 VAL B N 1
ATOM 2704 C CA . VAL B 1 141 ? -14.773 -13.828 4.195 1 96.06 141 VAL B CA 1
ATOM 2705 C C . VAL B 1 141 ? -14.242 -14.617 3.006 1 96.06 141 VAL B C 1
ATOM 2707 O O . VAL B 1 141 ? -14.836 -15.625 2.602 1 96.06 141 VAL B O 1
ATOM 2710 N N . MET B 1 142 ? -13.148 -14.203 2.469 1 96.38 142 MET B N 1
ATOM 2711 C CA . MET B 1 142 ? -12.547 -14.891 1.332 1 96.38 142 MET B CA 1
ATOM 2712 C C . MET B 1 142 ? -12.047 -16.281 1.733 1 96.38 142 MET B C 1
ATOM 2714 O O . MET B 1 142 ? -12.25 -17.25 1.008 1 96.38 142 MET B O 1
ATOM 2718 N N . ALA B 1 143 ? -11.398 -16.344 2.869 1 97.31 143 ALA B N 1
ATOM 2719 C CA . ALA B 1 143 ? -10.883 -17.625 3.357 1 97.31 143 ALA B CA 1
ATOM 2720 C C . ALA B 1 143 ? -12.016 -18.625 3.547 1 97.31 143 ALA B C 1
ATOM 2722 O O . ALA B 1 143 ? -11.883 -19.797 3.178 1 97.31 143 ALA B O 1
ATOM 2723 N N . ASP B 1 144 ? -13.062 -18.172 4.141 1 96.88 144 ASP B N 1
ATOM 2724 C CA . ASP B 1 144 ? -14.219 -19.031 4.359 1 96.88 144 ASP B CA 1
ATOM 2725 C C . ASP B 1 144 ? -14.781 -19.547 3.031 1 96.88 144 ASP B C 1
ATOM 2727 O O . ASP B 1 144 ? -15.141 -20.719 2.91 1 96.88 144 ASP B O 1
ATOM 2731 N N . ALA B 1 145 ? -14.883 -18.641 2.086 1 96.62 145 ALA B N 1
ATOM 2732 C CA . ALA B 1 145 ? -15.375 -19.016 0.767 1 96.62 145 ALA B CA 1
ATOM 2733 C C . ALA B 1 145 ? -14.453 -20.047 0.114 1 96.62 145 ALA B C 1
ATOM 2735 O O . ALA B 1 145 ? -14.914 -21.031 -0.457 1 96.62 145 ALA B O 1
ATOM 2736 N N . LEU B 1 146 ? -13.156 -19.859 0.168 1 97.38 146 LEU B N 1
ATOM 2737 C CA . LEU B 1 146 ? -12.18 -20.781 -0.405 1 97.38 146 LEU B CA 1
ATOM 2738 C C . LEU B 1 146 ? -12.25 -22.156 0.274 1 97.38 146 LEU B C 1
ATOM 2740 O O .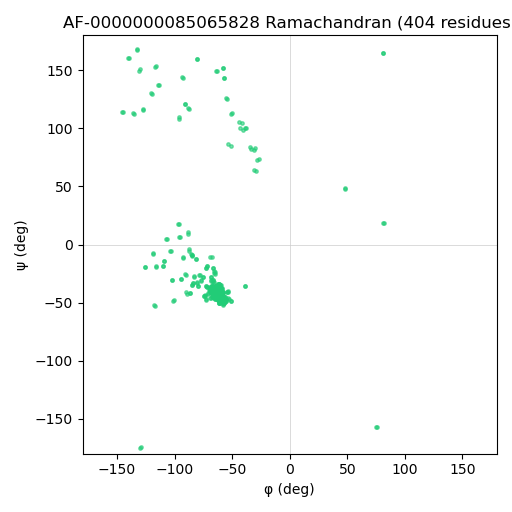 LEU B 1 146 ? -12.172 -23.188 -0.392 1 97.38 146 LEU B O 1
ATOM 2744 N N . ALA B 1 147 ? -12.43 -22.125 1.56 1 97.31 147 ALA B N 1
ATOM 2745 C CA . ALA B 1 147 ? -12.547 -23.375 2.307 1 97.31 147 ALA B CA 1
ATOM 2746 C C . ALA B 1 147 ? -13.789 -24.156 1.881 1 97.31 147 ALA B C 1
ATOM 2748 O O . ALA B 1 147 ? -13.734 -25.375 1.713 1 97.31 147 ALA B O 1
ATOM 2749 N N . ARG B 1 148 ? -14.859 -23.453 1.778 1 96.5 148 ARG B N 1
ATOM 2750 C CA . ARG B 1 148 ? -16.078 -24.109 1.28 1 96.5 148 ARG B CA 1
ATOM 2751 C C . ARG B 1 148 ? -15.859 -24.672 -0.123 1 96.5 148 ARG B C 1
ATOM 2753 O O . ARG B 1 148 ? -16.344 -25.75 -0.448 1 96.5 148 ARG B O 1
ATOM 2760 N N . GLY B 1 149 ? -15.164 -23.828 -0.925 1 96.81 149 GLY B N 1
ATOM 2761 C CA . GLY B 1 149 ? -14.812 -24.297 -2.26 1 96.81 149 GLY B CA 1
ATOM 2762 C C . GLY B 1 149 ? -13.969 -25.562 -2.252 1 96.81 149 GLY B C 1
ATOM 2763 O O . GLY B 1 149 ? -14.117 -26.422 -3.119 1 96.81 149 GLY B O 1
ATOM 2764 N N . GLN B 1 150 ? -13.039 -25.688 -1.315 1 97.88 150 GLN B N 1
ATOM 2765 C CA . GLN B 1 150 ? -12.242 -26.906 -1.174 1 97.88 150 GLN B CA 1
ATOM 2766 C C . GLN B 1 150 ? -13.117 -28.094 -0.823 1 97.88 150 GLN B C 1
ATOM 2768 O O . GLN B 1 150 ? -12.984 -29.172 -1.421 1 97.88 150 GLN B O 1
ATOM 2773 N N . THR B 1 151 ? -14.016 -27.891 0.1 1 97.19 151 THR B N 1
ATOM 2774 C CA . THR B 1 151 ? -14.938 -28.938 0.507 1 97.19 151 THR B CA 1
ATOM 2775 C C . THR B 1 151 ? -15.805 -29.391 -0.668 1 97.19 151 THR B C 1
ATOM 2777 O O . THR B 1 151 ? -16.109 -30.578 -0.808 1 97.19 151 THR B O 1
ATOM 2780 N N . ALA B 1 152 ? -16.141 -28.484 -1.521 1 97 152 ALA B N 1
ATOM 2781 C CA . ALA B 1 152 ? -17.031 -28.75 -2.652 1 97 152 ALA B CA 1
ATOM 2782 C C . ALA B 1 152 ? -16.25 -29.25 -3.857 1 97 152 ALA B C 1
ATOM 2784 O O . ALA B 1 152 ? -16.828 -29.516 -4.918 1 97 152 ALA B O 1
ATOM 2785 N N . GLY B 1 153 ? -14.977 -29.297 -3.76 1 97.38 153 GLY B N 1
ATOM 2786 C CA . GLY B 1 153 ? -14.141 -29.828 -4.824 1 97.38 153 GLY B CA 1
ATOM 2787 C C . GLY B 1 153 ? -13.891 -28.844 -5.941 1 97.38 153 GLY B C 1
ATOM 2788 O O . GLY B 1 153 ? -13.539 -29.219 -7.059 1 97.38 153 GLY B O 1
ATOM 2789 N N . LYS B 1 154 ? -14.109 -27.547 -5.652 1 97.31 154 LYS B N 1
ATOM 2790 C CA . LYS B 1 154 ? -13.922 -26.5 -6.652 1 97.31 154 LYS B CA 1
ATOM 2791 C C . LYS B 1 154 ? -12.531 -25.891 -6.543 1 97.31 154 LYS B C 1
ATOM 2793 O O . LYS B 1 154 ? -11.984 -25.391 -7.531 1 97.31 154 LYS B O 1
ATOM 2798 N N . VAL B 1 155 ? -11.992 -25.891 -5.367 1 98.06 155 VAL B N 1
ATOM 2799 C CA . VAL B 1 155 ? -10.664 -25.359 -5.086 1 98.06 155 VAL B CA 1
ATOM 2800 C C . VAL B 1 155 ? -9.727 -26.5 -4.668 1 98.06 155 VAL B C 1
ATOM 2802 O O . VAL B 1 155 ? -10.117 -27.391 -3.922 1 98.06 155 VAL B O 1
ATOM 2805 N N . ARG B 1 156 ? -8.492 -26.453 -5.207 1 97.81 156 ARG B N 1
ATOM 2806 C CA . ARG B 1 156 ? -7.516 -27.484 -4.852 1 97.81 156 ARG B CA 1
ATOM 2807 C C . ARG B 1 156 ? -7.277 -27.516 -3.348 1 97.81 156 ARG B C 1
ATOM 2809 O O . ARG B 1 156 ? -7.297 -26.484 -2.686 1 97.81 156 ARG B O 1
ATOM 2816 N N . THR B 1 157 ? -6.902 -28.656 -2.764 1 97.88 157 THR B N 1
ATOM 2817 C CA . THR B 1 157 ? -6.906 -28.859 -1.319 1 97.88 157 THR B CA 1
ATOM 2818 C C . THR B 1 157 ? -5.488 -28.781 -0.759 1 97.88 157 THR B C 1
ATOM 2820 O O . THR B 1 157 ? -5.297 -28.781 0.459 1 97.88 157 THR B O 1
ATOM 2823 N N . ASP B 1 158 ? -4.488 -28.672 -1.612 1 96.94 158 ASP B N 1
ATOM 2824 C CA . ASP B 1 158 ? -3.102 -28.656 -1.153 1 96.94 158 ASP B CA 1
ATOM 2825 C C . ASP B 1 158 ? -2.646 -27.234 -0.816 1 96.94 158 ASP B C 1
ATOM 2827 O O . ASP B 1 158 ? -1.45 -26.984 -0.667 1 96.94 158 ASP B O 1
ATOM 2831 N N . VAL B 1 159 ? -3.604 -26.312 -0.778 1 96.69 159 VAL B N 1
ATOM 2832 C CA . VAL B 1 159 ? -3.283 -24.953 -0.366 1 96.69 159 VAL B CA 1
ATOM 2833 C C . VAL B 1 159 ? -4.047 -24.609 0.909 1 96.69 159 VAL B C 1
ATOM 2835 O O . VAL B 1 159 ? -5.094 -25.203 1.194 1 96.69 159 VAL B O 1
ATOM 2838 N N . GLU B 1 160 ? -3.471 -23.703 1.668 1 97.62 160 GLU B N 1
ATOM 2839 C CA . GLU B 1 160 ? -4.148 -23.219 2.865 1 97.62 160 GLU B CA 1
ATOM 2840 C C . GLU B 1 160 ? -5.051 -22.031 2.543 1 97.62 160 GLU B C 1
ATOM 2842 O O . GLU B 1 160 ? -4.57 -20.953 2.152 1 97.62 160 GLU B O 1
ATOM 2847 N N . ALA B 1 161 ? -6.352 -22.203 2.762 1 98 161 ALA B N 1
ATOM 2848 C CA . ALA B 1 161 ? -7.355 -21.219 2.357 1 98 161 ALA B CA 1
ATOM 2849 C C . ALA B 1 161 ? -7.051 -19.844 2.959 1 98 161 ALA B C 1
ATOM 2851 O O . ALA B 1 161 ? -7.125 -18.828 2.266 1 98 161 ALA B O 1
ATOM 2852 N N . LYS B 1 162 ? -6.719 -19.781 4.207 1 98 162 LYS B N 1
ATOM 2853 C CA . LYS B 1 162 ? -6.461 -18.516 4.887 1 98 162 LYS B CA 1
ATOM 2854 C C . LYS B 1 162 ? -5.23 -17.828 4.305 1 98 162 LYS B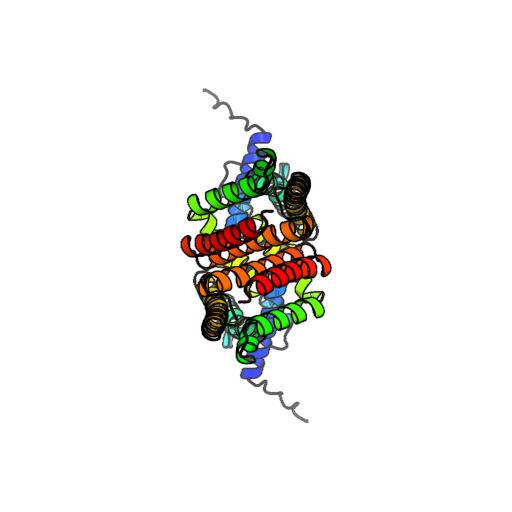 C 1
ATOM 2856 O O . LYS B 1 162 ? -5.227 -16.609 4.133 1 98 162 LYS B O 1
ATOM 2861 N N . GLU B 1 163 ? -4.195 -18.578 4.008 1 97.81 163 GLU B N 1
ATOM 2862 C CA . GLU B 1 163 ? -2.971 -18.016 3.449 1 97.81 163 GLU B CA 1
ATOM 2863 C C . GLU B 1 163 ? -3.197 -17.5 2.035 1 97.81 163 GLU B C 1
ATOM 2865 O O . GLU B 1 163 ? -2.668 -16.438 1.663 1 97.81 163 GLU B O 1
ATOM 2870 N N . VAL B 1 164 ? -3.953 -18.266 1.318 1 98.19 164 VAL B N 1
ATOM 2871 C CA . VAL B 1 164 ? -4.281 -17.859 -0.044 1 98.19 164 VAL B CA 1
ATOM 2872 C C . VAL B 1 164 ? -5.098 -16.562 -0.012 1 98.19 164 VAL B C 1
ATOM 2874 O O . VAL B 1 164 ? -4.836 -15.633 -0.782 1 98.19 164 VAL B O 1
ATOM 2877 N N . ALA B 1 165 ? -6.098 -16.484 0.874 1 98.06 165 ALA B N 1
ATOM 2878 C CA . ALA B 1 165 ? -6.922 -15.289 1.013 1 98.06 165 ALA B CA 1
ATOM 2879 C C . ALA B 1 165 ? -6.066 -14.07 1.367 1 98.06 165 ALA B C 1
ATOM 2881 O O . ALA B 1 165 ? -6.215 -13.008 0.764 1 98.06 165 ALA B O 1
ATOM 2882 N N . LEU B 1 166 ? -5.18 -14.281 2.32 1 98.19 166 LEU B N 1
ATOM 2883 C CA . LEU B 1 166 ? -4.273 -13.219 2.744 1 98.19 166 LEU B CA 1
ATOM 2884 C C . LEU B 1 166 ? -3.438 -12.719 1.571 1 98.19 166 LEU B C 1
ATOM 2886 O O . LEU B 1 166 ? -3.312 -11.508 1.362 1 98.19 166 LEU B O 1
ATOM 2890 N N . PHE B 1 167 ? -2.939 -13.625 0.817 1 98.56 167 PHE B N 1
ATOM 2891 C CA . PHE B 1 167 ? -2.072 -13.297 -0.311 1 98.56 167 PHE B CA 1
ATOM 2892 C C . PHE B 1 167 ? -2.85 -12.57 -1.401 1 98.56 167 PHE B C 1
ATOM 2894 O O . PHE B 1 167 ? -2.342 -11.633 -2.01 1 98.56 167 PHE B O 1
ATOM 2901 N N . ILE B 1 168 ? -4.066 -13.023 -1.678 1 98.5 168 ILE B N 1
ATOM 2902 C CA . ILE B 1 168 ? -4.875 -12.391 -2.715 1 98.5 168 ILE B CA 1
ATOM 2903 C C . ILE B 1 168 ? -5.195 -10.953 -2.312 1 98.5 168 ILE B C 1
ATOM 2905 O O . ILE B 1 168 ? -5.094 -10.031 -3.131 1 98.5 168 ILE B O 1
ATOM 2909 N N . VAL B 1 169 ? -5.539 -10.727 -1.075 1 98.12 169 VAL B N 1
ATOM 2910 C CA . VAL B 1 169 ? -5.812 -9.375 -0.583 1 98.12 169 VAL B CA 1
ATOM 2911 C C . VAL B 1 169 ? -4.562 -8.508 -0.728 1 98.12 169 VAL B C 1
ATOM 2913 O O . VAL B 1 169 ? -4.641 -7.379 -1.212 1 98.12 169 VAL B O 1
ATOM 2916 N N . ALA B 1 170 ? -3.426 -9.047 -0.347 1 98.56 170 ALA B N 1
ATOM 2917 C CA . ALA B 1 170 ? -2.158 -8.328 -0.476 1 98.56 170 ALA B CA 1
ATOM 2918 C C . ALA B 1 170 ? -1.874 -7.973 -1.933 1 98.56 170 ALA B C 1
ATOM 2920 O O . ALA B 1 170 ? -1.487 -6.844 -2.238 1 98.56 170 ALA B O 1
ATOM 2921 N N . ALA B 1 171 ? -2.066 -8.906 -2.785 1 98.56 171 ALA B N 1
ATOM 2922 C CA . ALA B 1 171 ? -1.793 -8.703 -4.207 1 98.56 171 ALA B CA 1
ATOM 2923 C C . ALA B 1 171 ? -2.711 -7.633 -4.793 1 98.56 171 ALA B C 1
ATOM 2925 O O . ALA B 1 171 ? -2.275 -6.801 -5.594 1 98.56 171 ALA B O 1
ATOM 2926 N N . ILE B 1 172 ? -3.982 -7.656 -4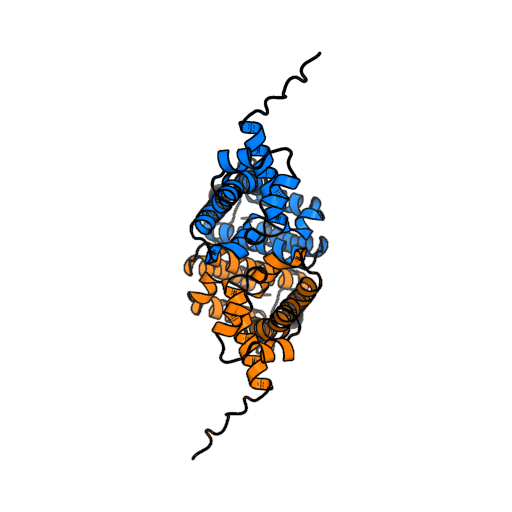.414 1 97.81 172 ILE B N 1
ATOM 2927 C CA . ILE B 1 172 ? -4.926 -6.641 -4.875 1 97.81 172 ILE B CA 1
ATOM 2928 C C . ILE B 1 172 ? -4.426 -5.254 -4.469 1 97.81 172 ILE B C 1
ATOM 2930 O O . ILE B 1 172 ? -4.324 -4.355 -5.309 1 97.81 172 ILE B O 1
ATOM 2934 N N . GLU B 1 173 ? -4.113 -5.113 -3.225 1 97.75 173 GLU B N 1
ATOM 2935 C CA . GLU B 1 173 ? -3.66 -3.816 -2.729 1 97.75 173 GLU B CA 1
ATOM 2936 C C . GLU B 1 173 ? -2.361 -3.391 -3.406 1 97.75 173 GLU B C 1
ATOM 2938 O O . GLU B 1 173 ? -2.174 -2.213 -3.717 1 97.75 173 GLU B O 1
ATOM 2943 N N . GLY B 1 174 ? -1.484 -4.359 -3.607 1 98.5 174 GLY B N 1
ATOM 2944 C CA . GLY B 1 174 ? -0.268 -4.055 -4.344 1 98.5 174 GLY B CA 1
ATOM 2945 C C . GLY B 1 174 ? -0.53 -3.566 -5.754 1 98.5 174 GLY B C 1
ATOM 2946 O O . GLY B 1 174 ? 0.101 -2.613 -6.215 1 98.5 174 GLY B O 1
ATOM 2947 N N . CYS B 1 175 ? -1.446 -4.176 -6.461 1 98.12 175 CYS B N 1
ATOM 2948 C CA . CYS B 1 175 ? -1.793 -3.781 -7.82 1 98.12 175 CYS B CA 1
ATOM 2949 C C . CYS B 1 175 ? -2.398 -2.383 -7.848 1 98.12 175 CYS B C 1
ATOM 2951 O O . CYS B 1 175 ? -2.092 -1.587 -8.742 1 98.12 175 CYS B O 1
ATOM 2953 N N . VAL B 1 176 ? -3.219 -2.119 -6.859 1 97.19 176 VAL B N 1
ATOM 2954 C CA . VAL B 1 176 ? -3.809 -0.789 -6.762 1 97.19 176 VAL B CA 1
ATOM 2955 C C . VAL B 1 176 ? -2.707 0.254 -6.586 1 97.19 176 VAL B C 1
ATOM 2957 O O . VAL B 1 176 ? -2.707 1.288 -7.258 1 97.19 176 VAL B O 1
ATOM 2960 N N . GLY B 1 177 ? -1.781 -0.02 -5.711 1 97.88 177 GLY B N 1
ATOM 2961 C CA . GLY B 1 177 ? -0.685 0.903 -5.465 1 97.88 177 GLY B CA 1
ATOM 2962 C C . GLY B 1 177 ? 0.167 1.157 -6.695 1 97.88 177 GLY B C 1
ATOM 2963 O O . GLY B 1 177 ? 0.565 2.293 -6.957 1 97.88 177 GLY B O 1
ATOM 2964 N N . LEU B 1 178 ? 0.447 0.128 -7.422 1 97.44 178 LEU B N 1
ATOM 2965 C CA . LEU B 1 178 ? 1.239 0.267 -8.641 1 97.44 178 LEU B CA 1
ATOM 2966 C C . LEU B 1 178 ? 0.502 1.109 -9.672 1 97.44 178 LEU B C 1
ATOM 2968 O O . LEU B 1 178 ? 1.094 1.997 -10.289 1 97.44 178 LEU B O 1
ATOM 2972 N N . GLY B 1 179 ? -0.76 0.799 -9.867 1 97.25 179 GLY B N 1
ATOM 2973 C CA . GLY B 1 179 ? -1.55 1.602 -10.781 1 97.25 179 GLY B CA 1
ATOM 2974 C C . GLY B 1 179 ? -1.639 3.061 -10.375 1 97.25 179 GLY B C 1
ATOM 2975 O O . GLY B 1 179 ? -1.564 3.953 -11.227 1 97.25 179 GLY B O 1
ATOM 2976 N N . LYS B 1 180 ? -1.79 3.268 -9.109 1 97.5 180 LYS B N 1
ATOM 2977 C CA . LYS B 1 180 ? -1.893 4.617 -8.57 1 97.5 180 LYS B CA 1
ATOM 2978 C C . LYS B 1 180 ? -0.63 5.426 -8.859 1 97.5 180 LYS B C 1
ATOM 2980 O O . LYS B 1 180 ? -0.706 6.547 -9.359 1 97.5 180 LYS B O 1
ATOM 2985 N N . ASN B 1 181 ? 0.479 4.855 -8.539 1 98.31 181 ASN B N 1
ATOM 2986 C CA . ASN B 1 181 ? 1.696 5.629 -8.758 1 98.31 181 ASN B CA 1
ATOM 2987 C C . ASN B 1 181 ? 1.946 5.871 -10.242 1 98.31 181 ASN B C 1
ATOM 2989 O O . ASN B 1 181 ? 2.371 6.961 -10.633 1 98.31 181 ASN B O 1
ATOM 2993 N N . ALA B 1 182 ? 1.659 4.852 -10.984 1 97.38 182 ALA B N 1
ATOM 2994 C CA . ALA B 1 182 ? 1.868 4.977 -12.422 1 97.38 182 ALA B CA 1
ATOM 2995 C C . ALA B 1 182 ? 0.832 5.902 -13.055 1 97.38 182 ALA B C 1
ATOM 2997 O O . ALA B 1 182 ? 1.007 6.367 -14.18 1 97.38 182 ALA B O 1
ATOM 2998 N N . GLN B 1 183 ? -0.248 6.125 -12.344 1 95.88 183 GLN B N 1
ATOM 2999 C CA . GLN B 1 183 ? -1.403 6.801 -12.922 1 95.88 183 GLN B CA 1
ATOM 3000 C C . GLN B 1 183 ? -1.769 6.199 -14.273 1 95.88 183 GLN B C 1
ATOM 3002 O O . GLN B 1 183 ? -1.962 6.926 -15.25 1 95.88 183 GLN B O 1
ATOM 3007 N N . SER B 1 184 ? -1.829 4.941 -14.281 1 95.44 184 SER B N 1
ATOM 3008 C CA . SER B 1 184 ? -2.039 4.176 -15.5 1 95.44 184 SER B CA 1
ATOM 3009 C C . SER B 1 184 ? -3.062 3.066 -15.297 1 95.44 184 SER B C 1
ATOM 3011 O O . SER B 1 184 ? -2.787 2.082 -14.602 1 95.44 184 SER B O 1
ATOM 3013 N N . VAL B 1 185 ? -4.176 3.215 -15.93 1 94.94 185 VAL B N 1
ATOM 3014 C CA . VAL B 1 185 ? -5.211 2.188 -15.914 1 94.94 185 VAL B CA 1
ATOM 3015 C C . VAL B 1 185 ? -4.652 0.88 -16.469 1 94.94 185 VAL B C 1
ATOM 3017 O O . VAL B 1 185 ? -4.941 -0.199 -15.945 1 94.94 185 VAL B O 1
ATOM 3020 N N . GLU B 1 186 ? -3.848 1 -17.422 1 95 186 GLU B N 1
ATOM 3021 C CA . GLU B 1 186 ? -3.287 -0.18 -18.078 1 95 186 GLU B CA 1
ATOM 3022 C C . GLU B 1 186 ? -2.369 -0.95 -17.125 1 95 186 GLU B C 1
ATOM 3024 O O . GLU B 1 186 ? -2.408 -2.182 -17.078 1 95 186 GLU B O 1
ATOM 3029 N N . ALA B 1 187 ? -1.51 -0.259 -16.406 1 95.25 187 ALA B N 1
ATOM 3030 C CA . ALA B 1 187 ? -0.637 -0.926 -15.445 1 95.25 187 ALA B CA 1
ATOM 3031 C C . ALA B 1 187 ? -1.45 -1.681 -14.398 1 95.25 187 ALA B C 1
ATOM 3033 O O . ALA B 1 187 ? -1.116 -2.812 -14.039 1 95.25 187 ALA B O 1
ATOM 3034 N N . TYR B 1 188 ? -2.484 -1.021 -13.953 1 96.81 188 TYR B N 1
ATOM 3035 C CA . TYR B 1 188 ? -3.396 -1.623 -12.992 1 96.81 188 TYR B CA 1
ATOM 3036 C C . TYR B 1 188 ? -4.039 -2.883 -13.555 1 96.81 188 TYR B C 1
ATOM 3038 O O . TYR B 1 188 ? -4.035 -3.934 -12.914 1 96.81 188 TYR B O 1
ATOM 3046 N N . ARG B 1 189 ? -4.516 -2.82 -14.758 1 96.75 189 ARG B N 1
ATOM 3047 C CA . ARG B 1 189 ? -5.184 -3.941 -15.406 1 96.75 189 ARG B CA 1
ATOM 3048 C C . ARG B 1 189 ? -4.215 -5.098 -15.641 1 96.75 189 ARG B C 1
ATOM 3050 O O . ARG B 1 189 ? -4.562 -6.258 -15.414 1 96.75 189 ARG B O 1
ATOM 3057 N N . ARG B 1 190 ? -3.027 -4.789 -16.078 1 96.88 190 ARG B N 1
ATOM 3058 C CA . ARG B 1 190 ? -2.02 -5.816 -16.312 1 96.88 190 ARG B CA 1
ATOM 3059 C C . ARG B 1 190 ? -1.697 -6.578 -15.039 1 96.88 190 ARG B C 1
ATOM 3061 O O . ARG B 1 190 ? -1.554 -7.801 -15.055 1 96.88 190 ARG B O 1
ATOM 3068 N N . CYS B 1 191 ? -1.641 -5.879 -13.969 1 97.88 191 CYS B N 1
ATOM 3069 C CA . CYS B 1 191 ? -1.347 -6.504 -12.68 1 97.88 191 CYS B CA 1
ATOM 3070 C C . CYS B 1 191 ? -2.496 -7.398 -12.234 1 97.88 191 CYS B C 1
ATOM 3072 O O . CYS B 1 191 ? -2.277 -8.547 -11.836 1 97.88 191 CYS B O 1
ATOM 3074 N N . LEU B 1 192 ? -3.713 -6.91 -12.344 1 97.62 192 LEU B N 1
ATOM 3075 C CA . LEU B 1 192 ? -4.875 -7.684 -11.93 1 97.62 192 LEU B CA 1
ATOM 3076 C C . LEU B 1 192 ? -5.07 -8.898 -12.82 1 97.62 192 LEU B C 1
ATOM 3078 O O . LEU B 1 192 ? -5.543 -9.945 -12.367 1 97.62 192 LEU B O 1
ATOM 3082 N N . ARG B 1 193 ? -4.688 -8.797 -14.055 1 97.62 193 ARG B N 1
ATOM 3083 C CA . ARG B 1 193 ? -4.785 -9.945 -14.953 1 97.62 193 ARG B CA 1
ATOM 3084 C C . ARG B 1 193 ? -3.848 -11.07 -14.508 1 97.62 193 ARG B C 1
ATOM 3086 O O . ARG B 1 193 ? -4.18 -12.25 -14.641 1 97.62 193 ARG B O 1
ATOM 3093 N N . GLN B 1 194 ? -2.686 -10.68 -14.055 1 97.75 194 GLN B N 1
ATOM 3094 C CA . GLN B 1 194 ? -1.8 -11.695 -13.492 1 97.75 194 GLN B CA 1
ATOM 3095 C C . GLN B 1 194 ? -2.416 -12.344 -12.258 1 97.75 194 GLN B C 1
ATOM 3097 O O . GLN B 1 194 ? -2.268 -13.547 -12.039 1 97.75 194 GLN B O 1
ATOM 3102 N N . LEU B 1 195 ? -3.072 -11.555 -11.414 1 98.19 195 LEU B N 1
ATOM 3103 C CA . LEU B 1 195 ? -3.771 -12.102 -10.258 1 98.19 195 LEU B CA 1
ATOM 3104 C C . LEU B 1 195 ? -4.879 -13.062 -10.695 1 98.19 195 LEU B C 1
ATOM 3106 O O . LEU B 1 195 ? -5.109 -14.086 -10.047 1 98.19 195 LEU B O 1
ATOM 3110 N N . GLN B 1 196 ? -5.555 -12.711 -11.773 1 97.62 196 GLN B N 1
ATOM 3111 C CA . GLN B 1 196 ? -6.566 -13.609 -12.312 1 97.62 196 GLN B CA 1
ATOM 3112 C C . GLN B 1 196 ? -5.965 -14.969 -12.656 1 97.62 196 GLN B C 1
ATOM 3114 O O . GLN B 1 196 ? -6.574 -16 -12.398 1 97.62 196 GLN B O 1
ATOM 3119 N N . LEU B 1 197 ? -4.809 -14.984 -13.289 1 96.75 197 LEU B N 1
ATOM 3120 C CA . LEU B 1 197 ? -4.129 -16.234 -13.633 1 96.75 197 LEU B CA 1
ATOM 3121 C C . LEU B 1 197 ? -3.777 -17.016 -12.375 1 96.75 197 LEU B C 1
ATOM 3123 O O . LEU B 1 197 ? -3.922 -18.25 -12.344 1 96.75 197 LEU B O 1
ATOM 3127 N N . TYR B 1 198 ? -3.357 -16.344 -11.344 1 97.12 198 TYR B N 1
ATOM 3128 C CA . TYR B 1 198 ? -3.088 -16.984 -10.07 1 97.12 198 TYR B CA 1
ATOM 3129 C C . TYR B 1 198 ? -4.352 -17.641 -9.508 1 97.12 198 TYR B C 1
ATOM 3131 O O . TYR B 1 198 ? -4.328 -18.797 -9.078 1 97.12 198 TYR B O 1
ATOM 3139 N N . VAL B 1 199 ? -5.449 -16.891 -9.523 1 97.69 199 VAL B N 1
ATOM 3140 C CA . VAL B 1 199 ? -6.719 -17.391 -9 1 97.69 199 VAL B CA 1
ATOM 3141 C C . VAL B 1 199 ? -7.164 -18.609 -9.797 1 97.69 199 VAL B C 1
ATOM 3143 O O . VAL B 1 199 ? -7.664 -19.578 -9.227 1 97.69 199 VAL B O 1
ATOM 3146 N N . GLN B 1 200 ? -6.977 -18.609 -11.07 1 96.62 200 GLN B N 1
ATOM 3147 C CA . GLN B 1 200 ? -7.324 -19.75 -11.922 1 96.62 200 GLN B CA 1
ATOM 3148 C C . GLN B 1 200 ? -6.516 -20.984 -11.531 1 96.62 200 GLN B C 1
ATOM 3150 O O . GLN B 1 200 ? -7.012 -22.109 -11.633 1 96.62 200 GLN B O 1
ATOM 3155 N N . SER B 1 201 ? -5.27 -20.766 -11.133 1 96.44 201 SER B N 1
ATOM 3156 C CA . SER B 1 201 ? -4.391 -21.875 -10.773 1 96.44 201 SER B CA 1
ATOM 3157 C C . SER B 1 201 ? -4.867 -22.578 -9.508 1 96.44 201 SER B C 1
ATOM 3159 O O . SER B 1 201 ? -4.383 -23.672 -9.172 1 96.44 201 SER B O 1
ATOM 3161 N N . LEU B 1 202 ? -5.832 -22 -8.789 1 97.75 202 LEU B N 1
ATOM 3162 C CA . LEU B 1 202 ? -6.32 -22.547 -7.527 1 97.75 202 LEU B CA 1
ATOM 3163 C C . LEU B 1 202 ? -7.414 -23.578 -7.773 1 97.75 202 LEU B C 1
ATOM 3165 O O . LEU B 1 202 ? -7.867 -24.25 -6.836 1 97.75 202 LEU B O 1
ATOM 3169 N N . ALA B 1 203 ? -7.859 -23.688 -8.992 1 97.25 203 ALA B N 1
ATOM 3170 C CA . ALA B 1 203 ? -8.93 -24.625 -9.312 1 97.25 203 ALA B CA 1
ATOM 3171 C C . ALA B 1 203 ? -8.484 -26.062 -9.062 1 97.25 203 ALA B C 1
ATOM 3173 O O . ALA B 1 203 ? -7.32 -26.406 -9.273 1 97.25 203 ALA B O 1
ATOM 3174 N N . ALA B 1 204 ? -9.414 -26.906 -8.703 1 94 204 ALA B N 1
ATOM 3175 C CA . ALA B 1 204 ? -9.156 -28.328 -8.477 1 94 204 ALA B CA 1
ATOM 3176 C C . ALA B 1 204 ? -8.867 -29.047 -9.797 1 94 204 ALA B C 1
ATOM 3178 O O . ALA B 1 204 ? -9.359 -28.656 -10.852 1 94 204 ALA B O 1
#

Foldseek 3Di:
DPPPPPPPPDLVNLLVLLLVLQLVQCLVPNLVRRDPVSSCVSGVDDPVSCCVNAVDSVRSVLCNLQPPQLVVCCVLQQVLLVVDLALLVSLLVSLVCCLVPPDLSCQARNRSLVSCCVVPLVPDVSSVVSSVVSVVVSLVSQLVSLVSCVVVQFFPDPDRSSVVSNVLVVQLSVLSVVSNVVSHSVSSNVSSVVSNVVSVVRTD/DPPPPPPPPDLVNLLVLLLVLQLVQCLVPNLVRRDPVSSCVSGVDDPVSCCVNAVDSVRSVLCNLQPPQLVVCCVLQQVLLVVDLQLLVSLLVSLVCCLVPPDLSCQARNRSLVSCCVVPLVPDVSSVVSSVVSVVSSLVSQLVSLVSCVVVQFFPDPDRSSVVSNVLVVQLSVLSVVSNVVSHSVSSNVSSVVSSVVSVVRTD

Secondary structure (DSSP, 8-state):
----------HHHHHHHHHHHHHHHHHHH-TTT--HHHHHHTSS--HHHHHHH-SSHHHHHHHHIIIIIHHHHIIIIIGGGGT-S-HHHHHHHHHHHHHHS--HHHHHH--HHHHHHHHHTTT-HHHHHHHHHHHHHHHHHHHHHHHHHHHTTSB-SSS-HHHHHHHHHHHHHHHHHHHHHHT-HHHHHHHHHHHHHHHHTTB-/----------HHHHHHHHHHHHHHHHHHH-TTT--HHHHHHTSS--HHHHHHH-SSHHHHHHHHIIIIIHHHHIIIIIGGGGT-S-HHHHHHHHHHHHHHS--HHHHHH--HHHHHHHHHTTT-HHHHHHHHHHHHHHHHHHHHHHHHHHHTTSB-SSS-HHHHHHHHHHHHHHHHHHHHHHT-HHHHHHHHHHHHHHHHTTB-

Nearest PDB structures (foldseek):
  3bru-assembly1_B  TM=8.844E-01  e=2.774E-07  Cereibacter sphaeroides 2.4.1
  4yze-assembly1_A  TM=8.561E-01  e=5.784E-07  Escherichia coli K-12
  4l62-assembly1_C  TM=8.411E-01  e=1.004E-06  Pseudomonas aeruginosa PAO1
  3bhq-assembly1_B  TM=7.397E-01  e=2.737E-05  Mesorhizobium japonicum MAFF 303099
  3p9t-assembly1_B  TM=8.039E-01  e=1.497E-04  Stenotrophomonas maltophilia

InterPro domains:
  IPR001647 DNA-binding HTH domain, TetR-type [PF00440] (18-63)
  IPR001647 DNA-binding HTH domain, TetR-type [PR00455] (18-31)
  IPR001647 DNA-binding HTH domain, TetR-type [PR00455] (39-62)
  IPR001647 DNA-binding HTH domain, TetR-type [PS50977] (12-72)
  IPR009057 Homedomain-like superfamily [SSF46689] (5-79)
  IPR011075 Tetracyclin repressor-like, C-terminal domain [PF16925] (90-194)
  IPR023772 DNA-binding HTH domain, TetR-type, conserved site [PS01081] (30-60)
  IPR036271 Tetracyclin repressor-like, C-terminal domain superfamily [SSF48498] (85-198)